Protein AF-0000000065938551 (afdb_homodimer)

Structure (mmCIF, N/CA/C/O backbone):
data_AF-0000000065938551-model_v1
#
loop_
_entity.id
_entity.type
_entity.pdbx_description
1 polymer 'Histidine biosynthesis bifunctional protein HisIE'
#
loop_
_atom_site.group_PDB
_atom_site.id
_atom_site.type_symbol
_atom_site.label_atom_id
_atom_site.label_alt_id
_atom_site.label_comp_id
_atom_site.label_asym_id
_atom_site.label_entity_id
_atom_site.label_seq_id
_atom_site.pdbx_PDB_ins_code
_atom_site.Cartn_x
_atom_site.Cartn_y
_atom_site.Cartn_z
_atom_site.occupancy
_atom_site.B_iso_or_equiv
_atom_site.auth_seq_id
_atom_site.auth_comp_id
_atom_site.auth_asym_id
_atom_site.auth_atom_id
_atom_site.pdbx_PDB_model_num
ATOM 1 N N . MET A 1 1 ? 7.031 -1.868 21.453 1 58.34 1 MET A N 1
ATOM 2 C CA . MET A 1 1 ? 6.355 -0.581 21.328 1 58.34 1 MET A CA 1
ATOM 3 C C . MET A 1 1 ? 7.262 0.562 21.766 1 58.34 1 MET A C 1
ATOM 5 O O . MET A 1 1 ? 8.047 0.411 22.703 1 58.34 1 MET A O 1
ATOM 9 N N . GLN A 1 2 ? 7.289 1.495 20.844 1 69.88 2 GLN A N 1
ATOM 10 C CA . GLN A 1 2 ? 8.195 2.592 21.156 1 69.88 2 GLN A CA 1
ATOM 11 C C . GLN A 1 2 ? 7.812 3.256 22.484 1 69.88 2 GLN A C 1
ATOM 13 O O . GLN A 1 2 ? 6.629 3.336 22.828 1 69.88 2 GLN A O 1
ATOM 18 N N . ASN A 1 3 ? 8.719 3.551 23.281 1 86.38 3 ASN A N 1
ATOM 19 C CA . ASN A 1 3 ? 8.555 4.238 24.562 1 86.38 3 ASN A CA 1
ATOM 20 C C . ASN A 1 3 ? 8.109 5.688 24.359 1 86.38 3 ASN A C 1
ATOM 22 O O . ASN A 1 3 ? 8.734 6.434 23.594 1 86.38 3 ASN A O 1
ATOM 26 N N . PHE A 1 4 ? 6.98 6.016 25.078 1 90.06 4 PHE A N 1
ATOM 27 C CA . PHE A 1 4 ? 6.391 7.344 24.953 1 90.06 4 PHE A CA 1
ATOM 28 C C . PHE A 1 4 ? 7.418 8.43 25.25 1 90.06 4 PHE A C 1
ATOM 30 O O . PHE A 1 4 ? 7.574 9.375 24.469 1 90.06 4 PHE A O 1
ATOM 37 N N . LYS A 1 5 ? 8.07 8.305 26.359 1 91.56 5 LYS A N 1
ATOM 38 C CA . LYS A 1 5 ? 9.008 9.336 26.781 1 91.56 5 LYS A CA 1
ATOM 39 C C . LYS A 1 5 ? 10.07 9.594 25.719 1 91.56 5 LYS A C 1
ATOM 41 O O . LYS A 1 5 ? 10.336 10.742 25.359 1 91.56 5 LYS A O 1
ATOM 46 N N . GLU A 1 6 ? 10.633 8.578 25.203 1 92.69 6 GLU A N 1
ATOM 47 C CA . GLU A 1 6 ? 11.672 8.688 24.188 1 92.69 6 GLU A CA 1
ATOM 48 C C . GLU A 1 6 ? 11.133 9.312 22.906 1 92.69 6 GLU A C 1
ATOM 50 O O . GLU A 1 6 ? 11.758 10.195 22.312 1 92.69 6 GLU A O 1
ATOM 55 N N . LEU A 1 7 ? 9.969 8.875 22.531 1 94.88 7 LEU A N 1
ATOM 56 C CA . LEU A 1 7 ? 9.344 9.383 21.312 1 94.88 7 LEU A CA 1
ATOM 57 C C . LEU A 1 7 ? 8.969 10.852 21.469 1 94.88 7 LEU A C 1
ATOM 59 O O . LEU A 1 7 ? 9.242 11.664 20.578 1 94.88 7 LEU A O 1
ATOM 63 N N . ASN A 1 8 ? 8.383 11.172 22.547 1 95.06 8 ASN A N 1
ATOM 64 C CA . ASN A 1 8 ? 7.91 12.531 22.828 1 95.06 8 ASN A CA 1
ATOM 65 C C . ASN A 1 8 ? 9.055 13.539 22.797 1 95.06 8 ASN A C 1
ATOM 67 O O . ASN A 1 8 ? 8.883 14.68 22.375 1 95.06 8 ASN A O 1
ATOM 71 N N . GLU A 1 9 ? 10.211 13.109 23.25 1 95.25 9 GLU A N 1
ATOM 72 C CA . GLU A 1 9 ? 11.383 13.977 23.297 1 95.25 9 GLU A CA 1
ATOM 73 C C . GLU A 1 9 ? 11.938 14.234 21.906 1 95.25 9 GLU A C 1
ATOM 75 O O . GLU A 1 9 ? 12.578 15.258 21.672 1 95.25 9 GLU A O 1
ATOM 80 N N . LYS A 1 10 ? 11.688 13.328 21.031 1 96.19 10 LYS A N 1
ATOM 81 C CA . LYS A 1 10 ? 12.234 13.43 19.672 1 96.19 10 LYS A CA 1
ATOM 82 C C . LYS A 1 10 ? 11.352 14.32 18.797 1 96.19 10 LYS A C 1
ATOM 84 O O . LYS A 1 10 ? 11.836 14.93 17.844 1 96.19 10 LYS A O 1
ATOM 89 N N . ILE A 1 11 ? 10.078 14.414 19.141 1 97.38 11 ILE A N 1
ATOM 90 C CA . ILE A 1 11 ? 9.117 15.133 18.312 1 97.38 11 ILE A CA 1
ATOM 91 C C . ILE A 1 11 ? 9.43 16.625 18.344 1 97.38 11 ILE A C 1
ATOM 93 O O . ILE A 1 11 ? 9.695 17.203 19.391 1 97.38 11 ILE A O 1
ATOM 97 N N . ALA A 1 12 ? 9.484 17.266 17.188 1 96.25 12 ALA A N 1
ATOM 98 C CA . ALA A 1 12 ? 9.664 18.719 17.078 1 96.25 12 ALA A CA 1
ATOM 99 C C . ALA A 1 12 ? 8.367 19.453 17.359 1 96.25 12 ALA A C 1
ATOM 101 O O . ALA A 1 12 ? 7.816 20.125 16.484 1 96.25 12 ALA A O 1
ATOM 102 N N . TRP A 1 13 ? 7.93 19.469 18.594 1 96.56 13 TRP A N 1
ATOM 103 C CA . TRP A 1 13 ? 6.633 20 19 1 96.56 13 TRP A CA 1
ATOM 104 C C . TRP A 1 13 ? 6.492 21.469 18.609 1 96.56 13 TRP A C 1
ATOM 106 O O . TRP A 1 13 ? 5.426 21.891 18.156 1 96.56 13 TRP A O 1
ATOM 116 N N . GLN A 1 14 ? 7.574 22.234 18.766 1 94.12 14 GLN A N 1
ATOM 117 C CA . GLN A 1 14 ? 7.52 23.656 18.453 1 94.12 14 GLN A CA 1
ATOM 118 C C . GLN A 1 14 ? 7.262 23.891 16.969 1 94.12 14 GLN A C 1
ATOM 120 O O . GLN A 1 14 ? 6.477 24.766 16.594 1 94.12 14 GLN A O 1
ATOM 125 N N . LYS A 1 15 ? 7.895 23 16.172 1 92.31 15 LYS A N 1
ATOM 126 C CA . LYS A 1 15 ? 7.781 23.125 14.719 1 92.31 15 LYS A CA 1
ATOM 127 C C . LYS A 1 15 ? 6.344 22.906 14.258 1 92.31 15 LYS A C 1
ATOM 129 O O . LYS A 1 15 ? 5.922 23.453 13.234 1 92.31 15 LYS A O 1
ATOM 134 N N . VAL A 1 16 ? 5.562 22.172 15.016 1 93.56 16 VAL A N 1
ATOM 135 C CA . VAL A 1 16 ? 4.219 21.812 14.578 1 93.56 16 VAL A CA 1
ATOM 136 C C . VAL A 1 16 ? 3.186 22.484 15.477 1 93.56 16 VAL A C 1
ATOM 138 O O . VAL A 1 16 ? 2.045 22.031 15.57 1 93.56 16 VAL A O 1
ATOM 141 N N . ASP A 1 17 ? 3.576 23.469 16.234 1 92.94 17 ASP A N 1
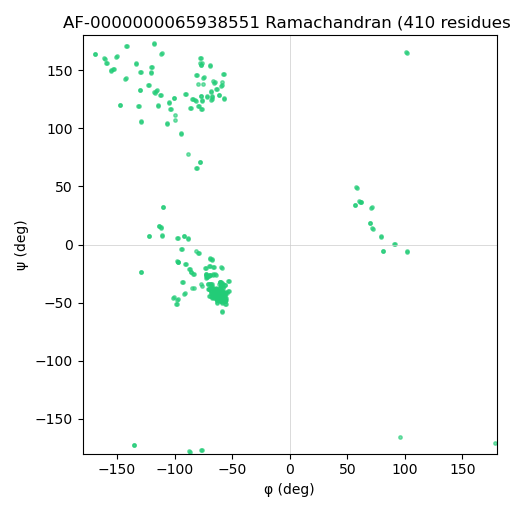ATOM 142 C CA . ASP A 1 17 ? 2.703 24.234 17.109 1 92.94 17 ASP A CA 1
ATOM 143 C C . ASP A 1 17 ? 1.979 23.328 18.109 1 92.94 17 ASP A C 1
ATOM 145 O O . ASP A 1 17 ? 0.766 23.453 18.297 1 92.94 17 ASP A O 1
ATOM 149 N N . ASN A 1 18 ? 2.68 22.281 18.531 1 95.75 18 ASN A N 1
ATOM 150 C CA . ASN A 1 18 ? 2.266 21.344 19.562 1 95.75 18 ASN A CA 1
ATOM 151 C C . ASN A 1 18 ? 1.102 20.469 19.109 1 95.75 18 ASN A C 1
ATOM 153 O O . ASN A 1 18 ? 0.341 19.953 19.922 1 95.75 18 ASN A O 1
ATOM 157 N N . LEU A 1 19 ? 0.91 20.406 17.828 1 96.94 19 LEU A N 1
ATOM 158 C CA . LEU A 1 19 ? -0.061 19.5 17.219 1 96.94 19 LEU A CA 1
ATOM 159 C C . LEU A 1 19 ? 0.58 18.688 16.094 1 96.94 19 LEU A C 1
ATOM 161 O O . LEU A 1 19 ? 0.799 19.203 14.992 1 96.94 19 LEU A O 1
ATOM 165 N N . LEU A 1 20 ? 0.812 17.484 16.344 1 98 20 LEU A N 1
ATOM 166 C CA . LEU A 1 20 ? 1.547 16.578 15.461 1 98 20 LEU A CA 1
ATOM 167 C C . LEU A 1 20 ? 0.615 15.945 14.438 1 98 20 LEU A C 1
ATOM 169 O O . LEU A 1 20 ? -0.353 15.273 14.805 1 98 20 LEU A O 1
ATOM 173 N N . PRO A 1 21 ? 0.834 16.203 13.117 1 98.5 21 PRO A N 1
ATOM 174 C CA . PRO A 1 21 ? 0.061 15.438 12.141 1 98.5 21 PRO A CA 1
ATOM 175 C C . PRO A 1 21 ? 0.4 13.953 12.156 1 98.5 21 PRO A C 1
ATOM 177 O O . PRO A 1 21 ? 1.569 13.578 12.297 1 98.5 21 PRO A O 1
ATOM 180 N N . VAL A 1 22 ? -0.595 13.117 12.039 1 98.81 22 VAL A N 1
ATOM 181 C CA . VAL A 1 22 ? -0.437 11.672 12.117 1 98.81 22 VAL A CA 1
ATOM 182 C C . VAL A 1 22 ? -1.152 11.008 10.938 1 98.81 22 VAL A C 1
ATOM 184 O O . VAL A 1 22 ? -2.367 11.156 10.781 1 98.81 22 VAL A O 1
ATOM 187 N N . ILE A 1 23 ? -0.396 10.32 10.148 1 98.88 23 ILE A N 1
ATOM 188 C CA . ILE A 1 23 ? -0.947 9.547 9.039 1 98.88 23 ILE A CA 1
ATOM 189 C C . ILE A 1 23 ? -1.248 8.125 9.508 1 98.88 23 ILE A C 1
ATOM 191 O O . ILE A 1 23 ? -0.396 7.469 10.117 1 98.88 23 ILE A O 1
ATOM 195 N N . ILE A 1 24 ? -2.436 7.664 9.25 1 98.88 24 ILE A N 1
ATOM 196 C CA . ILE A 1 24 ? -2.785 6.281 9.555 1 98.88 24 ILE A CA 1
ATOM 197 C C . ILE A 1 24 ? -2.83 5.465 8.266 1 98.88 24 ILE A C 1
ATOM 199 O O . ILE A 1 24 ? -3.584 5.789 7.348 1 98.88 24 ILE A O 1
ATOM 203 N N . GLN A 1 25 ? -2.07 4.461 8.203 1 98.88 25 GLN A N 1
ATOM 204 C CA . GLN A 1 25 ? -2.055 3.533 7.074 1 98.88 25 GLN A CA 1
ATOM 205 C C . GLN A 1 25 ? -2.326 2.104 7.535 1 98.88 25 GLN A C 1
ATOM 207 O O . GLN A 1 25 ? -1.807 1.668 8.562 1 98.88 25 GLN A O 1
ATOM 212 N N . ASP A 1 26 ? -3.139 1.403 6.805 1 98.81 26 ASP A N 1
ATOM 213 C CA . ASP A 1 26 ? -3.369 -0.014 7.062 1 98.81 26 ASP A CA 1
ATOM 214 C C . ASP A 1 26 ? -2.078 -0.816 6.918 1 98.81 26 ASP A C 1
ATOM 216 O O . ASP A 1 26 ? -1.413 -0.752 5.883 1 98.81 26 ASP A O 1
ATOM 220 N N . ALA A 1 27 ? -1.749 -1.602 7.895 1 98.44 27 ALA A N 1
ATOM 221 C CA . ALA A 1 27 ? -0.472 -2.311 7.938 1 98.44 27 ALA A CA 1
ATOM 222 C C . ALA A 1 27 ? -0.422 -3.416 6.891 1 98.44 27 ALA A C 1
ATOM 224 O O . ALA A 1 27 ? 0.658 -3.795 6.43 1 98.44 27 ALA A O 1
ATOM 225 N N . LYS A 1 28 ? -1.536 -3.902 6.527 1 97.75 28 LYS A N 1
ATOM 226 C CA . LYS A 1 28 ? -1.597 -5.047 5.625 1 97.75 28 LYS A CA 1
ATOM 227 C C . LYS A 1 28 ? -1.854 -4.605 4.188 1 97.75 28 LYS A C 1
ATOM 229 O O . LYS A 1 28 ? -1.046 -4.875 3.297 1 97.75 28 LYS A O 1
ATOM 234 N N . THR A 1 29 ? -2.895 -3.77 3.979 1 97.81 29 THR A N 1
ATOM 235 C CA . THR A 1 29 ? -3.305 -3.406 2.627 1 97.81 29 THR A CA 1
ATOM 236 C C . THR A 1 29 ? -2.514 -2.201 2.127 1 97.81 29 THR A C 1
ATOM 238 O O . THR A 1 29 ? -2.508 -1.907 0.93 1 97.81 29 THR A O 1
ATOM 241 N N . CYS A 1 30 ? -1.971 -1.456 3.09 1 98.31 30 CYS A N 1
ATOM 242 C CA . CYS A 1 30 ? -1.167 -0.267 2.83 1 98.31 30 CYS A CA 1
ATOM 243 C C . CYS A 1 30 ? -2.035 0.881 2.332 1 98.31 30 CYS A C 1
ATOM 245 O O . CYS A 1 30 ? -1.535 1.821 1.713 1 98.31 30 CYS A O 1
ATOM 247 N N . GLU A 1 31 ? -3.318 0.745 2.484 1 98.62 31 GLU A N 1
ATOM 248 C CA . GLU A 1 31 ? -4.23 1.838 2.156 1 98.62 31 GLU A CA 1
ATOM 249 C C . GLU A 1 31 ? -4.133 2.965 3.182 1 98.62 31 GLU A C 1
ATOM 251 O O . GLU A 1 31 ? -4.129 2.713 4.391 1 98.62 31 GLU A O 1
ATOM 256 N N . VAL A 1 32 ? -3.914 4.191 2.719 1 98.88 32 VAL A N 1
ATOM 257 C CA . VAL A 1 32 ? -3.969 5.332 3.627 1 98.88 32 VAL A CA 1
ATOM 258 C C . VAL A 1 32 ? -5.402 5.543 4.109 1 98.88 32 VAL A C 1
ATOM 260 O O . VAL A 1 32 ? -6.316 5.723 3.299 1 98.88 32 VAL A O 1
ATOM 263 N N . LEU A 1 33 ? -5.602 5.574 5.41 1 98.88 33 LEU A N 1
ATOM 264 C CA . LEU A 1 33 ? -6.949 5.543 5.965 1 98.88 33 LEU A CA 1
ATOM 265 C C . LEU A 1 33 ? -7.43 6.949 6.305 1 98.88 33 LEU A C 1
ATOM 267 O O . LEU A 1 33 ? -8.562 7.312 5.992 1 98.88 33 LEU A O 1
ATOM 271 N N . MET A 1 34 ? -6.617 7.773 7 1 98.69 34 MET A N 1
ATOM 272 C CA . MET A 1 34 ? -6.988 9.125 7.414 1 98.69 34 MET A CA 1
ATOM 273 C C . MET A 1 34 ? -5.777 9.883 7.934 1 98.69 34 MET A C 1
ATOM 275 O O . MET A 1 34 ? -4.707 9.305 8.125 1 98.69 34 MET A O 1
ATOM 279 N N . LEU A 1 35 ? -5.902 11.125 8.023 1 98.62 35 LEU A N 1
ATOM 280 C CA . LEU A 1 35 ? -4.973 11.984 8.75 1 98.62 35 LEU A CA 1
ATOM 281 C C . LEU A 1 35 ? -5.656 12.648 9.938 1 98.62 35 LEU A C 1
ATOM 283 O O . LEU A 1 35 ? -6.789 13.117 9.82 1 98.62 35 LEU A O 1
ATOM 287 N N . GLY A 1 36 ? -5.047 12.617 11.055 1 97.81 36 GLY A N 1
ATOM 288 C CA . GLY A 1 36 ? -5.457 13.352 12.242 1 97.81 36 GLY A CA 1
ATOM 289 C C . GLY A 1 36 ? -4.301 14.031 12.953 1 97.81 36 GLY A C 1
ATOM 290 O O . GLY A 1 36 ? -3.189 14.094 12.414 1 97.81 36 GLY A O 1
ATOM 291 N N . PHE A 1 37 ? -4.586 14.578 14.125 1 98 37 PHE A N 1
ATOM 292 C CA . PHE A 1 37 ? -3.572 15.312 14.875 1 98 37 PHE A CA 1
ATOM 293 C C . PHE A 1 37 ? -3.51 14.82 16.312 1 98 37 PHE A C 1
ATOM 295 O O . PHE A 1 37 ? -4.52 14.391 16.875 1 98 37 PHE A O 1
ATOM 302 N N . MET A 1 38 ? -2.348 14.914 16.797 1 98.31 38 MET A N 1
ATOM 303 C CA . MET A 1 38 ? -2.141 14.531 18.203 1 98.31 38 MET A CA 1
ATOM 304 C C . MET A 1 38 ? -1.395 15.617 18.953 1 98.31 38 MET A C 1
ATOM 306 O O . MET A 1 38 ? -0.435 16.203 18.453 1 98.31 38 MET A O 1
ATOM 310 N N . ASN A 1 39 ? -1.892 15.969 20.125 1 97.5 39 ASN A N 1
ATOM 311 C CA . ASN A 1 39 ? -1.03 16.609 21.125 1 97.5 39 ASN A CA 1
ATOM 312 C C . ASN A 1 39 ? -0.305 15.586 21.984 1 97.5 39 ASN A C 1
ATOM 314 O O . ASN A 1 39 ? -0.406 14.383 21.734 1 97.5 39 ASN A O 1
ATOM 318 N N . ASN A 1 40 ? 0.444 16.078 22.906 1 96.5 40 ASN A N 1
ATOM 319 C CA . ASN A 1 40 ? 1.234 15.211 23.75 1 96.5 40 ASN A CA 1
ATOM 320 C C . ASN A 1 40 ? 0.356 14.188 24.469 1 96.5 40 ASN A C 1
ATOM 322 O O . ASN A 1 40 ? 0.693 13 24.531 1 96.5 40 ASN A O 1
ATOM 326 N N . GLU A 1 41 ? -0.738 14.578 24.953 1 97.38 41 GLU A N 1
ATOM 327 C CA . GLU A 1 41 ? -1.636 13.703 25.688 1 97.38 41 GLU A CA 1
ATOM 328 C C . GLU A 1 41 ? -2.23 12.625 24.781 1 97.38 41 GLU A C 1
ATOM 330 O O . GLU A 1 41 ? -2.348 11.469 25.188 1 97.38 41 GLU A O 1
ATOM 335 N N . ALA A 1 42 ? -2.66 13.008 23.594 1 98.19 42 ALA A N 1
ATOM 336 C CA . ALA A 1 42 ? -3.211 12.055 22.641 1 98.19 42 ALA A CA 1
ATOM 337 C C . ALA A 1 42 ? -2.189 10.969 22.281 1 98.19 42 ALA A C 1
ATOM 339 O O . ALA A 1 42 ? -2.531 9.789 22.188 1 98.19 42 ALA A O 1
ATOM 340 N N . LEU A 1 43 ? -0.959 11.391 22.078 1 98.19 43 LEU A N 1
ATOM 341 C CA . LEU A 1 43 ? 0.117 10.445 21.797 1 98.19 43 LEU A CA 1
ATOM 342 C C . LEU A 1 43 ? 0.296 9.461 22.938 1 98.19 43 LEU A C 1
ATOM 344 O O . LEU A 1 43 ? 0.374 8.25 22.719 1 98.19 43 LEU A O 1
ATOM 348 N N . GLU A 1 44 ? 0.329 10 24.109 1 97.62 44 GLU A N 1
ATOM 349 C CA . GLU A 1 44 ? 0.492 9.164 25.297 1 97.62 44 GLU A CA 1
ATOM 350 C C . GLU A 1 44 ? -0.636 8.141 25.406 1 97.62 44 GLU A C 1
ATOM 352 O O . GLU A 1 44 ? -0.384 6.949 25.594 1 97.62 44 GLU A O 1
ATOM 357 N N . LYS A 1 45 ? -1.831 8.562 25.297 1 97.75 45 LYS A N 1
ATOM 358 C CA . LYS A 1 45 ? -2.988 7.68 25.422 1 97.75 45 LYS A CA 1
ATOM 359 C C . LYS A 1 45 ? -2.994 6.625 24.312 1 97.75 45 LYS A C 1
ATOM 361 O O . LYS A 1 45 ? -3.416 5.488 24.531 1 97.75 45 LYS A O 1
ATOM 366 N N . SER A 1 46 ? -2.605 7.035 23.078 1 98.31 46 SER A N 1
ATOM 367 C CA . SER A 1 46 ? -2.518 6.086 21.969 1 98.31 46 SER A CA 1
ATOM 368 C C . SER A 1 46 ? -1.548 4.953 22.297 1 98.31 46 SER A C 1
ATOM 370 O O . SER A 1 46 ? -1.871 3.779 22.109 1 98.31 46 SER A O 1
ATOM 372 N N . LEU A 1 47 ? -0.382 5.324 22.797 1 97.62 47 LEU A N 1
ATOM 373 C CA . LEU A 1 47 ? 0.646 4.332 23.078 1 97.62 47 LEU A CA 1
ATOM 374 C C . LEU A 1 47 ? 0.235 3.451 24.25 1 97.62 47 LEU A C 1
ATOM 376 O O . LEU A 1 47 ? 0.513 2.25 24.266 1 97.62 47 LEU A O 1
ATOM 380 N N . GLU A 1 48 ? -0.466 4.008 25.219 1 96.81 48 GLU A N 1
ATOM 381 C CA . GLU A 1 48 ? -0.916 3.262 26.391 1 96.81 48 GLU A CA 1
ATOM 382 C C . GLU A 1 48 ? -2.002 2.256 26.016 1 96.81 48 GLU A C 1
ATOM 384 O O . GLU A 1 48 ? -1.97 1.107 26.469 1 96.81 48 GLU A O 1
ATOM 389 N N . SER A 1 49 ? -2.941 2.672 25.219 1 97.19 49 SER A N 1
ATOM 390 C CA . SER A 1 49 ? -4.105 1.845 24.906 1 97.19 49 SER A CA 1
ATOM 391 C C . SER A 1 49 ? -3.816 0.897 23.75 1 97.19 49 SER A C 1
ATOM 393 O O . SER A 1 49 ? -4.523 -0.095 23.562 1 97.19 49 SER A O 1
ATOM 395 N N . GLY A 1 50 ? -2.803 1.286 22.906 1 97.81 50 GLY A N 1
ATOM 396 C CA . GLY A 1 50 ? -2.551 0.527 21.688 1 97.81 50 GLY A CA 1
ATOM 397 C C . GLY A 1 50 ? -3.525 0.847 20.562 1 97.81 50 GLY A C 1
ATOM 398 O O . GLY A 1 50 ? -3.572 0.143 19.562 1 97.81 50 GLY A O 1
ATOM 399 N N . LYS A 1 51 ? -4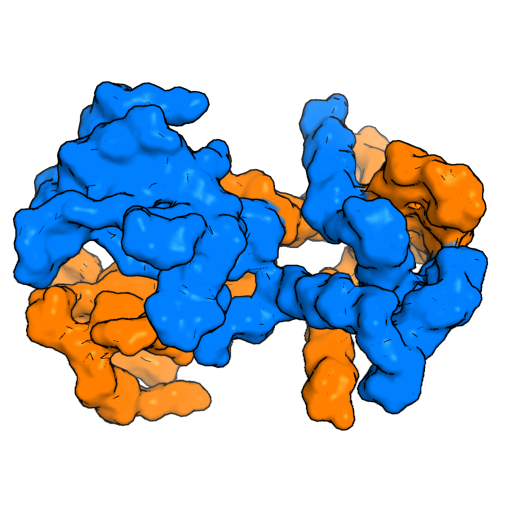.371 1.895 20.844 1 98.5 51 LYS A N 1
ATOM 400 C CA . LYS A 1 51 ? -5.352 2.381 19.875 1 98.5 51 LYS A CA 1
ATOM 401 C C . LYS A 1 51 ? -5.102 3.846 19.531 1 98.5 51 LYS A C 1
ATOM 403 O O . LYS A 1 51 ? -4.551 4.594 20.344 1 98.5 51 LYS A O 1
ATOM 408 N N . VAL A 1 52 ? -5.492 4.242 18.344 1 98.75 52 VAL A N 1
ATOM 409 C CA . VAL A 1 52 ? -5.195 5.598 17.891 1 98.75 52 VAL A CA 1
ATOM 410 C C . VAL A 1 52 ? -6.137 6.586 18.578 1 98.75 52 VAL A C 1
ATOM 412 O O . VAL A 1 52 ? -7.359 6.445 18.5 1 98.75 52 VAL A O 1
ATOM 415 N N . VAL A 1 53 ? -5.582 7.527 19.219 1 98.62 53 VAL A N 1
ATOM 416 C CA . VAL A 1 53 ? -6.289 8.633 19.859 1 98.62 53 VAL A CA 1
ATOM 417 C C . VAL A 1 53 ? -5.859 9.953 19.219 1 98.62 53 VAL A C 1
ATOM 419 O O . VAL A 1 53 ? -4.66 10.219 19.094 1 98.62 53 VAL A O 1
ATOM 422 N N . PHE A 1 54 ? -6.797 10.758 18.859 1 98.38 54 PHE A N 1
ATOM 423 C CA . PHE A 1 54 ? -6.504 12.047 18.219 1 98.38 54 PHE A CA 1
ATOM 424 C C . PHE A 1 54 ? -6.883 13.195 19.141 1 98.38 54 PHE A C 1
ATOM 426 O O . PHE A 1 54 ? -7.543 12.992 20.172 1 98.38 54 PHE A O 1
ATOM 433 N N . PHE A 1 55 ? -6.383 14.336 18.828 1 97.75 55 PHE A N 1
ATOM 434 C CA . PHE A 1 55 ? -6.879 15.602 19.359 1 97.75 55 PHE A CA 1
ATOM 435 C C . PHE A 1 55 ? -7.723 16.328 18.328 1 97.75 55 PHE A C 1
ATOM 437 O O . PHE A 1 55 ? -7.242 16.641 17.234 1 97.75 55 PHE A O 1
ATOM 444 N N . SER A 1 56 ? -8.992 16.5 18.672 1 93.19 56 SER A N 1
ATOM 445 C CA . SER A 1 56 ? -9.875 17.266 17.781 1 93.19 56 SER A CA 1
ATOM 446 C C . SER A 1 56 ? -9.609 18.766 17.922 1 93.19 56 SER A C 1
ATOM 448 O O . SER A 1 56 ? -9.859 19.359 18.984 1 93.19 56 SER A O 1
ATOM 450 N N . ARG A 1 57 ? -9.188 19.266 16.844 1 87.44 57 ARG A N 1
ATOM 451 C CA . ARG A 1 57 ? -8.883 20.688 16.875 1 87.44 57 ARG A CA 1
ATOM 452 C C . ARG A 1 57 ? -10.156 21.531 17.031 1 87.44 57 ARG A C 1
ATOM 454 O O . ARG A 1 57 ? -10.156 22.531 17.75 1 87.44 57 ARG A O 1
ATOM 461 N N . THR A 1 58 ? -11.25 21.172 16.359 1 85.06 58 THR A N 1
ATOM 462 C CA . THR A 1 58 ? -12.516 21.891 16.391 1 85.06 58 THR A CA 1
ATOM 463 C C . THR A 1 58 ? -13.188 21.734 17.75 1 85.06 58 THR A C 1
ATOM 465 O O . THR A 1 58 ? -13.664 22.719 18.328 1 85.06 58 THR A O 1
ATOM 468 N N . LYS A 1 59 ? -13.117 20.578 18.359 1 90.31 59 LYS A N 1
ATOM 469 C CA . LYS A 1 59 ? -13.797 20.297 19.625 1 90.31 59 LYS A CA 1
ATOM 470 C C . LYS A 1 59 ? -12.844 20.469 20.812 1 90.31 59 LYS A C 1
ATOM 472 O O . LYS A 1 59 ? -13.281 20.453 21.969 1 90.31 59 LYS A O 1
ATOM 477 N N . GLN A 1 60 ? -11.586 20.531 20.531 1 92.38 60 GLN A N 1
ATOM 478 C CA . GLN A 1 60 ? -10.562 20.75 21.547 1 92.38 60 GLN A CA 1
ATOM 479 C C . GLN A 1 60 ? -10.602 19.672 22.625 1 92.38 60 GLN A C 1
ATOM 481 O O . GLN A 1 60 ? -10.648 19.984 23.812 1 92.38 60 GLN A O 1
ATOM 486 N N . ARG A 1 61 ? -10.641 18.484 22.172 1 95.31 61 ARG A N 1
ATOM 487 C CA . ARG A 1 61 ? -10.656 17.344 23.078 1 95.31 61 ARG A CA 1
ATOM 488 C C . ARG A 1 61 ? -9.992 16.125 22.453 1 95.31 61 ARG A C 1
ATOM 490 O O . ARG A 1 61 ? -9.891 16.031 21.219 1 95.31 61 ARG A O 1
ATOM 497 N N . LEU A 1 62 ? -9.641 15.203 23.344 1 96.69 62 LEU A N 1
ATOM 498 C CA . LEU A 1 62 ? -9.148 13.898 22.906 1 96.69 62 LEU A CA 1
ATOM 499 C C . LEU A 1 62 ? -10.289 13.023 22.406 1 96.69 62 LEU A C 1
ATOM 501 O O . LEU A 1 62 ? -11.398 13.07 22.938 1 96.69 62 LEU A O 1
ATOM 505 N N . TRP A 1 63 ? -10.008 12.305 21.453 1 95.06 63 TRP A N 1
ATOM 506 C CA . TRP A 1 63 ? -11.008 11.383 20.922 1 95.06 63 TRP A CA 1
ATOM 507 C C . TRP A 1 63 ? -10.336 10.117 20.375 1 95.06 63 TRP A C 1
ATOM 509 O O . TRP A 1 63 ? -9.477 10.195 19.5 1 95.06 63 TRP A O 1
ATOM 519 N N . MET A 1 64 ? -10.703 9.016 20.953 1 96.44 64 MET A N 1
ATOM 520 C CA . MET A 1 64 ? -10.242 7.727 20.453 1 96.44 64 MET A CA 1
ATOM 521 C C . MET A 1 64 ? -11.039 7.297 19.219 1 96.44 64 MET A C 1
ATOM 523 O O . MET A 1 64 ? -12.258 7.145 19.297 1 96.44 64 MET A O 1
ATOM 527 N N . LYS A 1 65 ? -10.375 7.117 18.062 1 95.81 65 LYS A N 1
ATOM 528 C CA . LYS A 1 65 ? -11.062 6.672 16.859 1 95.81 65 LYS A CA 1
ATOM 529 C C . LYS A 1 65 ? -11.766 5.34 17.094 1 95.81 65 LYS A C 1
ATOM 531 O O . LYS A 1 65 ? -11.148 4.371 17.531 1 95.81 65 LYS A O 1
ATOM 536 N N . GLY A 1 66 ? -13.102 5.332 16.781 1 95.44 66 GLY A N 1
ATOM 537 C CA . GLY A 1 66 ? -13.883 4.113 16.938 1 95.44 66 GLY A CA 1
ATOM 538 C C . GLY A 1 66 ? -14.523 3.977 18.297 1 95.44 66 GLY A C 1
ATOM 539 O O . GLY A 1 66 ? -15.219 2.998 18.562 1 95.44 66 GLY A O 1
ATOM 540 N N . GLU A 1 67 ? -14.344 4.949 19.219 1 94.88 67 GLU A N 1
ATOM 541 C CA . GLU A 1 67 ? -14.875 4.832 20.562 1 94.88 67 GLU A CA 1
ATOM 542 C C . GLU A 1 67 ? -16.391 4.703 20.562 1 94.88 67 GLU A C 1
ATOM 544 O O . GLU A 1 67 ? -16.969 4.016 21.406 1 94.88 67 GLU A O 1
ATOM 549 N N . GLU A 1 68 ? -17.016 5.328 19.609 1 93.12 68 GLU A N 1
ATOM 550 C CA . GLU A 1 68 ? -18.469 5.242 19.5 1 93.12 68 GLU A CA 1
ATOM 551 C C . GLU A 1 68 ? -18.891 4.09 18.594 1 93.12 68 GLU A C 1
ATOM 553 O O . GLU A 1 68 ? -19.766 3.299 18.938 1 93.12 68 GLU A O 1
ATOM 558 N N . SER A 1 69 ? -18.25 3.891 17.5 1 94 69 SER A N 1
ATOM 559 C CA . SER A 1 69 ? -18.656 2.957 16.453 1 94 69 SER A CA 1
ATOM 560 C C . SER A 1 69 ? -18.062 1.573 16.688 1 94 69 SER A C 1
ATOM 562 O O . SER A 1 69 ? -18.516 0.591 16.094 1 94 69 SER A O 1
ATOM 564 N N . GLY A 1 70 ? -17 1.441 17.562 1 96.5 70 GLY A N 1
ATOM 565 C CA . GLY A 1 70 ? -16.266 0.193 17.688 1 96.5 70 GLY A CA 1
ATOM 566 C C . GLY A 1 70 ? -15.219 -0.002 16.594 1 96.5 70 GLY A C 1
ATOM 567 O O . GLY A 1 70 ? -14.453 -0.967 16.641 1 96.5 70 GLY A O 1
ATOM 568 N N . ASN A 1 71 ? -15.148 0.886 15.586 1 97.56 71 ASN A N 1
ATOM 569 C CA . ASN A 1 71 ? -14.195 0.798 14.484 1 97.56 71 ASN A CA 1
ATOM 570 C C . ASN A 1 71 ? -12.828 1.349 14.891 1 97.56 71 ASN A C 1
ATOM 572 O O . ASN A 1 71 ? -12.344 2.312 14.297 1 97.56 71 ASN A O 1
ATOM 576 N N . PHE A 1 72 ? -12.195 0.681 15.812 1 98.56 72 PHE A N 1
ATOM 577 C CA . PHE A 1 72 ? -10.914 1.099 16.359 1 98.56 72 PHE A CA 1
ATOM 578 C C . PHE A 1 72 ? -9.805 0.951 15.328 1 98.56 72 PHE A C 1
ATOM 580 O O . PHE A 1 72 ? -9.945 0.197 14.367 1 98.56 72 PHE A O 1
ATOM 587 N N . LEU A 1 73 ? -8.797 1.72 15.477 1 98.75 73 LEU A N 1
ATOM 588 C CA . LEU A 1 73 ? -7.527 1.555 14.781 1 98.75 73 LEU A CA 1
ATOM 589 C C . LEU A 1 73 ? -6.453 1.031 15.727 1 98.75 73 LEU A C 1
ATOM 591 O O . LEU A 1 73 ? -5.91 1.787 16.531 1 98.75 73 LEU A O 1
ATOM 595 N N . ASN A 1 74 ? -6.121 -0.233 15.617 1 98.75 74 ASN A N 1
ATOM 596 C CA . ASN A 1 74 ? -5.133 -0.864 16.484 1 98.75 74 ASN A CA 1
ATOM 597 C C . ASN A 1 74 ? -3.713 -0.642 15.961 1 98.75 74 ASN A C 1
ATOM 599 O O . ASN A 1 74 ? -3.395 -1.019 14.836 1 98.75 74 ASN A O 1
ATOM 603 N N . ILE A 1 75 ? -2.889 -0.108 16.812 1 98.5 75 ILE A N 1
ATOM 604 C CA . ILE A 1 75 ? -1.54 0.268 16.406 1 98.5 75 ILE A CA 1
ATOM 605 C C . ILE A 1 75 ? -0.664 -0.979 16.312 1 98.5 75 ILE A C 1
ATOM 607 O O . ILE A 1 75 ? -0.604 -1.776 17.25 1 98.5 75 ILE A O 1
ATOM 611 N N . ILE A 1 76 ? -0.034 -1.108 15.172 1 98 76 ILE A N 1
ATOM 612 C CA . ILE A 1 76 ? 0.917 -2.193 14.945 1 98 76 ILE A CA 1
ATOM 613 C C . ILE A 1 76 ? 2.344 -1.668 15.094 1 98 76 ILE A C 1
ATOM 615 O O . ILE A 1 76 ? 3.186 -2.311 15.727 1 98 76 ILE A O 1
ATOM 619 N N . ASP A 1 77 ? 2.607 -0.539 14.5 1 97.31 77 ASP A N 1
ATOM 620 C CA . ASP A 1 77 ? 3.912 0.115 14.508 1 97.31 77 ASP A CA 1
ATOM 621 C C . ASP A 1 77 ? 3.785 1.603 14.188 1 97.31 77 ASP A C 1
ATOM 623 O O . ASP A 1 77 ? 2.762 2.043 13.664 1 97.31 77 ASP A O 1
ATOM 627 N N . LEU A 1 78 ? 4.746 2.393 14.609 1 98 78 LEU A N 1
ATOM 628 C CA . LEU A 1 78 ? 4.715 3.82 14.312 1 98 78 LEU A CA 1
ATOM 629 C C . LEU A 1 78 ? 6.125 4.406 14.297 1 98 78 LEU A C 1
ATOM 631 O O . LEU A 1 78 ? 7.031 3.871 14.938 1 98 78 LEU A O 1
ATOM 635 N N . SER A 1 79 ? 6.336 5.453 13.516 1 97.44 79 SER A N 1
ATOM 636 C CA . SER A 1 79 ? 7.621 6.141 13.453 1 97.44 79 SER A CA 1
ATOM 637 C C . SER A 1 79 ? 7.457 7.586 13 1 97.44 79 SER A C 1
ATOM 639 O O . SER A 1 79 ? 6.562 7.895 12.211 1 97.44 79 SER A O 1
ATOM 641 N N . LEU A 1 80 ? 8.32 8.391 13.469 1 98 80 LEU A N 1
ATOM 642 C CA . LEU A 1 80 ? 8.43 9.766 12.992 1 98 80 LEU A CA 1
ATOM 643 C C . LEU A 1 80 ? 9.125 9.82 11.641 1 98 80 LEU A C 1
ATOM 645 O O . LEU A 1 80 ? 9.852 8.891 11.273 1 98 80 LEU A O 1
ATOM 649 N N . ASP A 1 81 ? 8.852 10.883 10.914 1 98.06 81 ASP A N 1
ATOM 650 C CA . ASP A 1 81 ? 9.586 11.109 9.672 1 98.06 81 ASP A CA 1
ATOM 651 C C . ASP A 1 81 ? 10.992 11.633 9.945 1 98.06 81 ASP A C 1
ATOM 653 O O . ASP A 1 81 ? 11.422 11.695 11.102 1 98.06 81 ASP A O 1
ATOM 657 N N . CYS A 1 82 ? 11.734 11.93 8.938 1 96.88 82 CYS A N 1
ATOM 658 C CA . CYS A 1 82 ? 13.156 12.234 9.023 1 96.88 82 CYS A CA 1
ATOM 659 C C . CYS A 1 82 ? 13.391 13.539 9.773 1 96.88 82 CYS A C 1
ATOM 661 O O . CYS A 1 82 ? 14.461 13.734 10.359 1 96.88 82 CYS A O 1
ATOM 663 N N . ASP A 1 83 ? 12.43 14.477 9.812 1 95.12 83 ASP A N 1
ATOM 664 C CA . ASP A 1 83 ? 12.648 15.734 10.531 1 95.12 83 ASP A CA 1
ATOM 665 C C . ASP A 1 83 ? 11.766 15.82 11.773 1 95.12 83 ASP A C 1
ATOM 667 O O . ASP A 1 83 ? 11.602 16.891 12.344 1 95.12 83 ASP A O 1
ATOM 671 N N . ASN A 1 84 ? 11.07 14.75 12.133 1 97.5 84 ASN A N 1
ATOM 672 C CA . ASN A 1 84 ? 10.414 14.508 13.414 1 97.5 84 ASN A CA 1
ATOM 673 C C . ASN A 1 84 ? 9.188 15.406 13.586 1 97.5 84 ASN A C 1
ATOM 675 O O . ASN A 1 84 ? 8.875 15.828 14.703 1 97.5 84 ASN A O 1
ATOM 679 N N . ASP A 1 85 ? 8.516 15.742 12.531 1 97.56 85 ASP A N 1
ATOM 680 C CA . ASP A 1 85 ? 7.355 16.625 12.688 1 97.56 85 ASP A CA 1
ATOM 681 C C . ASP A 1 85 ? 6.094 15.953 12.141 1 97.56 85 ASP A C 1
ATOM 683 O O . ASP A 1 85 ? 5.066 16.609 11.969 1 97.56 85 ASP A O 1
ATOM 687 N N . THR A 1 86 ? 6.164 14.719 11.773 1 98.44 86 THR A N 1
ATOM 688 C CA . THR A 1 86 ? 5.016 13.922 11.344 1 98.44 86 THR A CA 1
ATOM 689 C C . THR A 1 86 ? 5.152 12.477 11.82 1 98.44 86 THR A C 1
ATOM 691 O O . THR A 1 86 ? 6.262 11.938 11.859 1 98.44 86 THR A O 1
ATOM 694 N N . LEU A 1 87 ? 4.09 11.906 12.188 1 98.69 87 LEU A N 1
ATOM 695 C CA . LEU A 1 87 ? 4.055 10.523 12.648 1 98.69 87 LEU A CA 1
ATOM 696 C C . LEU A 1 87 ? 3.299 9.641 11.656 1 98.69 87 LEU A C 1
ATOM 698 O O . LEU A 1 87 ? 2.215 10.008 11.195 1 98.69 87 LEU A O 1
ATOM 702 N N . LEU A 1 88 ? 3.859 8.539 11.227 1 98.81 88 LEU A N 1
ATOM 703 C CA . LEU A 1 88 ? 3.158 7.48 10.5 1 98.81 88 LEU A CA 1
ATOM 704 C C . LEU A 1 88 ? 2.814 6.32 11.43 1 98.81 88 LEU A C 1
ATOM 706 O O . LEU A 1 88 ? 3.684 5.809 12.141 1 98.81 88 LEU A O 1
ATOM 710 N N . ILE A 1 89 ? 1.608 5.965 11.461 1 98.75 89 ILE A N 1
ATOM 711 C CA . ILE A 1 89 ? 1.158 4.805 12.227 1 98.75 89 ILE A CA 1
ATOM 712 C C . ILE A 1 89 ? 0.64 3.729 11.273 1 98.75 89 ILE A C 1
ATOM 714 O O . ILE A 1 89 ? -0.252 3.984 10.469 1 98.75 89 ILE A O 1
ATOM 718 N N . LEU A 1 90 ? 1.251 2.582 11.32 1 98.69 90 LEU A N 1
ATOM 719 C CA . LEU A 1 90 ? 0.674 1.381 10.727 1 98.69 90 LEU A CA 1
ATOM 720 C C . LEU A 1 90 ? -0.333 0.737 11.672 1 98.69 90 LEU A C 1
ATOM 722 O O . LEU A 1 90 ? -0.003 0.427 12.82 1 98.69 90 LEU A O 1
ATOM 726 N N . ALA A 1 91 ? -1.556 0.551 11.172 1 98.75 91 ALA A N 1
ATOM 727 C CA . ALA A 1 91 ? -2.621 0.086 12.055 1 98.75 91 ALA A CA 1
ATOM 728 C C . ALA A 1 91 ? -3.414 -1.046 11.414 1 98.75 91 ALA A C 1
ATOM 730 O O . ALA A 1 91 ? -3.375 -1.224 10.195 1 98.75 91 ALA A O 1
ATOM 731 N N . ASN A 1 92 ? -4.031 -1.854 12.211 1 98.44 92 ASN A N 1
ATOM 732 C CA . ASN A 1 92 ? -5.086 -2.775 11.797 1 98.44 92 ASN A CA 1
ATOM 733 C C . ASN A 1 92 ? -6.469 -2.223 12.117 1 98.44 92 ASN A C 1
ATOM 735 O O . ASN A 1 92 ? -6.855 -2.15 13.289 1 98.44 92 ASN A O 1
ATOM 739 N N . PRO A 1 93 ? -7.207 -1.893 11.125 1 98.56 93 PRO A N 1
ATOM 740 C CA . PRO A 1 93 ? -8.547 -1.364 11.391 1 98.56 93 PRO A CA 1
ATOM 741 C C . PRO A 1 93 ? -9.562 -2.463 11.695 1 98.56 93 PRO A C 1
ATOM 743 O O . PRO A 1 93 ? -9.523 -3.537 11.094 1 98.56 93 PRO A O 1
ATOM 746 N N . VAL A 1 94 ? -10.516 -2.461 12.648 1 96.81 94 VAL A N 1
ATOM 747 C CA . VAL A 1 94 ? -11.594 -3.393 12.953 1 96.81 94 VAL A CA 1
ATOM 748 C C . VAL A 1 94 ? -12.781 -3.133 12.031 1 96.81 94 VAL A C 1
ATOM 750 O O . VAL A 1 94 ? -13.461 -4.07 11.609 1 96.81 94 VAL A O 1
ATOM 753 N N . GLY A 1 95 ? -12.914 -2.236 11.211 1 95.69 95 GLY A N 1
ATOM 754 C CA . GLY A 1 95 ? -13.992 -1.81 10.328 1 95.69 95 GLY A CA 1
ATOM 755 C C . GLY A 1 95 ? -13.648 -0.569 9.523 1 95.69 95 GLY A C 1
ATOM 756 O O . GLY A 1 95 ? -12.484 -0.162 9.469 1 95.69 95 GLY A O 1
ATOM 757 N N . PRO A 1 96 ? -14.734 -0.108 8.883 1 97 96 PRO A N 1
ATOM 758 C CA . PRO A 1 96 ? -14.484 1.103 8.094 1 97 96 PRO A CA 1
ATOM 759 C C . PRO A 1 96 ? -13.969 2.264 8.945 1 97 96 PRO A C 1
ATOM 761 O O . PRO A 1 96 ? -14.445 2.475 10.062 1 97 96 PRO A O 1
ATOM 764 N N . THR A 1 97 ? -13.047 2.98 8.445 1 97.75 97 THR A N 1
ATOM 765 C CA . THR A 1 97 ? -12.438 4.09 9.172 1 97.75 97 THR A CA 1
ATOM 766 C C . THR A 1 97 ? -13.289 5.352 9.047 1 97.75 97 THR A C 1
ATOM 768 O O . THR A 1 97 ? -13.484 6.078 10.023 1 97.75 97 THR A O 1
ATOM 771 N N . CYS A 1 98 ? -13.844 5.523 7.914 1 97.12 98 CYS A N 1
ATOM 772 C CA . CYS A 1 98 ? -14.602 6.75 7.68 1 97.12 98 CYS A CA 1
ATOM 773 C C . CYS A 1 98 ? -16 6.648 8.266 1 97.12 98 CYS A C 1
ATOM 775 O O . CYS A 1 98 ? -16.641 5.602 8.172 1 97.12 98 CYS A O 1
ATOM 777 N N . HIS A 1 99 ? -16.484 7.688 8.727 1 93.81 99 HIS A N 1
ATOM 778 C CA . HIS A 1 99 ? -17.812 7.738 9.305 1 93.81 99 HIS A CA 1
ATOM 779 C C . HIS A 1 99 ? -18.891 7.484 8.25 1 93.81 99 HIS A C 1
ATOM 781 O O . HIS A 1 99 ? -20.016 7.117 8.586 1 93.81 99 HIS A O 1
ATOM 787 N N . THR A 1 100 ? -18.516 7.668 7 1 95.44 100 THR A N 1
ATOM 788 C CA . THR A 1 100 ? -19.469 7.461 5.906 1 95.44 100 THR A CA 1
ATOM 789 C C . THR A 1 100 ? -19.625 5.973 5.605 1 95.44 100 THR A C 1
ATOM 791 O O . THR A 1 100 ? -20.438 5.59 4.77 1 95.44 100 THR A O 1
ATOM 794 N N . GLY A 1 101 ? -18.812 5.188 6.227 1 96.5 101 GLY A N 1
ATOM 795 C CA . GLY A 1 101 ? -18.875 3.756 5.988 1 96.5 101 GLY A CA 1
ATOM 796 C C . GLY A 1 101 ? -17.781 3.266 5.055 1 96.5 101 GLY A C 1
ATOM 797 O O . GLY A 1 101 ? -17.609 2.059 4.863 1 96.5 101 GLY A O 1
ATOM 798 N N . ASP A 1 102 ? -17.047 4.195 4.531 1 97.44 102 ASP A N 1
ATOM 799 C CA . ASP A 1 102 ? -15.945 3.83 3.639 1 97.44 102 ASP A CA 1
ATOM 800 C C . ASP A 1 102 ? -14.742 3.326 4.43 1 97.44 102 ASP A C 1
ATOM 802 O O . ASP A 1 102 ? -14.57 3.674 5.598 1 97.44 102 ASP A O 1
ATOM 806 N N . ILE A 1 103 ? -13.953 2.514 3.77 1 97.81 103 ILE A N 1
ATOM 807 C CA . ILE A 1 103 ? -12.75 1.997 4.418 1 97.81 103 ILE A CA 1
ATOM 808 C C . ILE A 1 103 ? -11.805 3.148 4.734 1 97.81 103 ILE A C 1
ATOM 810 O O . ILE A 1 103 ? -11.242 3.219 5.832 1 97.81 103 ILE A O 1
ATOM 814 N N . SER A 1 104 ? -11.625 4.047 3.805 1 98.62 104 SER A N 1
ATOM 815 C CA . SER A 1 104 ? -10.688 5.156 3.898 1 98.62 104 SER A CA 1
ATOM 816 C C . SER A 1 104 ? -11.398 6.5 3.777 1 98.62 104 SER A C 1
ATOM 818 O O . SER A 1 104 ? -12.375 6.621 3.043 1 98.62 104 SER A O 1
ATOM 820 N N . CYS A 1 105 ? -10.883 7.531 4.449 1 98.56 105 CYS A N 1
ATOM 821 C CA . CYS A 1 105 ? -11.383 8.891 4.27 1 98.56 105 CYS A CA 1
ATOM 822 C C . CYS A 1 105 ? -11.055 9.414 2.877 1 98.56 105 CYS A C 1
ATOM 824 O O . CYS A 1 105 ? -11.586 10.438 2.449 1 98.56 105 CYS A O 1
ATOM 826 N N . PHE A 1 106 ? -10.148 8.688 2.152 1 98.62 106 PHE A N 1
ATOM 827 C CA . PHE A 1 106 ? -9.734 9.039 0.799 1 98.62 106 PHE A CA 1
ATOM 828 C C . PHE A 1 106 ? -10.273 8.031 -0.209 1 98.62 106 PHE A C 1
ATOM 830 O O . PHE A 1 106 ? -9.641 7.762 -1.229 1 98.62 106 PHE A O 1
ATOM 837 N N . GLU A 1 107 ? -11.375 7.48 0.009 1 98.06 107 GLU A N 1
ATOM 838 C CA . GLU A 1 107 ? -11.93 6.344 -0.716 1 98.06 107 GLU A CA 1
ATOM 839 C C . GLU A 1 107 ? -11.945 6.602 -2.221 1 98.06 107 GLU A C 1
ATOM 841 O O . GLU A 1 107 ? -11.742 5.68 -3.016 1 98.06 107 GLU A O 1
ATOM 846 N N . LYS A 1 108 ? -12.109 7.82 -2.586 1 96.25 108 LYS A N 1
ATOM 847 C CA . LYS A 1 108 ? -12.273 8.188 -3.99 1 96.25 108 LYS A CA 1
ATOM 848 C C . LYS A 1 108 ? -11.07 7.73 -4.816 1 96.25 108 LYS A C 1
ATOM 850 O O . LYS A 1 108 ? -11.227 7.309 -5.961 1 96.25 108 LYS A O 1
ATOM 855 N N . ILE A 1 109 ? -9.828 7.738 -4.219 1 96.69 109 ILE A N 1
ATOM 856 C CA . ILE A 1 109 ? -8.68 7.418 -5.059 1 96.69 109 ILE A CA 1
ATOM 857 C C . ILE A 1 109 ? -7.84 6.336 -4.387 1 96.69 109 ILE A C 1
ATOM 859 O O . ILE A 1 109 ? -7.086 5.625 -5.055 1 96.69 109 ILE A O 1
ATOM 863 N N . SER A 1 110 ? -7.941 6.215 -3.051 1 97.69 110 SER A N 1
ATOM 864 C CA . SER A 1 110 ? -7.062 5.293 -2.34 1 97.69 110 SER A CA 1
ATOM 865 C C . SER A 1 110 ? -7.246 3.861 -2.834 1 97.69 110 SER A C 1
ATOM 867 O O . SER A 1 110 ? -6.277 3.105 -2.941 1 97.69 110 SER A O 1
ATOM 869 N N . LYS A 1 111 ? -8.469 3.512 -3.211 1 96.62 111 LYS A N 1
ATOM 870 C CA . LYS A 1 111 ? -8.812 2.156 -3.631 1 96.62 111 LYS A CA 1
ATOM 871 C C . LYS A 1 111 ? -8.164 1.814 -4.969 1 96.62 111 LYS A C 1
ATOM 873 O O . LYS A 1 111 ? -8.117 0.647 -5.363 1 96.62 111 LYS A O 1
ATOM 878 N N . ASN A 1 112 ? -7.637 2.814 -5.645 1 95.19 112 ASN A N 1
ATOM 879 C CA . ASN A 1 112 ? -7.145 2.613 -7 1 95.19 112 ASN A CA 1
ATOM 880 C C . ASN A 1 112 ? -5.637 2.371 -7.02 1 95.19 112 ASN A C 1
ATOM 882 O O . ASN A 1 112 ? -5.078 1.984 -8.047 1 95.19 112 ASN A O 1
ATOM 886 N N . ALA A 1 113 ? -4.934 2.668 -5.926 1 97.31 113 ALA A N 1
ATOM 887 C CA . ALA A 1 113 ? -3.512 2.334 -5.879 1 97.31 113 ALA A CA 1
ATOM 888 C C . ALA A 1 113 ? -3.293 0.84 -6.102 1 97.31 113 ALA A C 1
ATOM 890 O O . ALA A 1 113 ? -4.125 0.019 -5.703 1 97.31 113 ALA A O 1
ATOM 891 N N . ASP A 1 114 ? -2.227 0.488 -6.719 1 97.88 114 ASP A N 1
ATOM 892 C CA . ASP A 1 114 ? -2.094 -0.837 -7.312 1 97.88 114 ASP A CA 1
ATOM 893 C C . ASP A 1 114 ? -2.258 -1.933 -6.262 1 97.88 114 ASP A C 1
ATOM 895 O O . ASP A 1 114 ? -3.164 -2.762 -6.359 1 97.88 114 ASP A O 1
ATOM 899 N N . PHE A 1 115 ? -1.437 -1.925 -5.223 1 97.88 115 PHE A N 1
ATOM 900 C CA . PHE A 1 115 ? -1.488 -3.012 -4.25 1 97.88 115 PHE A CA 1
ATOM 901 C C . PHE A 1 115 ? -2.746 -2.912 -3.395 1 97.88 115 PHE A C 1
ATOM 903 O O . PHE A 1 115 ? -3.264 -3.928 -2.924 1 97.88 115 PHE A O 1
ATOM 910 N N . VAL A 1 116 ? -3.279 -1.699 -3.189 1 98.19 116 VAL A N 1
ATOM 911 C CA . VAL A 1 116 ? -4.547 -1.549 -2.484 1 98.19 116 VAL A CA 1
ATOM 912 C C . VAL A 1 116 ? -5.664 -2.219 -3.281 1 98.19 116 VAL A C 1
ATOM 914 O O . VAL A 1 116 ? -6.527 -2.887 -2.711 1 98.19 116 VAL A O 1
ATOM 917 N N . PHE A 1 117 ? -5.617 -2.035 -4.578 1 98.12 117 PHE A N 1
ATOM 918 C CA . PHE A 1 117 ? -6.602 -2.695 -5.426 1 98.12 117 PHE A CA 1
ATOM 919 C C . PHE A 1 117 ? -6.566 -4.203 -5.219 1 98.12 117 PHE A C 1
ATOM 921 O O . PHE A 1 117 ? -7.613 -4.848 -5.113 1 98.12 117 PHE A O 1
ATOM 928 N N . LEU A 1 118 ? -5.387 -4.707 -5.203 1 97.62 118 LEU A N 1
ATOM 929 C CA . LEU A 1 118 ? -5.254 -6.145 -5.008 1 97.62 118 LEU A CA 1
ATOM 930 C C . LEU A 1 118 ? -5.879 -6.578 -3.686 1 97.62 118 LEU A C 1
ATOM 932 O O . LEU A 1 118 ? -6.566 -7.598 -3.623 1 97.62 118 LEU A O 1
ATOM 936 N N . ALA A 1 119 ? -5.668 -5.848 -2.641 1 97.5 119 ALA A N 1
ATOM 937 C CA . ALA A 1 119 ? -6.246 -6.141 -1.333 1 97.5 119 ALA A CA 1
ATOM 938 C C . ALA A 1 119 ? -7.77 -6.047 -1.374 1 97.5 119 ALA A C 1
ATOM 940 O O . ALA A 1 119 ? -8.461 -6.859 -0.758 1 97.5 119 ALA A O 1
ATOM 941 N N . ARG A 1 120 ? -8.234 -5.016 -2.104 1 97.38 120 ARG A N 1
ATOM 942 C CA . ARG A 1 120 ? -9.672 -4.848 -2.26 1 97.38 120 ARG A CA 1
ATOM 943 C C . ARG A 1 120 ? -10.281 -6.016 -3.033 1 97.38 120 ARG A C 1
ATOM 945 O O . ARG A 1 120 ? -11.383 -6.469 -2.723 1 97.38 120 ARG A O 1
ATOM 952 N N . LEU A 1 121 ? -9.594 -6.438 -4.031 1 97.19 121 LEU A N 1
ATOM 953 C CA . LEU A 1 121 ? -10.031 -7.602 -4.797 1 97.19 121 LEU A CA 1
ATOM 954 C C . LEU A 1 121 ? -10.117 -8.836 -3.906 1 97.19 121 LEU A C 1
ATOM 956 O O . LEU A 1 121 ? -11.086 -9.594 -3.979 1 97.19 121 LEU A O 1
ATOM 960 N N . GLU A 1 122 ? -9.141 -9.039 -3.074 1 96.88 122 GLU A N 1
ATOM 961 C CA . GLU A 1 122 ? -9.141 -10.156 -2.129 1 96.88 122 GLU A CA 1
ATOM 962 C C . GLU A 1 122 ? -10.359 -10.094 -1.21 1 96.88 122 GLU A C 1
ATOM 964 O O . GLU A 1 122 ? -11 -11.117 -0.947 1 96.88 122 GLU A O 1
ATOM 969 N N . LYS A 1 123 ? -10.633 -8.945 -0.737 1 95.81 123 LYS A N 1
ATOM 970 C CA . LYS A 1 123 ? -11.789 -8.758 0.13 1 95.81 123 LYS A CA 1
ATOM 971 C C . LYS A 1 123 ? -13.086 -9.109 -0.6 1 95.81 123 LYS A C 1
ATOM 973 O O . LYS A 1 123 ? -13.969 -9.75 -0.03 1 95.81 123 LYS A O 1
ATOM 978 N N . LEU A 1 124 ? -13.195 -8.648 -1.818 1 96.06 124 LEU A N 1
ATOM 979 C CA . LEU A 1 124 ? -14.359 -8.953 -2.641 1 96.06 124 LEU A CA 1
ATOM 980 C C . LEU A 1 124 ? -14.508 -10.453 -2.844 1 96.06 124 LEU A C 1
ATOM 982 O O . LEU A 1 124 ? -15.609 -10.992 -2.723 1 96.06 124 LEU A O 1
ATOM 986 N N . ILE A 1 125 ? -13.414 -11.078 -3.168 1 97.12 125 ILE A N 1
ATOM 987 C CA . ILE A 1 125 ? -13.398 -12.523 -3.369 1 97.12 125 ILE A CA 1
ATOM 988 C C . ILE A 1 125 ? -13.883 -13.227 -2.102 1 97.12 125 ILE A C 1
ATOM 990 O O . ILE A 1 125 ? -14.734 -14.117 -2.164 1 97.12 125 ILE A O 1
ATOM 994 N N . ASN A 1 126 ? -13.383 -12.852 -0.955 1 96 126 ASN A N 1
ATOM 995 C CA . ASN A 1 126 ? -13.766 -13.445 0.321 1 96 126 ASN A CA 1
ATOM 996 C C . ASN A 1 126 ? -15.266 -13.281 0.584 1 96 126 ASN A C 1
ATOM 998 O O . ASN A 1 126 ? -15.898 -14.172 1.154 1 96 126 ASN A O 1
ATOM 1002 N N . ALA A 1 127 ? -15.812 -12.203 0.188 1 94.06 127 ALA A N 1
ATOM 1003 C CA . ALA A 1 127 ? -17.234 -11.914 0.411 1 94.06 127 ALA A CA 1
ATOM 1004 C C . ALA A 1 127 ? -18.109 -12.836 -0.43 1 94.06 127 ALA A C 1
ATOM 1006 O O . ALA A 1 127 ? -19.297 -12.992 -0.148 1 94.06 127 ALA A O 1
ATOM 1007 N N . ARG A 1 128 ? -17.562 -13.43 -1.432 1 94.19 128 ARG A N 1
ATOM 1008 C CA . ARG A 1 128 ? -18.328 -14.25 -2.355 1 94.19 128 ARG A CA 1
ATOM 1009 C C . ARG A 1 128 ? -18.297 -15.719 -1.95 1 94.19 128 ARG A C 1
ATOM 1011 O O . ARG A 1 128 ? -18.922 -16.562 -2.588 1 94.19 128 ARG A O 1
ATOM 1018 N N . LYS A 1 129 ? -17.609 -16.047 -1.003 1 93.62 129 LYS A N 1
ATOM 1019 C CA . LYS A 1 129 ? -17.438 -17.438 -0.563 1 93.62 129 LYS A CA 1
ATOM 1020 C C . LYS A 1 129 ? -18.781 -18.125 -0.352 1 93.62 129 LYS A C 1
ATOM 1022 O O . LYS A 1 129 ? -18.938 -19.297 -0.695 1 93.62 129 LYS A O 1
ATOM 1027 N N . ASN A 1 130 ? -19.734 -17.344 0.223 1 90 130 ASN A N 1
ATOM 1028 C CA . ASN A 1 130 ? -21.016 -17.969 0.559 1 90 130 ASN A CA 1
ATOM 1029 C C . ASN A 1 130 ? -22.141 -17.438 -0.324 1 90 130 ASN A C 1
ATOM 1031 O O . ASN A 1 130 ? -23.328 -17.641 -0.027 1 90 130 ASN A O 1
ATOM 1035 N N . ALA A 1 131 ? -21.75 -16.781 -1.377 1 90.44 131 ALA A N 1
ATOM 1036 C CA . ALA A 1 131 ? -22.75 -16.25 -2.299 1 90.44 131 ALA A CA 1
ATOM 1037 C C . ALA A 1 131 ? -23.312 -17.344 -3.191 1 90.44 131 ALA A C 1
ATOM 1039 O O . ALA A 1 131 ? -22.703 -18.422 -3.328 1 90.44 131 ALA A O 1
ATOM 1040 N N . ASP A 1 132 ? -24.469 -17.078 -3.754 1 91.06 132 ASP A N 1
ATOM 1041 C CA . ASP A 1 132 ? -25.078 -18 -4.711 1 91.06 132 ASP A CA 1
ATOM 1042 C C . ASP A 1 132 ? -24.203 -18.141 -5.957 1 91.06 132 ASP A C 1
ATOM 1044 O O . ASP A 1 132 ? -23.672 -17.141 -6.465 1 91.06 132 ASP A O 1
ATOM 1048 N N . GLU A 1 133 ? -24.047 -19.406 -6.332 1 88.62 133 GLU A N 1
ATOM 1049 C CA . GLU A 1 133 ? -23.141 -19.719 -7.438 1 88.62 133 GLU A CA 1
ATOM 1050 C C . GLU A 1 133 ? -23.562 -19 -8.719 1 88.62 133 GLU A C 1
ATOM 1052 O O . GLU A 1 133 ? -22.75 -18.781 -9.617 1 88.62 133 GLU A O 1
ATOM 1057 N N . ASN A 1 134 ? -24.734 -18.594 -8.805 1 90.81 134 ASN A N 1
ATOM 1058 C CA . ASN A 1 134 ? -25.25 -17.969 -10.008 1 90.81 134 ASN A CA 1
ATOM 1059 C C . ASN A 1 134 ? -25.016 -16.453 -10 1 90.81 134 ASN A C 1
ATOM 1061 O O . ASN A 1 134 ? -25.312 -15.773 -10.977 1 90.81 134 ASN A O 1
ATOM 1065 N N . THR A 1 135 ? -24.328 -16.047 -8.984 1 87.69 135 THR A N 1
ATOM 1066 C CA . THR A 1 135 ? -24.188 -14.609 -8.82 1 87.69 135 THR A CA 1
ATOM 1067 C C . THR A 1 135 ? -22.906 -14.117 -9.492 1 87.69 135 THR A C 1
ATOM 1069 O O . THR A 1 135 ? -22.844 -12.961 -9.93 1 87.69 135 THR A O 1
ATOM 1072 N N . SER A 1 136 ? -21.906 -15.055 -9.445 1 90.88 136 SER A N 1
ATOM 1073 C CA . SER A 1 136 ? -20.641 -14.633 -10.008 1 90.88 136 SER A CA 1
ATOM 1074 C C . SER A 1 136 ? -19.75 -15.828 -10.336 1 90.88 136 SER A C 1
ATOM 1076 O O . SER A 1 136 ? -19.984 -16.938 -9.844 1 90.88 136 SER A O 1
ATOM 1078 N N . TYR A 1 137 ? -18.75 -15.586 -11.234 1 93.44 137 TYR A N 1
ATOM 1079 C CA . TYR A 1 137 ? -17.75 -16.609 -11.547 1 93.44 137 TYR A CA 1
ATOM 1080 C C . TYR A 1 137 ? -17.031 -17.078 -10.281 1 93.44 137 TYR A C 1
ATOM 1082 O O . TYR A 1 137 ? -16.797 -18.266 -10.102 1 93.44 137 TYR A O 1
ATOM 1090 N N . THR A 1 138 ? -16.656 -16.141 -9.406 1 95.44 138 THR A N 1
ATOM 1091 C CA . THR A 1 138 ? -15.977 -16.453 -8.148 1 95.44 138 THR A CA 1
ATOM 1092 C C . THR A 1 138 ? -16.844 -17.344 -7.27 1 95.44 138 THR A C 1
ATOM 1094 O O . THR A 1 138 ? -16.359 -18.328 -6.711 1 95.44 138 THR A O 1
ATOM 1097 N N . ALA A 1 139 ? -18.094 -16.953 -7.16 1 95.06 139 ALA A N 1
ATOM 1098 C CA . ALA A 1 139 ? -19.016 -17.781 -6.379 1 95.06 139 ALA A CA 1
ATOM 1099 C C . ALA A 1 139 ? -19.094 -19.203 -6.941 1 95.06 139 ALA A C 1
ATOM 1101 O O . ALA A 1 139 ? -19.109 -20.172 -6.184 1 95.06 139 ALA A O 1
ATOM 1102 N N . LYS A 1 140 ? -19.125 -19.297 -8.242 1 95.81 140 LYS A N 1
ATOM 1103 C CA . LYS A 1 140 ? -19.141 -20.594 -8.898 1 95.81 140 LYS A CA 1
ATOM 1104 C C . LYS A 1 140 ? -17.891 -21.406 -8.586 1 95.81 140 LYS A C 1
ATOM 1106 O O . LYS A 1 140 ? -17.953 -22.625 -8.383 1 95.81 140 LYS A O 1
ATOM 1111 N N . LEU A 1 141 ? -16.75 -20.75 -8.578 1 96.12 141 LEU A N 1
ATOM 1112 C CA . LEU A 1 141 ? -15.492 -21.422 -8.258 1 96.12 141 LEU A CA 1
ATOM 1113 C C . LEU A 1 141 ? -15.523 -22 -6.844 1 96.12 141 LEU A C 1
ATOM 1115 O O . LEU A 1 141 ? -15.141 -23.156 -6.633 1 96.12 141 LEU A O 1
ATOM 1119 N N . PHE A 1 142 ? -15.961 -21.234 -5.93 1 96.56 142 PHE A N 1
ATOM 1120 C CA . PHE A 1 142 ? -16.031 -21.719 -4.555 1 96.56 142 PHE A CA 1
ATOM 1121 C C . PHE A 1 142 ? -16.953 -22.938 -4.453 1 96.56 142 PHE A C 1
ATOM 1123 O O . PHE A 1 142 ? -16.625 -23.891 -3.752 1 96.56 142 PHE A O 1
ATOM 1130 N N . LYS A 1 143 ? -18.047 -22.922 -5.16 1 95.38 143 LYS A N 1
ATOM 1131 C CA . LYS A 1 143 ? -19.016 -24.031 -5.121 1 95.38 143 LYS A CA 1
ATOM 1132 C C . LYS A 1 143 ? -18.438 -25.281 -5.777 1 95.38 143 LYS A C 1
ATOM 1134 O O . LYS A 1 143 ? -18.828 -26.391 -5.426 1 95.38 143 LYS A O 1
ATOM 1139 N N . SER A 1 144 ? -17.547 -25.094 -6.648 1 96.12 144 SER A N 1
ATOM 1140 C CA . SER A 1 144 ? -16.938 -26.219 -7.359 1 96.12 144 SER A CA 1
ATOM 1141 C C . SER A 1 144 ? -15.992 -26.984 -6.453 1 96.12 144 SER A C 1
ATOM 1143 O O . SER A 1 144 ? -15.594 -28.109 -6.781 1 96.12 144 SER A O 1
ATOM 1145 N N . GLY A 1 145 ? -15.508 -26.375 -5.352 1 95.88 145 GLY A N 1
ATOM 1146 C CA . GLY A 1 145 ? -14.727 -27.094 -4.352 1 95.88 145 GLY A CA 1
ATOM 1147 C C . GLY A 1 145 ? -13.234 -26.844 -4.473 1 95.88 145 GLY A C 1
ATOM 1148 O O . GLY A 1 145 ? -12.758 -26.391 -5.52 1 95.88 145 GLY A O 1
ATOM 1149 N N . THR A 1 146 ? -12.539 -27.203 -3.449 1 97.38 146 THR A N 1
ATOM 1150 C CA . THR A 1 146 ? -11.109 -26.922 -3.311 1 97.38 146 THR A CA 1
ATOM 1151 C C . THR A 1 146 ? -10.32 -27.562 -4.453 1 97.38 146 THR A C 1
ATOM 1153 O O . THR A 1 146 ? -9.375 -26.969 -4.969 1 97.38 146 THR A O 1
ATOM 1156 N N . LYS A 1 147 ? -10.672 -28.766 -4.809 1 97.56 147 LYS A N 1
ATOM 1157 C CA . LYS A 1 147 ? -9.953 -29.469 -5.863 1 97.56 147 LYS A CA 1
ATOM 1158 C C . LYS A 1 147 ? -9.945 -28.656 -7.16 1 97.56 147 LYS A C 1
ATOM 1160 O O . LYS A 1 147 ? -8.891 -28.484 -7.773 1 97.56 147 LYS A O 1
ATOM 1165 N N . ARG A 1 148 ? -11.062 -28.188 -7.535 1 97.88 148 ARG A N 1
ATOM 1166 C CA . ARG A 1 148 ? -11.18 -27.422 -8.773 1 97.88 148 ARG A CA 1
ATOM 1167 C C . ARG A 1 148 ? -10.43 -26.094 -8.664 1 97.88 148 ARG A C 1
ATOM 1169 O O . ARG A 1 148 ? -9.75 -25.688 -9.609 1 97.88 148 ARG A O 1
ATOM 1176 N N . ILE A 1 149 ? -10.609 -25.422 -7.562 1 98.38 149 ILE A N 1
ATOM 1177 C CA . ILE A 1 149 ? -9.914 -24.156 -7.324 1 98.38 149 ILE A CA 1
ATOM 1178 C C . ILE A 1 149 ? -8.406 -24.375 -7.434 1 98.38 149 ILE A C 1
ATOM 1180 O O . ILE A 1 149 ? -7.711 -23.625 -8.117 1 98.38 149 ILE A O 1
ATOM 1184 N N . ALA A 1 150 ? -7.922 -25.391 -6.77 1 98.62 150 ALA A N 1
ATOM 1185 C CA . ALA A 1 150 ? -6.5 -25.734 -6.773 1 98.62 150 ALA A CA 1
ATOM 1186 C C . ALA A 1 150 ? -6.02 -26.078 -8.18 1 98.62 150 ALA A C 1
ATOM 1188 O O . ALA A 1 150 ? -4.926 -25.672 -8.586 1 98.62 150 ALA A O 1
ATOM 1189 N N . GLN A 1 151 ? -6.801 -26.828 -8.875 1 98.5 151 GLN A N 1
ATOM 1190 C CA . GLN A 1 151 ? -6.473 -27.188 -10.25 1 98.5 151 GLN A CA 1
ATOM 1191 C C . GLN A 1 151 ? -6.227 -25.953 -11.102 1 98.5 151 GLN A C 1
ATOM 1193 O O . GLN A 1 151 ? -5.309 -25.922 -11.922 1 98.5 151 GLN A O 1
ATOM 1198 N N . LYS A 1 152 ? -7.023 -24.969 -10.898 1 98.62 152 LYS A N 1
ATOM 1199 C CA . LYS A 1 152 ? -6.875 -23.734 -11.672 1 98.62 152 LYS A CA 1
ATOM 1200 C C . LYS A 1 152 ? -5.551 -23.047 -11.359 1 98.62 152 LYS A C 1
ATOM 1202 O O . LYS A 1 152 ? -4.91 -22.484 -12.25 1 98.62 152 LYS A O 1
ATOM 1207 N N . VAL A 1 153 ? -5.137 -23.031 -10.148 1 98.75 153 VAL A N 1
ATOM 1208 C CA . VAL A 1 153 ? -3.863 -22.438 -9.781 1 98.75 153 VAL A CA 1
ATOM 1209 C C . VAL A 1 153 ? -2.721 -23.172 -10.477 1 98.75 153 VAL A C 1
ATOM 1211 O O . VAL A 1 153 ? -1.822 -22.531 -11.039 1 98.75 153 VAL A O 1
ATOM 1214 N N . GLY A 1 154 ? -2.754 -24.469 -10.414 1 98.5 154 GLY A N 1
ATOM 1215 C CA . GLY A 1 154 ? -1.748 -25.25 -11.125 1 98.5 154 GLY A CA 1
ATOM 1216 C C . GLY A 1 154 ? -1.718 -24.969 -12.609 1 98.5 154 GLY A C 1
ATOM 1217 O O . GLY A 1 154 ? -0.646 -24.797 -13.195 1 98.5 154 GLY A O 1
ATOM 1218 N N . GLU A 1 155 ? -2.893 -24.938 -13.219 1 98.69 155 GLU A N 1
ATOM 1219 C CA . GLU A 1 155 ? -3.025 -24.672 -14.648 1 98.69 155 GLU A CA 1
ATOM 1220 C C . GLU A 1 155 ? -2.445 -23.297 -15.008 1 98.69 155 GLU A C 1
ATOM 1222 O O . GLU A 1 155 ? -1.647 -23.188 -15.938 1 98.69 155 GLU A O 1
ATOM 1227 N N . GLU A 1 156 ? -2.844 -22.297 -14.234 1 98.69 156 GLU A N 1
ATOM 1228 C CA . GLU A 1 156 ? -2.379 -20.953 -14.531 1 98.69 156 GLU A CA 1
ATOM 1229 C C . GLU A 1 156 ? -0.877 -20.812 -14.297 1 98.69 156 GLU A C 1
ATOM 1231 O O . GLU A 1 156 ? -0.198 -20.062 -15 1 98.69 156 GLU A O 1
ATOM 1236 N N . GLY A 1 157 ? -0.342 -21.531 -13.219 1 98.62 157 GLY A N 1
ATOM 1237 C CA . GLY A 1 157 ? 1.101 -21.547 -13.039 1 98.62 157 GLY A CA 1
ATOM 1238 C C . GLY A 1 157 ? 1.849 -22.047 -14.258 1 98.62 157 GLY A C 1
ATOM 1239 O O . GLY A 1 157 ? 2.811 -21.406 -14.703 1 98.62 157 GLY A O 1
ATOM 1240 N N . VAL A 1 158 ? 1.345 -23.141 -14.82 1 98.44 158 VAL A N 1
ATOM 1241 C CA . VAL A 1 158 ? 1.966 -23.734 -16 1 98.44 158 VAL A CA 1
ATOM 1242 C C . VAL A 1 158 ? 1.802 -22.812 -17.203 1 98.44 158 VAL A C 1
ATOM 1244 O O . VAL A 1 158 ? 2.744 -22.609 -17.969 1 98.44 158 VAL A O 1
ATOM 1247 N N . GLU A 1 159 ? 0.639 -22.219 -17.359 1 98.62 159 GLU A N 1
ATOM 1248 C CA . GLU A 1 159 ? 0.393 -21.312 -18.484 1 98.62 159 GLU A CA 1
ATOM 1249 C C . GLU A 1 159 ? 1.265 -20.062 -18.391 1 98.62 159 GLU A C 1
ATOM 1251 O O . GLU A 1 159 ? 1.72 -19.547 -19.406 1 98.62 159 GLU A O 1
ATOM 1256 N N . THR A 1 160 ? 1.438 -19.562 -17.188 1 98.75 160 THR A N 1
ATOM 1257 C CA . THR A 1 160 ? 2.344 -18.438 -16.984 1 98.75 160 THR A CA 1
ATOM 1258 C C . THR A 1 160 ? 3.764 -18.797 -17.406 1 98.75 160 THR A C 1
ATOM 1260 O O . THR A 1 160 ? 4.422 -18.031 -18.109 1 98.75 160 THR A O 1
ATOM 1263 N N . ALA A 1 161 ? 4.215 -19.984 -17 1 98.31 161 ALA A N 1
ATOM 1264 C CA . ALA A 1 161 ? 5.543 -20.469 -17.375 1 98.31 161 ALA A CA 1
ATOM 1265 C C . ALA A 1 161 ? 5.695 -20.562 -18.891 1 98.31 161 ALA A C 1
ATOM 1267 O O . ALA A 1 161 ? 6.699 -20.109 -19.438 1 98.31 161 ALA A O 1
ATOM 1268 N N . LEU A 1 162 ? 4.715 -21.094 -19.531 1 98 162 LEU A N 1
ATOM 1269 C CA . LEU A 1 162 ? 4.75 -21.281 -20.984 1 98 162 LEU A CA 1
ATOM 1270 C C . LEU A 1 162 ? 4.809 -19.938 -21.703 1 98 162 LEU A C 1
ATOM 1272 O O . LEU A 1 162 ? 5.598 -19.766 -22.625 1 98 162 LEU A O 1
ATOM 1276 N N . ALA A 1 163 ? 3.977 -18.984 -21.281 1 98 163 ALA A N 1
ATOM 1277 C CA . ALA A 1 163 ? 3.959 -17.656 -21.891 1 98 163 ALA A CA 1
ATOM 1278 C C . ALA A 1 163 ? 5.328 -16.984 -21.797 1 98 163 ALA A C 1
ATOM 1280 O O . ALA A 1 163 ? 5.754 -16.312 -22.734 1 98 163 ALA A O 1
ATOM 1281 N N . ALA A 1 164 ? 6.023 -17.203 -20.688 1 97.62 164 ALA A N 1
ATOM 1282 C CA . ALA A 1 164 ? 7.34 -16.609 -20.484 1 97.62 164 ALA A CA 1
ATOM 1283 C C . ALA A 1 164 ? 8.367 -17.219 -21.438 1 97.62 164 ALA A C 1
ATOM 1285 O O . ALA A 1 164 ? 9.234 -16.5 -21.953 1 97.62 164 ALA A O 1
ATOM 1286 N N . THR A 1 165 ? 8.289 -18.484 -21.719 1 96.44 165 THR A N 1
ATOM 1287 C CA . THR A 1 165 ? 9.281 -19.203 -22.516 1 96.44 165 THR A CA 1
ATOM 1288 C C . THR A 1 165 ? 9.188 -18.797 -23.984 1 96.44 165 THR A C 1
ATOM 1290 O O . THR A 1 165 ? 10.188 -18.812 -24.703 1 96.44 165 THR A O 1
ATOM 1293 N N . VAL A 1 166 ? 8.031 -18.391 -24.406 1 95.56 166 VAL A N 1
ATOM 1294 C CA . VAL A 1 166 ? 7.898 -18.016 -25.812 1 95.56 166 VAL A CA 1
ATOM 1295 C C . VAL A 1 166 ? 8.008 -16.5 -25.953 1 95.56 166 VAL A C 1
ATOM 1297 O O . VAL A 1 166 ? 7.699 -15.945 -27.016 1 95.56 166 VAL A O 1
ATOM 1300 N N . LYS A 1 167 ? 8.297 -15.812 -24.906 1 92.81 167 LYS A N 1
ATOM 1301 C CA . LYS A 1 167 ? 8.602 -14.391 -24.844 1 92.81 167 LYS A CA 1
ATOM 1302 C C . LYS A 1 167 ? 7.41 -13.555 -25.312 1 92.81 167 LYS A C 1
ATOM 1304 O O . LYS A 1 167 ? 7.582 -12.586 -26.047 1 92.81 167 LYS A O 1
ATOM 1309 N N . ASP A 1 168 ? 6.27 -14 -24.984 1 95 168 ASP A N 1
ATOM 1310 C CA . ASP A 1 168 ? 5.043 -13.25 -25.234 1 95 168 ASP A CA 1
ATOM 1311 C C . ASP A 1 168 ? 4.645 -12.43 -24 1 95 168 ASP A C 1
ATOM 1313 O O . ASP A 1 168 ? 3.912 -12.922 -23.141 1 95 168 ASP A O 1
ATOM 1317 N N . LYS A 1 169 ? 5.027 -11.188 -24 1 96.75 169 LYS A N 1
ATOM 1318 C CA . LYS A 1 169 ? 4.848 -10.344 -22.828 1 96.75 169 LYS A CA 1
ATOM 1319 C C . LYS A 1 169 ? 3.367 -10.148 -22.516 1 96.75 169 LYS A C 1
ATOM 1321 O O . LYS A 1 169 ? 2.965 -10.18 -21.344 1 96.75 169 LYS A O 1
ATOM 1326 N N . GLU A 1 170 ? 2.582 -9.906 -23.531 1 97.69 170 GLU A N 1
ATOM 1327 C CA . GLU A 1 170 ? 1.15 -9.695 -23.344 1 97.69 170 GLU A CA 1
ATOM 1328 C C . GLU A 1 170 ? 0.482 -10.93 -22.75 1 97.69 170 GLU A C 1
ATOM 1330 O O . GLU A 1 170 ? -0.303 -10.828 -21.812 1 97.69 170 GLU A O 1
ATOM 1335 N N . GLU A 1 171 ? 0.806 -12.008 -23.344 1 98.31 171 GLU A N 1
ATOM 1336 C CA . GLU A 1 171 ? 0.253 -13.258 -22.812 1 98.31 171 GLU A CA 1
ATOM 1337 C C . GLU A 1 171 ? 0.758 -13.539 -21.406 1 98.31 171 GLU A C 1
ATOM 1339 O O . GLU A 1 171 ? 0.02 -14.062 -20.562 1 98.31 171 GLU A O 1
ATOM 1344 N N . LEU A 1 172 ? 2.047 -13.234 -21.156 1 98.69 172 LEU A N 1
ATOM 1345 C CA . LEU A 1 172 ? 2.609 -13.43 -19.812 1 98.69 172 LEU A CA 1
ATOM 1346 C C . LEU A 1 172 ? 1.832 -12.633 -18.781 1 98.69 172 LEU A C 1
ATOM 1348 O O . LEU A 1 172 ? 1.471 -13.164 -17.719 1 98.69 172 LEU A O 1
ATOM 1352 N N . ILE A 1 173 ? 1.509 -11.406 -19.047 1 98.75 173 ILE A N 1
ATOM 1353 C CA . ILE A 1 173 ? 0.745 -10.555 -18.141 1 98.75 173 ILE A CA 1
ATOM 1354 C C . ILE A 1 173 ? -0.639 -11.156 -17.906 1 98.75 173 ILE A C 1
ATOM 1356 O O . ILE A 1 173 ? -1.114 -11.219 -16.781 1 98.75 173 ILE A O 1
ATOM 1360 N N . CYS A 1 174 ? -1.256 -11.656 -18.938 1 98.62 174 CYS A N 1
ATOM 1361 C CA . CYS A 1 174 ? -2.594 -12.234 -18.859 1 98.62 174 CYS A CA 1
ATOM 1362 C C . CYS A 1 174 ? -2.604 -13.469 -17.953 1 98.62 174 CYS A C 1
ATOM 1364 O O . CYS A 1 174 ? -3.436 -13.578 -17.062 1 98.62 174 CYS A O 1
ATOM 1366 N N . GLU A 1 175 ? -1.629 -14.344 -18.188 1 98.75 175 GLU A N 1
ATOM 1367 C CA . GLU A 1 175 ? -1.579 -15.578 -17.422 1 98.75 175 GLU A CA 1
ATOM 1368 C C . GLU A 1 175 ? -1.185 -15.312 -15.969 1 98.75 175 GLU A C 1
ATOM 1370 O O . GLU A 1 175 ? -1.671 -15.984 -15.055 1 98.75 175 GLU A O 1
ATOM 1375 N N . ALA A 1 176 ? -0.271 -14.391 -15.82 1 98.81 176 ALA A N 1
ATOM 1376 C CA . ALA A 1 176 ? 0.126 -14.023 -14.461 1 98.81 176 ALA A CA 1
ATOM 1377 C C . ALA A 1 176 ? -1.044 -13.414 -13.695 1 98.81 176 ALA A C 1
ATOM 1379 O O . ALA A 1 176 ? -1.2 -13.656 -12.492 1 98.81 176 ALA A O 1
ATOM 1380 N N . ALA A 1 177 ? -1.854 -12.602 -14.367 1 98.75 177 ALA A N 1
ATOM 1381 C CA . ALA A 1 177 ? -3.055 -12.039 -13.75 1 98.75 177 ALA A CA 1
ATOM 1382 C C . ALA A 1 177 ? -4.023 -13.148 -13.336 1 98.75 177 ALA A C 1
ATOM 1384 O O . ALA A 1 177 ? -4.578 -13.117 -12.234 1 98.75 177 ALA A O 1
ATOM 1385 N N . ASP A 1 178 ? -4.203 -14.133 -14.227 1 98.75 178 ASP A N 1
ATOM 1386 C CA . ASP A 1 178 ? -5.047 -15.273 -13.898 1 98.75 178 ASP A CA 1
ATOM 1387 C C . ASP A 1 178 ? -4.488 -16.031 -12.695 1 98.75 178 ASP A C 1
ATOM 1389 O O . ASP A 1 178 ? -5.242 -16.438 -11.805 1 98.75 178 ASP A O 1
ATOM 1393 N N . LEU A 1 179 ? -3.207 -16.234 -12.734 1 98.81 179 LEU A N 1
ATOM 1394 C CA . LEU A 1 179 ? -2.557 -16.938 -11.633 1 98.81 179 LEU A CA 1
ATOM 1395 C C . LEU A 1 179 ? -2.799 -16.219 -10.312 1 98.81 179 LEU A C 1
ATOM 1397 O O . LEU A 1 179 ? -3.178 -16.844 -9.32 1 98.81 179 LEU A O 1
ATOM 1401 N N . MET A 1 180 ? -2.627 -14.938 -10.273 1 98.56 180 MET A N 1
ATOM 1402 C CA . MET A 1 180 ? -2.809 -14.148 -9.062 1 98.56 180 MET A CA 1
ATOM 1403 C C . MET A 1 180 ? -4.262 -14.195 -8.594 1 98.56 180 MET A C 1
ATOM 1405 O O . MET A 1 180 ? -4.531 -14.305 -7.398 1 98.56 180 MET A O 1
ATOM 1409 N N . TYR A 1 181 ? -5.191 -14.133 -9.547 1 98.69 181 TYR A N 1
ATOM 1410 C CA . TYR A 1 181 ? -6.613 -14.195 -9.219 1 98.69 181 TYR A CA 1
ATOM 1411 C C . TYR A 1 181 ? -6.969 -15.531 -8.586 1 98.69 181 TYR A C 1
ATOM 1413 O O . TYR A 1 181 ? -7.578 -15.578 -7.516 1 98.69 181 TYR A O 1
ATOM 1421 N N . HIS A 1 182 ? -6.555 -16.562 -9.219 1 98.81 182 HIS A N 1
ATOM 1422 C CA . HIS A 1 182 ? -6.926 -17.891 -8.727 1 98.81 182 HIS A CA 1
ATOM 1423 C C . HIS A 1 182 ? -6.191 -18.219 -7.434 1 98.81 182 HIS A C 1
ATOM 1425 O O . HIS A 1 182 ? -6.734 -18.922 -6.57 1 98.81 182 HIS A O 1
ATOM 1431 N N . LEU A 1 183 ? -4.969 -17.734 -7.328 1 98.75 183 LEU A N 1
ATOM 1432 C CA . LEU A 1 183 ? -4.273 -17.891 -6.055 1 98.75 183 LEU A CA 1
ATOM 1433 C C . LEU A 1 183 ? -5.055 -17.203 -4.93 1 98.75 183 LEU A C 1
ATOM 1435 O O . LEU A 1 183 ? -5.18 -17.766 -3.836 1 98.75 183 LEU A O 1
ATOM 1439 N N . SER A 1 184 ? -5.594 -16 -5.18 1 98.56 184 SER A N 1
ATOM 1440 C CA . SER A 1 184 ? -6.398 -15.297 -4.188 1 98.56 184 SER A CA 1
ATOM 1441 C C . SER A 1 184 ? -7.625 -16.109 -3.785 1 98.56 184 SER A C 1
ATOM 1443 O O . SER A 1 184 ? -7.973 -16.172 -2.605 1 98.56 184 SER A O 1
ATOM 1445 N N . VAL A 1 185 ? -8.281 -16.719 -4.762 1 98.5 185 VAL A N 1
ATOM 1446 C CA . VAL A 1 185 ? -9.461 -17.531 -4.496 1 98.5 185 VAL A CA 1
ATOM 1447 C C . VAL A 1 185 ? -9.07 -18.734 -3.641 1 98.5 185 VAL A C 1
ATOM 1449 O O . VAL A 1 185 ? -9.758 -19.078 -2.676 1 98.5 185 VAL A O 1
ATOM 1452 N N . LEU A 1 186 ? -7.973 -19.344 -4.012 1 98.69 186 LEU A N 1
ATOM 1453 C CA . LEU A 1 186 ? -7.512 -20.516 -3.285 1 98.69 186 LEU A CA 1
ATOM 1454 C C . LEU A 1 186 ? -7.184 -20.172 -1.837 1 98.69 186 LEU A C 1
ATOM 1456 O O . LEU A 1 186 ? -7.551 -20.906 -0.919 1 98.69 186 LEU A O 1
ATOM 1460 N N . LEU A 1 187 ? -6.445 -19.094 -1.599 1 98.44 187 LEU A N 1
ATOM 1461 C CA . LEU A 1 187 ? -6.121 -18.641 -0.25 1 98.44 187 LEU A CA 1
ATOM 1462 C C . LEU A 1 187 ? -7.391 -18.359 0.55 1 98.44 187 LEU A C 1
ATOM 1464 O O . LEU A 1 187 ? -7.504 -18.781 1.707 1 98.44 187 LEU A O 1
ATOM 1468 N N . ALA A 1 188 ? -8.336 -17.672 -0.082 1 98 188 ALA A N 1
ATOM 1469 C CA . ALA A 1 188 ? -9.609 -17.391 0.577 1 98 188 ALA A CA 1
ATOM 1470 C C . ALA A 1 188 ? -10.305 -18.688 0.976 1 98 188 ALA A C 1
ATOM 1472 O O . ALA A 1 188 ? -10.828 -18.812 2.088 1 98 188 ALA A O 1
ATOM 1473 N N . ASP A 1 189 ? -10.305 -19.594 0.042 1 97.62 189 ASP A N 1
ATOM 1474 C CA . ASP A 1 189 ? -10.922 -20.891 0.285 1 97.62 189 ASP A CA 1
ATOM 1475 C C . ASP A 1 189 ? -10.32 -21.578 1.511 1 97.62 189 ASP A C 1
ATOM 1477 O O . ASP A 1 189 ? -11.016 -22.266 2.252 1 97.62 189 ASP A O 1
ATOM 1481 N N . ALA A 1 190 ? -9.07 -21.406 1.759 1 97.56 190 ALA A N 1
ATOM 1482 C CA . ALA A 1 190 ? -8.344 -22 2.875 1 97.56 190 ALA A CA 1
ATOM 1483 C C . ALA A 1 190 ? -8.352 -21.078 4.09 1 97.56 190 ALA A C 1
ATOM 1485 O O . ALA A 1 190 ? -7.641 -21.328 5.066 1 97.56 190 ALA A O 1
ATOM 1486 N N . ASN A 1 191 ? -9.117 -19.953 4.062 1 96.94 191 ASN A N 1
ATOM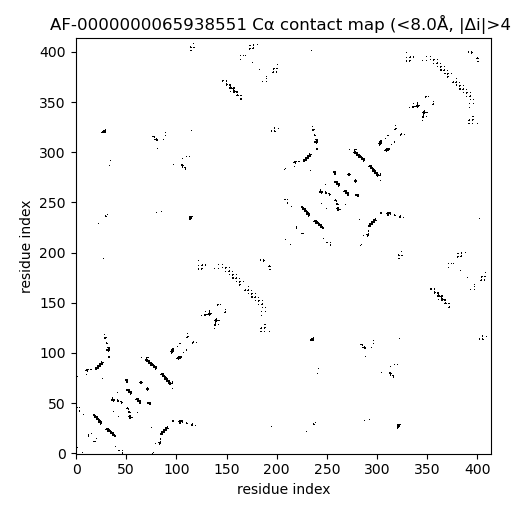 1487 C CA . ASN A 1 191 ? -9.172 -18.953 5.125 1 96.94 191 ASN A CA 1
ATOM 1488 C C . ASN A 1 191 ? -7.805 -18.312 5.371 1 96.94 191 ASN A C 1
ATOM 1490 O O . ASN A 1 191 ? -7.398 -18.141 6.523 1 96.94 191 ASN A O 1
ATOM 1494 N N . LEU A 1 192 ? -7.07 -18.109 4.312 1 97.88 192 LEU A N 1
ATOM 1495 C CA . LEU A 1 192 ? -5.785 -17.422 4.293 1 97.88 192 LEU A CA 1
ATOM 1496 C C . LEU A 1 192 ? -5.855 -16.172 3.428 1 97.88 192 LEU A C 1
ATOM 1498 O O . LEU A 1 192 ? -6.891 -15.883 2.818 1 97.88 192 LEU A O 1
ATOM 1502 N N . SER A 1 193 ? -4.809 -15.375 3.445 1 97.56 193 SER A N 1
ATOM 1503 C CA . SER A 1 193 ? -4.719 -14.141 2.676 1 97.56 193 SER A CA 1
ATOM 1504 C C . SER A 1 193 ? -3.312 -13.938 2.119 1 97.56 193 SER A C 1
ATOM 1506 O O . SER A 1 193 ? -2.393 -14.68 2.455 1 97.56 193 SER A O 1
ATOM 1508 N N . PHE A 1 194 ? -3.162 -12.969 1.256 1 97.69 194 PHE A N 1
ATOM 1509 C CA . PHE A 1 194 ? -1.844 -12.594 0.757 1 97.69 194 PHE A CA 1
ATOM 1510 C C . PHE A 1 194 ? -0.935 -12.164 1.901 1 97.69 194 PHE A C 1
ATOM 1512 O O . PHE A 1 194 ? 0.275 -12.391 1.86 1 97.69 194 PHE A O 1
ATOM 1519 N N . SER A 1 195 ? -1.51 -11.57 2.912 1 97.62 195 SER A N 1
ATOM 1520 C CA . SER A 1 195 ? -0.719 -11.141 4.062 1 97.62 195 SER A CA 1
ATOM 1521 C C . SER A 1 195 ? -0.037 -12.32 4.738 1 97.62 195 SER A C 1
ATOM 1523 O O . SER A 1 195 ? 1.085 -12.203 5.234 1 97.62 195 SER A O 1
ATOM 1525 N N . ASP A 1 196 ? -0.704 -13.453 4.809 1 98.12 196 ASP A N 1
ATOM 1526 C CA . ASP A 1 196 ? -0.087 -14.656 5.348 1 98.12 196 ASP A CA 1
ATOM 1527 C C . ASP A 1 196 ? 1.119 -15.078 4.512 1 98.12 196 ASP A C 1
ATOM 1529 O O . ASP A 1 196 ? 2.156 -15.469 5.059 1 98.12 196 ASP A O 1
ATOM 1533 N N . VAL A 1 197 ? 0.947 -15.016 3.246 1 98.56 197 VAL A N 1
ATOM 1534 C CA . VAL A 1 197 ? 2 -15.391 2.309 1 98.56 197 VAL A CA 1
ATOM 1535 C C . VAL A 1 197 ? 3.176 -14.43 2.432 1 98.56 197 VAL A C 1
ATOM 1537 O O . VAL A 1 197 ? 4.332 -14.852 2.5 1 98.56 197 VAL A O 1
ATOM 1540 N N . ILE A 1 198 ? 2.881 -13.156 2.516 1 98.38 198 ILE A N 1
ATOM 1541 C CA . ILE A 1 198 ? 3.906 -12.125 2.609 1 98.38 198 ILE A CA 1
ATOM 1542 C C . ILE A 1 198 ? 4.652 -12.258 3.934 1 98.38 198 ILE A C 1
ATOM 1544 O O . ILE A 1 198 ? 5.871 -12.062 3.99 1 98.38 198 ILE A O 1
ATOM 1548 N N . SER A 1 199 ? 3.916 -12.57 4.965 1 97.69 199 SER A N 1
ATOM 1549 C CA . SER A 1 199 ? 4.555 -12.812 6.254 1 97.69 199 SER A CA 1
ATOM 1550 C C . SER A 1 199 ? 5.605 -13.906 6.156 1 97.69 199 SER A C 1
ATOM 1552 O O . SER A 1 199 ? 6.672 -13.812 6.773 1 97.69 199 SER A O 1
ATOM 1554 N N . LYS A 1 200 ? 5.316 -14.938 5.449 1 98.25 200 LYS A N 1
ATOM 1555 C CA . LYS A 1 200 ? 6.277 -16.016 5.234 1 98.25 200 LYS A CA 1
ATOM 1556 C C . LYS A 1 200 ? 7.492 -15.523 4.457 1 98.25 200 LYS A C 1
ATOM 1558 O O . LYS A 1 200 ? 8.625 -15.891 4.766 1 98.25 200 LYS A O 1
ATOM 1563 N N . LEU A 1 201 ? 7.242 -14.711 3.467 1 98.12 201 LEU A N 1
ATOM 1564 C CA . LEU A 1 201 ? 8.336 -14.125 2.705 1 98.12 201 LEU A CA 1
ATOM 1565 C C . LEU A 1 201 ? 9.219 -13.25 3.598 1 98.12 201 LEU A C 1
ATOM 1567 O O . LEU A 1 201 ? 10.445 -13.273 3.479 1 98.12 201 LEU A O 1
ATOM 1571 N N . LYS A 1 202 ? 8.586 -12.453 4.488 1 97.38 202 LYS A N 1
ATOM 1572 C CA . LYS A 1 202 ? 9.32 -11.633 5.449 1 97.38 202 LYS A CA 1
ATOM 1573 C C . LYS A 1 202 ? 10.227 -12.492 6.328 1 97.38 202 LYS A C 1
ATOM 1575 O O . LYS A 1 202 ? 11.383 -12.141 6.559 1 97.38 202 LYS A O 1
ATOM 1580 N N . GLU A 1 203 ? 9.672 -13.586 6.766 1 96.88 203 GLU A N 1
ATOM 1581 C CA . GLU A 1 203 ? 10.414 -14.508 7.617 1 96.88 203 GLU A CA 1
ATOM 1582 C C . GLU A 1 203 ? 11.664 -15.031 6.906 1 96.88 203 GLU A C 1
ATOM 1584 O O . GLU A 1 203 ? 12.742 -15.086 7.5 1 96.88 203 GLU A O 1
ATOM 1589 N N . ARG A 1 204 ? 11.609 -15.297 5.684 1 94.62 204 ARG A N 1
ATOM 1590 C CA . ARG A 1 204 ? 12.695 -15.859 4.898 1 94.62 204 ARG A CA 1
ATOM 1591 C C . ARG A 1 204 ? 13.742 -14.805 4.57 1 94.62 204 ARG A C 1
ATOM 1593 O O . ARG A 1 204 ? 14.922 -15.117 4.391 1 94.62 204 ARG A O 1
ATOM 1600 N N . HIS A 1 205 ? 13.266 -13.672 4.367 1 90.5 205 HIS A N 1
ATOM 1601 C CA . HIS A 1 205 ? 14.164 -12.57 4.043 1 90.5 205 HIS A CA 1
ATOM 1602 C C . HIS A 1 205 ? 15.047 -12.219 5.234 1 90.5 205 HIS A C 1
ATOM 1604 O O . HIS A 1 205 ? 16.188 -11.781 5.059 1 90.5 205 HIS A O 1
ATOM 1610 N N . LYS A 1 206 ? 14.586 -12.328 6.406 1 82.25 206 LYS A N 1
ATOM 1611 C CA . LYS A 1 206 ? 15.344 -12.055 7.621 1 82.25 206 LYS A CA 1
ATOM 1612 C C . LYS A 1 206 ? 16.375 -13.148 7.887 1 82.25 206 LYS A C 1
ATOM 1614 O O . LYS A 1 206 ? 17.406 -12.898 8.508 1 82.25 206 LYS A O 1
ATOM 1619 N N . ALA A 1 207 ? 16.109 -14.328 7.41 1 71.06 207 ALA A N 1
ATOM 1620 C CA . ALA A 1 207 ? 17.016 -15.453 7.625 1 71.06 207 ALA A CA 1
ATOM 1621 C C . ALA A 1 207 ? 18.219 -15.375 6.688 1 71.06 207 ALA A C 1
ATOM 1623 O O . ALA A 1 207 ? 19.328 -15.758 7.055 1 71.06 207 ALA A O 1
ATOM 1624 N N . MET B 1 1 ? -7.406 15.172 -14.945 1 58.34 1 MET B N 1
ATOM 1625 C CA . MET B 1 1 ? -6.844 15.898 -13.812 1 58.34 1 MET B CA 1
ATOM 1626 C C . MET B 1 1 ? -7.871 16.844 -13.211 1 58.34 1 MET B C 1
ATOM 1628 O O . MET B 1 1 ? -8.68 17.438 -13.938 1 58.34 1 MET B O 1
ATOM 1632 N N . GLN B 1 2 ? -7.934 16.688 -11.914 1 70 2 GLN B N 1
ATOM 1633 C CA . GLN B 1 2 ? -8.953 17.516 -11.281 1 70 2 GLN B CA 1
ATOM 1634 C C . GLN B 1 2 ? -8.703 19 -11.539 1 70 2 GLN B C 1
ATOM 1636 O O . GLN B 1 2 ? -7.551 19.438 -11.633 1 70 2 GLN B O 1
ATOM 1641 N N . ASN B 1 3 ? -9.672 19.719 -11.836 1 86.38 3 ASN B N 1
ATOM 1642 C CA . ASN B 1 3 ? -9.641 21.172 -12.07 1 86.38 3 ASN B CA 1
ATOM 1643 C C . ASN B 1 3 ? -9.328 21.922 -10.789 1 86.38 3 ASN B C 1
ATOM 1645 O O . ASN B 1 3 ? -9.977 21.719 -9.758 1 86.38 3 ASN B O 1
ATOM 1649 N N . PHE B 1 4 ? -8.266 22.812 -10.922 1 89.94 4 PHE B N 1
ATOM 1650 C CA . PHE B 1 4 ? -7.793 23.562 -9.766 1 89.94 4 PHE B CA 1
ATOM 1651 C C . PHE B 1 4 ? -8.93 24.359 -9.141 1 89.94 4 PHE B C 1
ATOM 1653 O O . PHE B 1 4 ? -9.133 24.312 -7.922 1 89.94 4 PHE B O 1
ATOM 1660 N N . LYS B 1 5 ? -9.625 25.109 -9.93 1 91.62 5 LYS B N 1
ATOM 1661 C CA . LYS B 1 5 ? -10.68 25.984 -9.422 1 91.62 5 LYS B CA 1
ATOM 1662 C C . LYS B 1 5 ? -11.711 25.188 -8.617 1 91.62 5 LYS B C 1
ATOM 1664 O O . LYS B 1 5 ? -12.062 25.578 -7.504 1 91.62 5 LYS B O 1
ATOM 1669 N N . GLU B 1 6 ? -12.148 24.125 -9.125 1 92.75 6 GLU B N 1
ATOM 1670 C CA . GLU B 1 6 ? -13.148 23.281 -8.469 1 92.75 6 GLU B CA 1
ATOM 1671 C C . GLU B 1 6 ? -12.602 22.703 -7.168 1 92.75 6 GLU B C 1
ATOM 1673 O O . GLU B 1 6 ? -13.289 22.719 -6.141 1 92.75 6 GLU B O 1
ATOM 1678 N N . LEU B 1 7 ? -11.398 22.234 -7.234 1 94.88 7 LEU B N 1
ATOM 1679 C CA . LEU B 1 7 ? -10.766 21.641 -6.062 1 94.88 7 LEU B CA 1
ATOM 1680 C C . LEU B 1 7 ? -10.539 22.688 -4.977 1 94.88 7 LEU B C 1
ATOM 1682 O O . LEU B 1 7 ? -10.852 22.453 -3.807 1 94.88 7 LEU B O 1
ATOM 1686 N N . ASN B 1 8 ? -10.031 23.812 -5.355 1 95.06 8 ASN B N 1
ATOM 1687 C CA . ASN B 1 8 ? -9.695 24.875 -4.426 1 95.06 8 ASN B CA 1
ATOM 1688 C C . ASN B 1 8 ? -10.93 25.375 -3.672 1 95.06 8 ASN B C 1
ATOM 1690 O O . ASN B 1 8 ? -10.844 25.75 -2.502 1 95.06 8 ASN B O 1
ATOM 1694 N N . GLU B 1 9 ? -12.062 25.359 -4.348 1 95.19 9 GLU B N 1
ATOM 1695 C CA . GLU B 1 9 ? -13.312 25.812 -3.748 1 95.19 9 GLU B CA 1
ATOM 1696 C C . GLU B 1 9 ? -13.828 24.812 -2.715 1 95.19 9 GLU B C 1
ATOM 1698 O O . GLU B 1 9 ? -14.555 25.188 -1.793 1 95.19 9 GLU B O 1
ATOM 1703 N N . LYS B 1 10 ? -13.453 23.594 -2.881 1 96.12 10 LYS B N 1
ATOM 1704 C CA . LYS B 1 10 ? -13.938 22.547 -1.995 1 96.12 10 LYS B CA 1
ATOM 1705 C C . LYS B 1 10 ? -13.109 22.469 -0.716 1 96.12 10 LYS B C 1
ATOM 1707 O O . LYS B 1 10 ? -13.609 22.047 0.329 1 96.12 10 LYS B O 1
ATOM 1712 N N . ILE B 1 11 ? -11.867 22.922 -0.795 1 97.38 11 ILE B N 1
ATOM 1713 C CA . ILE B 1 11 ? -10.938 22.781 0.322 1 97.38 11 ILE B CA 1
ATOM 1714 C C . ILE B 1 11 ? -11.391 23.672 1.478 1 97.38 11 ILE B C 1
ATOM 1716 O O . ILE B 1 11 ? -11.758 24.828 1.271 1 97.38 11 ILE B O 1
ATOM 1720 N N . ALA B 1 12 ? -11.445 23.156 2.693 1 96.19 12 ALA B N 1
ATOM 1721 C CA . ALA B 1 12 ? -11.758 23.922 3.895 1 96.19 12 ALA B CA 1
ATOM 1722 C C . ALA B 1 12 ? -10.539 24.734 4.359 1 96.19 12 ALA B C 1
ATOM 1724 O O . ALA B 1 12 ? -10.023 24.5 5.453 1 96.19 12 ALA B O 1
ATOM 1725 N N . TRP B 1 13 ? -10.172 25.75 3.641 1 96.5 13 TRP B N 1
ATOM 1726 C CA . TRP B 1 13 ? -8.953 26.516 3.865 1 96.5 13 TRP B CA 1
ATOM 1727 C C . TRP B 1 13 ? -8.938 27.109 5.27 1 96.5 13 TRP B C 1
ATOM 1729 O O . TRP B 1 13 ? -7.898 27.109 5.938 1 96.5 13 TRP B O 1
ATOM 1739 N N . GLN B 1 14 ? -10.094 27.594 5.727 1 94.06 14 GLN B N 1
ATOM 1740 C CA . GLN B 1 14 ? -10.156 28.219 7.047 1 94.06 14 GLN B CA 1
ATOM 1741 C C . GLN B 1 14 ? -9.852 27.203 8.148 1 94.06 14 GLN B C 1
ATOM 1743 O O . GLN B 1 14 ? -9.141 27.516 9.109 1 94.06 14 GLN B O 1
ATOM 1748 N N . LYS B 1 15 ? -10.359 25.984 7.914 1 92.19 15 LYS B N 1
ATOM 1749 C CA . LYS B 1 15 ? -10.195 24.922 8.898 1 92.19 15 LYS B CA 1
ATOM 1750 C C . LYS B 1 15 ? -8.719 24.562 9.078 1 92.19 15 LYS B C 1
ATOM 1752 O O . LYS B 1 15 ? -8.305 24.125 10.156 1 92.19 15 LYS B O 1
ATOM 1757 N N . VAL B 1 16 ? -7.914 24.781 8.078 1 93.5 16 VAL B N 1
ATOM 1758 C CA . VAL B 1 16 ? -6.52 24.359 8.125 1 93.5 16 VAL B CA 1
ATOM 1759 C C . VAL B 1 16 ? -5.598 25.578 8.148 1 93.5 16 VAL B C 1
ATOM 1761 O O . VAL B 1 16 ? -4.422 25.469 7.793 1 93.5 16 VAL B O 1
ATOM 1764 N N . ASP B 1 17 ? -6.113 26.734 8.445 1 92.81 17 ASP B N 1
ATOM 1765 C CA . ASP B 1 17 ? -5.359 27.969 8.555 1 92.81 17 ASP B CA 1
ATOM 1766 C C . ASP B 1 17 ? -4.602 28.266 7.262 1 92.81 17 ASP B C 1
ATOM 1768 O O . ASP B 1 17 ? -3.416 28.609 7.297 1 92.81 17 ASP B O 1
ATOM 1772 N N . ASN B 1 18 ? -5.211 27.891 6.129 1 95.69 18 ASN B N 1
ATOM 1773 C CA . ASN B 1 18 ? -4.762 28.172 4.77 1 95.69 18 ASN B CA 1
ATOM 1774 C C . ASN B 1 18 ? -3.498 27.391 4.422 1 95.69 18 ASN B C 1
ATOM 1776 O O . ASN B 1 18 ? -2.734 27.812 3.545 1 95.69 18 ASN B O 1
ATOM 1780 N N . LEU B 1 19 ? -3.242 26.375 5.164 1 96.94 19 LEU B N 1
ATOM 1781 C CA . LEU B 1 19 ? -2.16 25.438 4.875 1 96.94 19 LEU B CA 1
ATOM 1782 C C . LEU B 1 19 ? -2.664 24 4.895 1 96.94 19 LEU B C 1
ATOM 1784 O O . LEU B 1 19 ? -2.871 23.422 5.965 1 96.94 19 LEU B O 1
ATOM 1788 N N . LEU B 1 20 ? -2.799 23.453 3.775 1 98 20 LEU B N 1
ATOM 1789 C CA . LEU B 1 20 ? -3.404 22.141 3.574 1 98 20 LEU B CA 1
ATOM 1790 C C . LEU B 1 20 ? -2.369 21.031 3.738 1 98 20 LEU B C 1
ATOM 1792 O O . LEU B 1 20 ? -1.36 21 3.031 1 98 20 LEU B O 1
ATOM 1796 N N . PRO B 1 21 ? -2.553 20.125 4.746 1 98.44 21 PRO B N 1
ATOM 1797 C CA . PRO B 1 21 ? -1.667 18.953 4.77 1 98.44 21 PRO B CA 1
ATOM 1798 C C . PRO B 1 21 ? -1.863 18.047 3.566 1 98.44 21 PRO B C 1
ATOM 1800 O O . PRO B 1 21 ? -2.998 17.812 3.135 1 98.44 21 PRO B O 1
ATOM 1803 N N . VAL B 1 22 ? -0.787 17.531 3.025 1 98.81 22 VAL B N 1
ATOM 1804 C CA . VAL B 1 22 ? -0.812 16.703 1.829 1 98.81 22 VAL B CA 1
ATOM 1805 C C . VAL B 1 22 ? 0.017 15.438 2.061 1 98.81 22 VAL B C 1
ATOM 1807 O O . VAL B 1 22 ? 1.218 15.516 2.33 1 98.81 22 VAL B O 1
ATOM 1810 N N . ILE B 1 23 ? -0.638 14.32 1.974 1 98.88 23 ILE B N 1
ATOM 1811 C CA . ILE B 1 23 ? 0.034 13.031 2.062 1 98.88 23 ILE B CA 1
ATOM 1812 C C . ILE B 1 23 ? 0.447 12.57 0.667 1 98.88 23 ILE B C 1
ATOM 1814 O O . ILE B 1 23 ? -0.365 12.57 -0.261 1 98.88 23 ILE B O 1
ATOM 1818 N N . ILE B 1 24 ? 1.688 12.195 0.52 1 98.88 24 ILE B N 1
ATOM 1819 C CA . ILE B 1 24 ? 2.154 11.633 -0.743 1 98.88 24 ILE B CA 1
ATOM 1820 C C . ILE B 1 24 ? 2.334 10.125 -0.599 1 98.88 24 ILE B C 1
ATOM 1822 O O . ILE B 1 24 ? 3.096 9.664 0.254 1 98.88 24 ILE B O 1
ATOM 1826 N N . GLN B 1 25 ? 1.67 9.383 -1.379 1 98.88 25 GLN B N 1
ATOM 1827 C CA . GLN B 1 25 ? 1.795 7.93 -1.424 1 98.88 25 GLN B CA 1
ATOM 1828 C C . GLN B 1 25 ? 2.182 7.457 -2.822 1 98.88 25 GLN B C 1
ATOM 1830 O O . GLN B 1 25 ? 1.661 7.957 -3.82 1 98.88 25 GLN B O 1
ATOM 1835 N N . ASP B 1 26 ? 3.09 6.531 -2.889 1 98.81 26 ASP B N 1
ATOM 1836 C CA . ASP B 1 26 ? 3.445 5.898 -4.156 1 98.81 26 ASP B CA 1
ATOM 1837 C C . ASP B 1 26 ? 2.246 5.172 -4.762 1 98.81 26 ASP B C 1
ATOM 1839 O O . ASP B 1 26 ? 1.628 4.332 -4.109 1 98.81 26 ASP B O 1
ATOM 1843 N N . ALA B 1 27 ? 1.95 5.434 -5.992 1 98.44 27 ALA B N 1
ATOM 1844 C CA . ALA B 1 27 ? 0.748 4.918 -6.641 1 98.44 27 ALA B CA 1
ATOM 1845 C C . ALA B 1 27 ? 0.852 3.412 -6.867 1 98.44 27 ALA B C 1
ATOM 1847 O O . ALA B 1 27 ? -0.164 2.717 -6.934 1 98.44 27 ALA B O 1
ATOM 1848 N N . LYS B 1 28 ? 2.023 2.939 -6.984 1 97.69 28 LYS B N 1
ATOM 1849 C CA . LYS B 1 28 ? 2.234 1.536 -7.328 1 97.69 28 LYS B CA 1
ATOM 1850 C C . LYS B 1 28 ? 2.512 0.699 -6.082 1 97.69 28 LYS B C 1
ATOM 1852 O O . LYS B 1 28 ? 1.772 -0.243 -5.785 1 97.69 28 LYS B O 1
ATOM 1857 N N . THR B 1 29 ? 3.477 1.14 -5.242 1 97.81 29 THR B N 1
ATOM 1858 C CA . THR B 1 29 ? 3.912 0.334 -4.109 1 97.81 29 THR B CA 1
ATOM 1859 C C . THR B 1 29 ? 3.033 0.598 -2.889 1 97.81 29 THR B C 1
ATOM 1861 O O . THR B 1 29 ? 3.057 -0.169 -1.924 1 97.81 29 THR B O 1
ATOM 1864 N N . CYS B 1 30 ? 2.379 1.758 -2.918 1 98.31 30 CYS B N 1
ATOM 1865 C CA . CYS B 1 30 ? 1.48 2.199 -1.856 1 98.31 30 CYS B CA 1
ATOM 1866 C C . CYS B 1 30 ? 2.262 2.592 -0.608 1 98.31 30 CYS B C 1
ATOM 1868 O O . CYS B 1 30 ? 1.704 2.635 0.49 1 98.31 30 CYS B O 1
ATOM 1870 N N . GLU B 1 31 ? 3.541 2.746 -0.751 1 98.62 31 GLU B N 1
ATOM 1871 C CA . GLU B 1 31 ? 4.359 3.238 0.353 1 98.62 31 GLU B CA 1
ATOM 1872 C C . GLU B 1 31 ? 4.105 4.723 0.608 1 98.62 31 GLU B C 1
ATOM 1874 O O . GLU B 1 31 ? 4.07 5.523 -0.329 1 98.62 31 GLU B O 1
ATOM 1879 N N . VAL B 1 32 ? 3.799 5.082 1.851 1 98.88 32 VAL B N 1
ATOM 1880 C CA . VAL B 1 32 ? 3.701 6.496 2.199 1 98.88 32 VAL B CA 1
ATOM 1881 C C . VAL B 1 32 ? 5.082 7.141 2.137 1 98.88 32 VAL B C 1
ATOM 1883 O O . VAL B 1 32 ? 6.012 6.703 2.822 1 98.88 32 VAL B O 1
ATOM 1886 N N . LEU B 1 33 ? 5.219 8.195 1.36 1 98.88 33 LEU B N 1
ATOM 1887 C CA . LEU B 1 33 ? 6.535 8.742 1.058 1 98.88 33 LEU B CA 1
ATOM 1888 C C . LEU B 1 33 ? 6.863 9.914 1.979 1 98.88 33 LEU B C 1
ATOM 1890 O O . LEU B 1 33 ? 7.977 10 2.512 1 98.88 33 LEU B O 1
ATOM 1894 N N . MET B 1 34 ? 5.949 10.875 2.174 1 98.69 34 MET B N 1
ATOM 1895 C CA . MET B 1 34 ? 6.172 12.062 3.002 1 98.69 34 MET B CA 1
ATOM 1896 C C . MET B 1 34 ? 4.867 12.812 3.234 1 98.69 34 MET B C 1
ATOM 1898 O O . MET B 1 34 ? 3.852 12.516 2.609 1 98.69 34 MET B O 1
ATOM 1902 N N . LEU B 1 35 ? 4.871 13.656 4.16 1 98.62 35 LEU B N 1
ATOM 1903 C CA . LEU B 1 35 ? 3.828 14.664 4.352 1 98.62 35 LEU B CA 1
ATOM 1904 C C . LEU B 1 35 ? 4.391 16.062 4.18 1 98.62 35 LEU B C 1
ATOM 1906 O O . LEU B 1 35 ? 5.477 16.375 4.676 1 98.62 35 LEU B O 1
ATOM 1910 N N . GLY B 1 36 ? 3.74 16.875 3.436 1 97.81 36 GLY B N 1
ATOM 1911 C CA . GLY B 1 36 ? 4.023 18.297 3.309 1 97.81 36 GLY B CA 1
ATOM 1912 C C . GLY B 1 36 ? 2.775 19.156 3.359 1 97.81 36 GLY B C 1
ATOM 1913 O O . GLY B 1 36 ? 1.69 18.672 3.686 1 97.81 36 GLY B O 1
ATOM 1914 N N . PHE B 1 37 ? 2.949 20.438 3.088 1 98 37 PHE B N 1
ATOM 1915 C CA . PHE B 1 37 ? 1.836 21.391 3.158 1 98 37 PHE B CA 1
ATOM 1916 C C . PHE B 1 37 ? 1.751 22.219 1.887 1 98 37 PHE B C 1
ATOM 1918 O O . PHE B 1 37 ? 2.771 22.5 1.251 1 98 37 PHE B O 1
ATOM 1925 N N . MET B 1 38 ? 0.562 22.547 1.617 1 98.31 38 MET B N 1
ATOM 1926 C CA . MET B 1 38 ? 0.328 23.391 0.448 1 98.31 38 MET B CA 1
ATOM 1927 C C . MET B 1 38 ? -0.552 24.578 0.806 1 98.31 38 MET B C 1
ATOM 1929 O O . MET B 1 38 ? -1.532 24.438 1.539 1 98.31 38 MET B O 1
ATOM 1933 N N . ASN B 1 39 ? -0.148 25.766 0.385 1 97.44 39 ASN B N 1
ATOM 1934 C CA . ASN B 1 39 ? -1.113 26.844 0.248 1 97.44 39 ASN B CA 1
ATOM 1935 C C . ASN B 1 39 ? -1.777 26.828 -1.126 1 97.44 39 ASN B C 1
ATOM 1937 O O . ASN B 1 39 ? -1.551 25.922 -1.923 1 97.44 39 ASN B O 1
ATOM 1941 N N . ASN B 1 40 ? -2.621 27.797 -1.337 1 96.5 40 ASN B N 1
ATOM 1942 C CA . ASN B 1 40 ? -3.363 27.859 -2.592 1 96.5 40 ASN B CA 1
ATOM 1943 C C . ASN B 1 40 ? -2.426 27.891 -3.795 1 96.5 40 ASN B C 1
ATOM 1945 O O . ASN B 1 40 ? -2.648 27.188 -4.781 1 96.5 40 ASN B O 1
ATOM 1949 N N . GLU B 1 41 ? -1.399 28.609 -3.721 1 97.44 41 GLU B N 1
ATOM 1950 C CA . GLU B 1 41 ? -0.457 28.75 -4.828 1 97.44 41 GLU B CA 1
ATOM 1951 C C . GLU B 1 41 ? 0.279 27.438 -5.09 1 97.44 41 GLU B C 1
ATOM 1953 O O . GLU B 1 41 ? 0.487 27.062 -6.246 1 97.44 41 GLU B O 1
ATOM 1958 N N . ALA B 1 42 ? 0.732 26.781 -4.039 1 98.19 42 ALA B N 1
ATOM 1959 C CA . ALA B 1 42 ? 1.413 25.484 -4.18 1 98.19 42 ALA B CA 1
ATOM 1960 C C . ALA B 1 42 ? 0.515 24.469 -4.867 1 98.19 42 ALA B C 1
ATOM 1962 O O . ALA B 1 42 ? 0.972 23.703 -5.727 1 98.19 42 ALA B O 1
ATOM 1963 N N . LEU B 1 43 ? -0.732 24.438 -4.469 1 98.19 43 LEU B N 1
ATOM 1964 C CA . LEU B 1 43 ? -1.7 23.547 -5.09 1 98.19 43 LEU B CA 1
ATOM 1965 C C . LEU B 1 43 ? -1.837 23.828 -6.578 1 98.19 43 LEU B C 1
ATOM 1967 O O . LEU B 1 43 ? -1.787 22.922 -7.406 1 98.19 43 LEU B O 1
ATOM 1971 N N . GLU B 1 44 ? -1.984 25.078 -6.871 1 97.62 44 GLU B N 1
ATOM 1972 C CA . GLU B 1 44 ? -2.121 25.484 -8.266 1 97.62 44 GLU B CA 1
ATOM 1973 C C . GLU B 1 44 ? -0.908 25.062 -9.086 1 97.62 44 GLU B C 1
ATOM 1975 O O . GLU B 1 44 ? -1.054 24.469 -10.156 1 97.62 44 GLU B O 1
ATOM 1980 N N . LYS B 1 45 ? 0.249 25.344 -8.633 1 97.75 45 LYS B N 1
ATOM 1981 C CA . LYS B 1 45 ? 1.479 25.016 -9.352 1 97.75 45 LYS B CA 1
ATOM 1982 C C . LYS B 1 45 ? 1.636 23.5 -9.508 1 97.75 45 LYS B C 1
ATOM 1984 O O . LYS B 1 45 ? 2.152 23.031 -10.516 1 97.75 45 LYS B O 1
ATOM 1989 N N . SER B 1 46 ? 1.268 22.75 -8.445 1 98.31 46 SER B N 1
ATOM 1990 C CA . SER B 1 46 ? 1.319 21.281 -8.523 1 98.31 46 SER B CA 1
ATOM 1991 C C . SER B 1 46 ? 0.448 20.766 -9.656 1 98.31 46 SER B C 1
ATOM 1993 O O . SER B 1 46 ? 0.888 19.922 -10.453 1 98.31 46 SER B O 1
ATOM 1995 N N . LEU B 1 47 ? -0.765 21.266 -9.727 1 97.69 47 LEU B N 1
ATOM 1996 C CA . LEU B 1 47 ? -1.707 20.797 -10.734 1 97.69 47 LEU B CA 1
ATOM 1997 C C . LEU B 1 47 ? -1.268 21.234 -12.133 1 97.69 47 LEU B C 1
ATOM 1999 O O . LEU B 1 47 ? -1.432 20.484 -13.094 1 97.69 47 LEU B O 1
ATOM 2003 N N . GLU B 1 48 ? -0.674 22.375 -12.242 1 96.81 48 GLU B N 1
ATOM 2004 C CA . GLU B 1 48 ? -0.209 22.891 -13.523 1 96.81 48 GLU B CA 1
ATOM 2005 C C . GLU B 1 48 ? 0.984 22.094 -14.039 1 96.81 48 GLU B C 1
ATOM 2007 O O . GLU B 1 48 ? 1.041 21.75 -15.219 1 96.81 48 GLU B O 1
ATOM 2012 N N . SER B 1 49 ? 1.929 21.797 -13.18 1 97.19 49 SER B N 1
ATOM 2013 C CA . SER B 1 49 ? 3.178 21.172 -13.586 1 97.19 49 SER B CA 1
ATOM 2014 C C . SER B 1 49 ? 3.033 19.656 -13.641 1 97.19 49 SER B C 1
ATOM 2016 O O . SER B 1 49 ? 3.842 18.969 -14.273 1 97.19 49 SER B O 1
ATOM 2018 N N . GLY B 1 50 ? 2.021 19.125 -12.859 1 97.88 50 GLY B N 1
ATOM 2019 C CA . GLY B 1 50 ? 1.897 17.688 -12.727 1 97.88 50 GLY B CA 1
ATOM 2020 C C . GLY B 1 50 ? 2.887 17.094 -11.742 1 97.88 50 GLY B C 1
ATOM 2021 O O . GLY B 1 50 ? 3.049 15.867 -11.672 1 97.88 50 GLY B O 1
ATOM 2022 N N . LYS B 1 51 ? 3.611 18.016 -11.039 1 98.5 51 LYS B N 1
ATOM 2023 C CA . LYS B 1 51 ? 4.582 17.641 -10.016 1 98.5 51 LYS B CA 1
ATOM 2024 C C . LYS B 1 51 ? 4.211 18.234 -8.664 1 98.5 51 LYS B C 1
ATOM 2026 O O . LYS B 1 51 ? 3.555 19.281 -8.594 1 98.5 51 LYS B O 1
ATOM 2031 N N . VAL B 1 52 ? 4.625 17.578 -7.605 1 98.75 52 VAL B N 1
ATOM 2032 C CA . VAL B 1 52 ? 4.223 18.016 -6.277 1 98.75 52 VAL B CA 1
ATOM 2033 C C . VAL B 1 52 ? 5.035 19.25 -5.871 1 98.75 52 VAL B C 1
ATOM 2035 O O . VAL B 1 52 ? 6.27 19.203 -5.875 1 98.75 52 VAL B O 1
ATOM 2038 N N . VAL B 1 53 ? 4.359 20.281 -5.559 1 98.62 53 VAL B N 1
ATOM 2039 C CA . VAL B 1 53 ? 4.93 21.516 -5.039 1 98.62 53 VAL B CA 1
ATOM 2040 C C . VAL B 1 53 ? 4.406 21.781 -3.631 1 98.62 53 VAL B C 1
ATOM 2042 O O . VAL B 1 53 ? 3.199 21.719 -3.389 1 98.62 53 VAL B O 1
ATOM 2045 N N . PHE B 1 54 ? 5.285 22.062 -2.725 1 98.38 54 PHE B N 1
ATOM 2046 C CA . PHE B 1 54 ? 4.898 22.328 -1.343 1 98.38 54 PHE B CA 1
ATOM 2047 C C . PHE B 1 54 ? 5.125 23.781 -0.979 1 98.38 54 PHE B C 1
ATOM 2049 O O . PHE B 1 54 ? 5.746 24.531 -1.737 1 98.38 54 PHE B O 1
ATOM 2056 N N . PHE B 1 55 ? 4.539 24.172 0.105 1 97.75 55 PHE B N 1
ATOM 2057 C CA . PHE B 1 55 ? 4.887 25.406 0.795 1 97.75 55 PHE B CA 1
ATOM 2058 C C . PHE B 1 55 ? 5.703 25.125 2.047 1 97.75 55 PHE B C 1
ATOM 2060 O O . PHE B 1 55 ? 5.25 24.406 2.941 1 97.75 55 PHE B O 1
ATOM 2067 N N . SER B 1 56 ? 6.93 25.609 2.027 1 93.19 56 SER B N 1
ATOM 2068 C CA . SER B 1 56 ? 7.773 25.469 3.211 1 93.19 56 SER B CA 1
ATOM 2069 C C . SER B 1 56 ? 7.371 26.453 4.301 1 93.19 56 SER B C 1
ATOM 2071 O O . SER B 1 56 ? 7.504 27.672 4.125 1 93.19 56 SER B O 1
ATOM 2073 N N . ARG B 1 57 ? 6.965 25.875 5.336 1 87.38 57 ARG B N 1
ATOM 2074 C CA . ARG B 1 57 ? 6.523 26.734 6.438 1 87.38 57 ARG B CA 1
ATOM 2075 C C . ARG B 1 57 ? 7.699 27.484 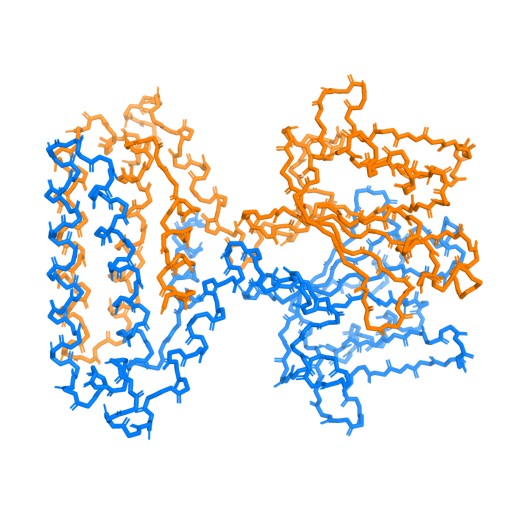7.051 1 87.38 57 ARG B C 1
ATOM 2077 O O . ARG B 1 57 ? 7.574 28.656 7.402 1 87.38 57 ARG B O 1
ATOM 2084 N N . THR B 1 58 ? 8.852 26.844 7.238 1 85.12 58 THR B N 1
ATOM 2085 C CA . THR B 1 58 ? 10.039 27.438 7.844 1 85.12 58 THR B CA 1
ATOM 2086 C C . THR B 1 58 ? 10.656 28.484 6.914 1 85.12 58 THR B C 1
ATOM 2088 O O . THR B 1 58 ? 11.008 29.578 7.352 1 85.12 58 THR B O 1
ATOM 2091 N N . LYS B 1 59 ? 10.664 28.25 5.613 1 90.31 59 LYS B N 1
ATOM 2092 C CA . LYS B 1 59 ? 11.305 29.141 4.648 1 90.31 59 LYS B CA 1
ATOM 2093 C C . LYS B 1 59 ? 10.281 30.078 4.012 1 90.31 59 LYS B C 1
ATOM 2095 O O . LYS B 1 59 ? 10.656 31.031 3.309 1 90.31 59 LYS B O 1
ATOM 2100 N N . GLN B 1 60 ? 9.047 29.781 4.18 1 92.44 60 GLN B N 1
ATOM 2101 C CA . GLN B 1 60 ? 7.953 30.609 3.689 1 92.44 60 GLN B CA 1
ATOM 2102 C C . GLN B 1 60 ? 8.047 30.812 2.18 1 92.44 60 GLN B C 1
ATOM 2104 O O . GLN B 1 60 ? 8 31.953 1.696 1 92.44 60 GLN B O 1
ATOM 2109 N N . ARG B 1 61 ? 8.219 29.734 1.518 1 95.25 61 ARG B N 1
ATOM 2110 C CA . ARG B 1 61 ? 8.289 29.766 0.06 1 95.25 61 ARG B CA 1
ATOM 2111 C C . ARG B 1 61 ? 7.785 28.453 -0.544 1 95.25 61 ARG B C 1
ATOM 2113 O O . ARG B 1 61 ? 7.75 27.422 0.132 1 95.25 61 ARG B O 1
ATOM 2120 N N . LEU B 1 62 ? 7.465 28.578 -1.838 1 96.75 62 LEU B N 1
ATOM 2121 C CA . LEU B 1 62 ? 7.121 27.391 -2.617 1 96.75 62 LEU B CA 1
ATOM 2122 C C . LEU B 1 62 ? 8.367 26.562 -2.941 1 96.75 62 LEU B C 1
ATOM 2124 O O . LEU B 1 62 ? 9.438 27.125 -3.184 1 96.75 62 LEU B O 1
ATOM 2128 N N . TRP B 1 63 ? 8.211 25.359 -2.938 1 95.06 63 TR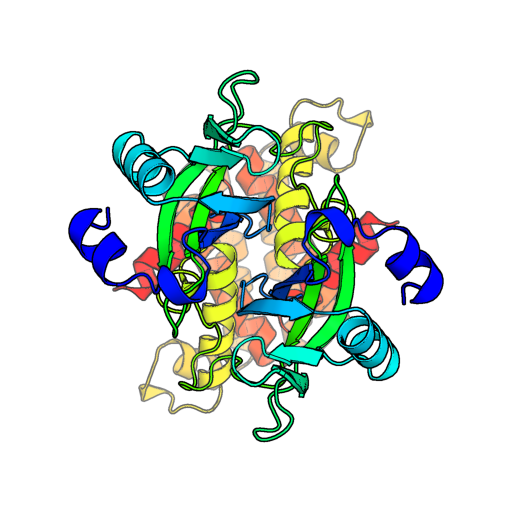P B N 1
ATOM 2129 C CA . TRP B 1 63 ? 9.312 24.469 -3.295 1 95.06 63 TRP B CA 1
ATOM 2130 C C . TRP B 1 63 ? 8.797 23.219 -3.99 1 95.06 63 TRP B C 1
ATOM 2132 O O . TRP B 1 63 ? 7.973 22.484 -3.434 1 95.06 63 TRP B O 1
ATOM 2142 N N . MET B 1 64 ? 9.242 23.031 -5.191 1 96.38 64 MET B N 1
ATOM 2143 C CA . MET B 1 64 ? 8.922 21.797 -5.926 1 96.38 64 MET B CA 1
ATOM 2144 C C . MET B 1 64 ? 9.82 20.656 -5.48 1 96.38 64 MET B C 1
ATOM 2146 O O . MET B 1 64 ? 11.047 20.734 -5.582 1 96.38 64 MET B O 1
ATOM 2150 N N . LYS B 1 65 ? 9.227 19.578 -4.949 1 95.88 65 LYS B N 1
ATOM 2151 C CA . LYS B 1 65 ? 10.008 18.406 -4.535 1 95.88 65 LYS B CA 1
ATOM 2152 C C . LYS B 1 65 ? 10.82 17.859 -5.695 1 95.88 65 LYS B C 1
ATOM 2154 O O . LYS B 1 65 ? 10.273 17.562 -6.762 1 95.88 65 LYS B O 1
ATOM 2159 N N . GLY B 1 66 ? 12.164 17.734 -5.461 1 95.38 66 GLY B N 1
ATOM 2160 C CA . GLY B 1 66 ? 13.039 17.188 -6.484 1 95.38 66 GLY B CA 1
ATOM 2161 C C . GLY B 1 66 ? 13.633 18.25 -7.395 1 95.38 66 GLY B C 1
ATOM 2162 O O . GLY B 1 66 ? 14.406 17.938 -8.305 1 95.38 66 GLY B O 1
ATOM 2163 N N . GLU B 1 67 ? 13.32 19.547 -7.184 1 94.88 67 GLU B N 1
ATOM 2164 C CA . GLU B 1 67 ? 13.797 20.594 -8.078 1 94.88 67 GLU B CA 1
ATOM 2165 C C . GLU B 1 67 ? 15.32 20.656 -8.109 1 94.88 67 GLU B C 1
ATOM 2167 O O . GLU B 1 67 ? 15.914 20.953 -9.141 1 94.88 67 GLU B O 1
ATOM 2172 N N . GLU B 1 68 ? 15.93 20.344 -7.004 1 93.25 68 GLU B N 1
ATOM 2173 C CA . GLU B 1 68 ? 17.391 20.328 -6.938 1 93.25 68 GLU B CA 1
ATOM 2174 C C . GLU B 1 68 ? 17.953 18.953 -7.273 1 93.25 68 GLU B C 1
ATOM 2176 O O . GLU B 1 68 ? 18.891 18.844 -8.07 1 93.25 68 GLU B O 1
ATOM 2181 N N . SER B 1 69 ? 17.375 17.922 -6.797 1 93.94 69 SER B N 1
ATOM 2182 C CA . SER B 1 69 ? 17.922 16.562 -6.871 1 93.94 69 SER B CA 1
ATOM 2183 C C . SER B 1 69 ? 17.438 15.852 -8.133 1 93.94 69 SER B C 1
ATOM 2185 O O . SER B 1 69 ? 18.016 14.836 -8.523 1 93.94 69 SER B O 1
ATOM 2187 N N . GLY B 1 70 ? 16.359 16.359 -8.812 1 96.5 70 GLY B N 1
ATOM 2188 C CA . GLY B 1 70 ? 15.734 15.633 -9.906 1 96.5 70 GLY B CA 1
ATOM 2189 C C . GLY B 1 70 ? 14.766 14.562 -9.445 1 96.5 70 GLY B C 1
ATOM 2190 O O . GLY B 1 70 ? 14.094 13.93 -10.266 1 96.5 70 GLY B O 1
ATOM 2191 N N . ASN B 1 71 ? 14.664 14.297 -8.133 1 97.56 71 ASN B N 1
ATOM 2192 C CA . ASN B 1 71 ? 13.773 13.289 -7.574 1 97.56 71 ASN B CA 1
ATOM 2193 C C . ASN B 1 71 ? 12.344 13.805 -7.449 1 97.56 71 ASN B C 1
ATOM 2195 O O . ASN B 1 71 ? 11.797 13.883 -6.344 1 97.56 71 ASN B O 1
ATOM 2199 N N . PHE B 1 72 ? 11.742 14.062 -8.578 1 98.56 72 PHE B N 1
ATOM 2200 C CA . PHE B 1 72 ? 10.398 14.625 -8.641 1 98.56 72 PHE B CA 1
ATOM 2201 C C . PHE B 1 72 ? 9.359 13.609 -8.172 1 98.56 72 PHE B C 1
ATOM 2203 O O . PHE B 1 72 ? 9.617 12.406 -8.164 1 98.56 72 PHE B O 1
ATOM 2210 N N . LEU B 1 73 ? 8.273 14.109 -7.695 1 98.75 73 LEU B N 1
ATOM 2211 C CA . LEU B 1 73 ? 7.062 13.336 -7.457 1 98.75 73 LEU B CA 1
ATOM 2212 C C . LEU B 1 73 ? 5.996 13.656 -8.5 1 98.75 73 LEU B C 1
ATOM 2214 O O . LEU B 1 73 ? 5.344 14.703 -8.422 1 98.75 73 LEU B O 1
ATOM 2218 N N . ASN B 1 74 ? 5.801 12.773 -9.453 1 98.75 74 ASN B N 1
ATOM 2219 C CA . ASN B 1 74 ? 4.832 12.977 -10.523 1 98.75 74 ASN B CA 1
ATOM 2220 C C . ASN B 1 74 ? 3.426 12.562 -10.094 1 98.75 74 ASN B C 1
ATOM 2222 O O . ASN B 1 74 ? 3.199 11.414 -9.711 1 98.75 74 ASN B O 1
ATOM 2226 N N . ILE B 1 75 ? 2.514 13.492 -10.234 1 98.5 75 ILE B N 1
ATOM 2227 C CA . ILE B 1 75 ? 1.159 13.266 -9.742 1 98.5 75 ILE B CA 1
ATOM 2228 C C . ILE B 1 75 ? 0.407 12.352 -10.711 1 98.5 75 ILE B C 1
ATOM 2230 O O . ILE B 1 75 ? 0.375 12.602 -11.914 1 98.5 75 ILE B O 1
ATOM 2234 N N . ILE B 1 76 ? -0.153 11.305 -10.141 1 98 76 ILE B N 1
ATOM 2235 C CA . ILE B 1 76 ? -0.986 10.383 -10.906 1 98 76 ILE B CA 1
ATOM 2236 C C . ILE B 1 76 ? -2.461 10.68 -10.648 1 98 76 ILE B C 1
ATOM 2238 O O . ILE B 1 76 ? -3.271 10.695 -11.57 1 98 76 ILE B O 1
ATOM 2242 N N . ASP B 1 77 ? -2.789 10.867 -9.398 1 97.38 77 ASP B N 1
ATOM 2243 C CA . ASP B 1 77 ? -4.148 11.148 -8.945 1 97.38 77 ASP B CA 1
ATOM 2244 C C . ASP B 1 77 ? -4.145 11.812 -7.57 1 97.38 77 ASP B C 1
ATOM 2246 O O . ASP B 1 77 ? -3.141 11.766 -6.855 1 97.38 77 ASP B O 1
ATOM 2250 N N . LEU B 1 78 ? -5.203 12.547 -7.254 1 98 78 LEU B N 1
ATOM 2251 C CA . LEU B 1 78 ? -5.293 13.188 -5.945 1 98 78 LEU B CA 1
ATOM 2252 C C . LEU B 1 78 ? -6.746 13.391 -5.535 1 98 78 LEU B C 1
ATOM 2254 O O . LEU B 1 78 ? -7.629 13.492 -6.395 1 98 78 LEU B O 1
ATOM 2258 N N . SER B 1 79 ? -7.012 13.398 -4.246 1 97.5 79 SER B N 1
ATOM 2259 C CA . SER B 1 79 ? -8.352 13.641 -3.725 1 97.5 79 SER B CA 1
ATOM 2260 C C . SER B 1 79 ? -8.305 14.18 -2.301 1 97.5 79 SER B C 1
ATOM 2262 O O . SER B 1 79 ? -7.406 13.828 -1.53 1 97.5 79 SER B O 1
ATOM 2264 N N . LEU B 1 80 ? -9.281 14.945 -2.006 1 98 80 LEU B N 1
ATOM 2265 C CA . LEU B 1 80 ? -9.492 15.398 -0.635 1 98 80 LEU B CA 1
ATOM 2266 C C . LEU B 1 80 ? -10.133 14.297 0.203 1 98 80 LEU B C 1
ATOM 2268 O O . LEU B 1 80 ? -10.75 13.375 -0.339 1 98 80 LEU B O 1
ATOM 2272 N N . ASP B 1 81 ? -9.93 14.398 1.501 1 98.06 81 ASP B N 1
ATOM 2273 C CA . ASP B 1 81 ? -10.625 13.477 2.402 1 98.06 81 ASP B CA 1
ATOM 2274 C C . ASP B 1 81 ? -12.086 13.883 2.582 1 98.06 81 ASP B C 1
ATOM 2276 O O . ASP B 1 81 ? -12.57 14.789 1.902 1 98.06 81 ASP B O 1
ATOM 2280 N N . CYS B 1 82 ? -12.797 13.195 3.406 1 96.81 82 CYS B N 1
ATOM 2281 C CA . CYS B 1 82 ? -14.25 13.312 3.527 1 96.81 82 CYS B CA 1
ATOM 2282 C C . CYS B 1 82 ? -14.641 14.68 4.078 1 96.81 82 CYS B C 1
ATOM 2284 O O . CYS B 1 82 ? -15.75 15.164 3.824 1 96.81 82 CYS B O 1
ATOM 2286 N N . ASP B 1 83 ? -13.773 15.367 4.848 1 95.12 83 ASP B N 1
ATOM 2287 C CA . ASP B 1 83 ? -14.141 16.672 5.391 1 95.12 83 ASP B CA 1
ATOM 2288 C C . ASP B 1 83 ? -13.328 17.781 4.738 1 95.12 83 ASP B C 1
ATOM 2290 O O . ASP B 1 83 ? -13.289 18.906 5.238 1 95.12 83 ASP B O 1
ATOM 2294 N N . ASN B 1 84 ? -12.547 17.5 3.715 1 97.5 84 ASN B N 1
ATOM 2295 C CA . ASN B 1 84 ? -11.93 18.422 2.773 1 97.5 84 ASN B CA 1
ATOM 2296 C C . ASN B 1 84 ? -10.805 19.219 3.432 1 97.5 84 ASN B C 1
ATOM 2298 O O . ASN B 1 84 ? -10.586 20.391 3.094 1 97.5 84 ASN B O 1
ATOM 2302 N N . ASP B 1 85 ? -10.117 18.656 4.375 1 97.5 85 ASP B N 1
ATOM 2303 C CA . ASP B 1 85 ? -9.055 19.422 5.027 1 97.5 85 ASP B CA 1
ATOM 2304 C C . ASP B 1 85 ? -7.711 18.703 4.895 1 97.5 85 ASP B C 1
ATOM 2306 O O . ASP B 1 85 ? -6.742 19.062 5.562 1 97.5 85 ASP B O 1
ATOM 2310 N N . THR B 1 86 ? -7.656 17.656 4.152 1 98.44 86 THR B N 1
ATOM 2311 C CA . THR B 1 86 ? -6.418 16.938 3.84 1 98.44 86 THR B CA 1
ATOM 2312 C C . THR B 1 86 ? -6.441 16.438 2.402 1 98.44 86 THR B C 1
ATOM 2314 O O . THR B 1 86 ? -7.492 16.031 1.896 1 98.44 86 THR B O 1
ATOM 2317 N N . LEU B 1 87 ? -5.336 16.469 1.769 1 98.75 87 LEU B N 1
ATOM 2318 C CA . LEU B 1 87 ? -5.191 16 0.397 1 98.75 87 LEU B CA 1
ATOM 2319 C C . LEU B 1 87 ? -4.312 14.758 0.344 1 98.75 87 LEU B C 1
ATOM 2321 O O . LEU B 1 87 ? -3.248 14.711 0.97 1 98.75 87 LEU B O 1
ATOM 2325 N N . LEU B 1 88 ? -4.75 13.688 -0.293 1 98.81 88 LEU B N 1
ATOM 2326 C CA . LEU B 1 88 ? -3.918 12.547 -0.652 1 98.81 88 LEU B CA 1
ATOM 2327 C C . LEU B 1 88 ? -3.508 12.609 -2.119 1 98.81 88 LEU B C 1
ATOM 2329 O O . LEU B 1 88 ? -4.355 12.781 -2.998 1 98.81 88 LEU B O 1
ATOM 2333 N N . ILE B 1 89 ? -2.268 12.531 -2.367 1 98.75 89 ILE B N 1
ATOM 2334 C CA . ILE B 1 89 ? -1.749 12.477 -3.73 1 98.75 89 ILE B CA 1
ATOM 2335 C C . ILE B 1 89 ? -1.09 11.117 -3.975 1 98.75 89 ILE B C 1
ATOM 2337 O O . ILE B 1 89 ? -0.189 10.719 -3.234 1 98.75 89 ILE B O 1
ATOM 2341 N N . LEU B 1 90 ? -1.6 10.391 -4.926 1 98.69 90 LEU B N 1
ATOM 2342 C CA . LEU B 1 90 ? -0.886 9.25 -5.484 1 98.69 90 LEU B CA 1
ATOM 2343 C C . LEU B 1 90 ? 0.131 9.703 -6.527 1 98.69 90 LEU B C 1
ATOM 2345 O O . LEU B 1 90 ? -0.224 10.383 -7.492 1 98.69 90 LEU B O 1
ATOM 2349 N N . ALA B 1 91 ? 1.398 9.32 -6.305 1 98.75 91 ALA B N 1
ATOM 2350 C CA . ALA B 1 91 ? 2.457 9.836 -7.168 1 98.75 91 ALA B CA 1
ATOM 2351 C C . ALA B 1 91 ? 3.385 8.711 -7.629 1 98.75 91 ALA B C 1
ATOM 2353 O O . ALA B 1 91 ? 3.418 7.637 -7.023 1 98.75 91 ALA B O 1
ATOM 2354 N N . ASN B 1 92 ? 4.023 8.922 -8.719 1 98.44 92 ASN B N 1
ATOM 2355 C CA . ASN B 1 92 ? 5.18 8.141 -9.148 1 98.44 92 ASN B CA 1
ATOM 2356 C C . ASN B 1 92 ? 6.488 8.859 -8.844 1 98.44 92 ASN B C 1
ATOM 2358 O O . ASN B 1 92 ? 6.812 9.859 -9.492 1 98.44 92 ASN B O 1
ATOM 2362 N N . PRO B 1 93 ? 7.227 8.438 -7.891 1 98.56 93 PRO B N 1
ATOM 2363 C CA . PRO B 1 93 ? 8.484 9.109 -7.559 1 98.56 93 PRO B CA 1
ATOM 2364 C C . PRO B 1 93 ? 9.594 8.805 -8.562 1 98.56 93 PRO B C 1
ATOM 2366 O O . PRO B 1 93 ? 9.695 7.68 -9.055 1 98.56 93 PRO B O 1
ATOM 2369 N N . VAL B 1 94 ? 10.359 9.898 -8.906 1 96.81 94 VAL B N 1
ATOM 2370 C CA . VAL B 1 94 ? 11.594 9.742 -9.664 1 96.81 94 VAL B CA 1
ATOM 2371 C C . VAL B 1 94 ? 12.766 9.516 -8.711 1 96.81 94 VAL B C 1
ATOM 2373 O O . VAL B 1 94 ? 13.172 10.43 -7.988 1 96.81 94 VAL B O 1
ATOM 2376 N N . GLY B 1 95 ? 13.039 8.453 -8.133 1 95.81 95 GLY B N 1
ATOM 2377 C CA . GLY B 1 95 ? 14.109 8.164 -7.199 1 95.81 95 GLY B CA 1
ATOM 2378 C C . GLY B 1 95 ? 13.68 8.281 -5.746 1 95.81 95 GLY B C 1
ATOM 2379 O O . GLY B 1 95 ? 12.484 8.352 -5.453 1 95.81 95 GLY B O 1
ATOM 2380 N N . PRO B 1 96 ? 14.68 8.328 -4.863 1 97 96 PRO B N 1
ATOM 2381 C CA . PRO B 1 96 ? 14.352 8.422 -3.438 1 97 96 PRO B CA 1
ATOM 2382 C C . PRO B 1 96 ? 13.688 9.742 -3.064 1 97 96 PRO B C 1
ATOM 2384 O O . PRO B 1 96 ? 14.086 10.797 -3.568 1 97 96 PRO B O 1
ATOM 2387 N N . THR B 1 97 ? 12.734 9.727 -2.205 1 97.75 97 THR B N 1
ATOM 2388 C CA . THR B 1 97 ? 11.992 10.914 -1.804 1 97.75 97 THR B CA 1
ATOM 2389 C C . THR B 1 97 ? 12.719 11.664 -0.694 1 97.75 97 THR B C 1
ATOM 2391 O O . THR B 1 97 ? 12.805 12.891 -0.715 1 97.75 97 THR B O 1
ATOM 2394 N N . CYS B 1 98 ? 13.305 10.93 0.164 1 97.19 98 CYS B N 1
ATOM 2395 C CA . CYS B 1 98 ? 13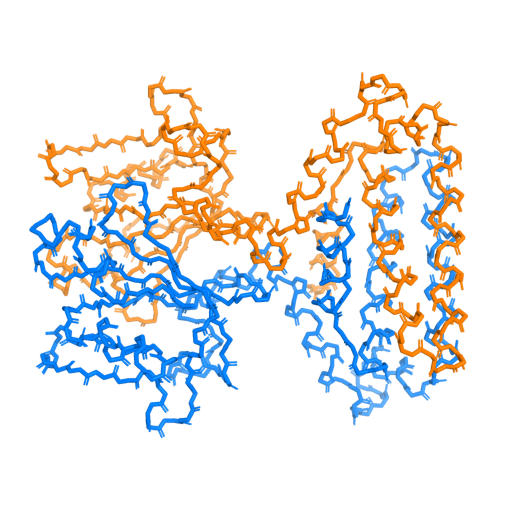.953 11.562 1.31 1 97.19 98 CYS B CA 1
ATOM 2396 C C . CYS B 1 98 ? 15.328 12.102 0.932 1 97.19 98 CYS B C 1
ATOM 2398 O O . CYS B 1 98 ? 16.062 11.461 0.191 1 97.19 98 CYS B O 1
ATOM 2400 N N . HIS B 1 99 ? 15.688 13.133 1.493 1 93.75 99 HIS B N 1
ATOM 2401 C CA . HIS B 1 99 ? 16.984 13.758 1.237 1 93.75 99 HIS B CA 1
ATOM 2402 C C . HIS B 1 99 ? 18.125 12.875 1.732 1 93.75 99 HIS B C 1
ATOM 2404 O O . HIS B 1 99 ? 19.266 13.023 1.288 1 93.75 99 HIS B O 1
ATOM 2410 N N . THR B 1 100 ? 17.797 11.961 2.621 1 95.44 100 THR B N 1
ATOM 2411 C CA . THR B 1 100 ? 18.812 11.07 3.17 1 95.44 100 THR B CA 1
ATOM 2412 C C . THR B 1 100 ? 19.125 9.938 2.191 1 95.44 100 THR B C 1
ATOM 2414 O O . THR B 1 100 ? 20.016 9.125 2.438 1 95.44 100 THR B O 1
ATOM 2417 N N . GLY B 1 101 ? 18.359 9.875 1.156 1 96.5 101 GLY B N 1
ATOM 2418 C CA . GLY B 1 101 ? 18.562 8.812 0.177 1 96.5 101 GLY B CA 1
ATOM 2419 C C . GLY B 1 101 ? 17.562 7.68 0.314 1 96.5 101 GLY B C 1
ATOM 2420 O O . GLY B 1 101 ? 17.531 6.781 -0.528 1 96.5 101 GLY B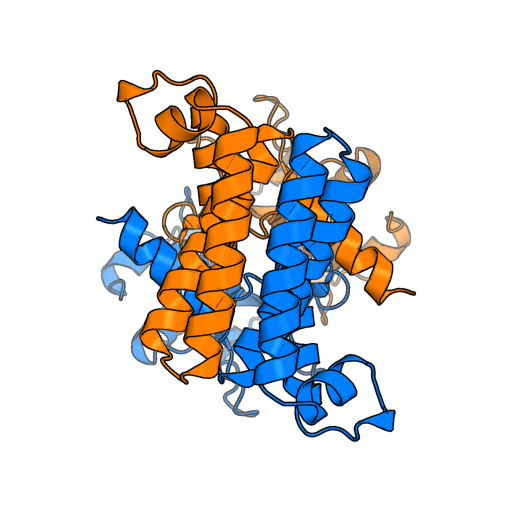 O 1
ATOM 2421 N N . ASP B 1 102 ? 16.781 7.762 1.341 1 97.44 102 ASP B N 1
ATOM 2422 C CA . ASP B 1 102 ? 15.766 6.73 1.549 1 97.44 102 ASP B CA 1
ATOM 2423 C C . ASP B 1 102 ? 14.578 6.93 0.614 1 97.44 102 ASP B C 1
ATOM 2425 O O . ASP B 1 102 ? 14.312 8.047 0.167 1 97.44 102 ASP B O 1
ATOM 2429 N N . ILE B 1 103 ? 13.898 5.844 0.341 1 97.81 103 ILE B N 1
ATOM 2430 C CA . ILE B 1 103 ? 12.719 5.922 -0.517 1 97.81 103 ILE B CA 1
ATOM 2431 C C . ILE B 1 103 ? 11.648 6.781 0.154 1 97.81 103 ILE B C 1
ATOM 2433 O O . ILE B 1 103 ? 11.031 7.633 -0.49 1 97.81 103 ILE B O 1
ATOM 2437 N N . SER B 1 104 ? 11.43 6.578 1.419 1 98.62 104 SER B N 1
ATOM 2438 C CA . SER B 1 104 ? 10.383 7.234 2.195 1 98.62 104 SER B CA 1
ATOM 2439 C C . SER B 1 104 ? 10.977 8.023 3.359 1 98.62 104 SER B C 1
ATOM 2441 O O . SER B 1 104 ? 11.977 7.617 3.949 1 98.62 104 SER B O 1
ATOM 2443 N N . CYS B 1 105 ? 10.336 9.133 3.727 1 98.56 105 CYS B N 1
ATOM 2444 C CA . CYS B 1 105 ? 10.711 9.867 4.93 1 98.56 105 CYS B CA 1
ATOM 2445 C C . CYS B 1 105 ? 10.398 9.055 6.18 1 98.56 105 CYS B C 1
ATOM 2447 O O . CYS B 1 105 ? 10.852 9.391 7.277 1 98.56 105 CYS B O 1
ATOM 2449 N N . PHE B 1 106 ? 9.609 7.953 6.02 1 98.62 106 PHE B N 1
ATOM 2450 C CA . PHE B 1 106 ? 9.227 7.059 7.109 1 98.62 106 PHE B CA 1
ATOM 2451 C C . PHE B 1 106 ? 9.914 5.707 6.961 1 98.62 106 PHE B C 1
ATOM 2453 O O . PHE B 1 106 ? 9.352 4.676 7.344 1 98.62 106 PHE B O 1
ATOM 2460 N N . GLU B 1 107 ? 11.047 5.652 6.453 1 98.06 107 GLU B N 1
ATOM 2461 C CA . GLU B 1 107 ? 11.742 4.441 6.023 1 98.06 107 GLU B CA 1
ATOM 2462 C C . GLU B 1 107 ? 11.805 3.412 7.148 1 98.06 107 GLU B C 1
ATOM 2464 O O . GLU B 1 107 ? 11.727 2.207 6.902 1 98.06 107 GLU B O 1
ATOM 2469 N N . LYS B 1 108 ? 11.859 3.877 8.344 1 96.19 108 LYS B N 1
ATOM 2470 C CA . LYS B 1 108 ? 12.047 3.002 9.5 1 96.19 108 LYS B CA 1
ATOM 2471 C C . LYS B 1 108 ? 10.93 1.966 9.586 1 96.19 108 LYS B C 1
ATOM 2473 O O . LYS B 1 108 ? 11.164 0.817 9.961 1 96.19 108 LYS B O 1
ATOM 2478 N N . ILE B 1 109 ? 9.68 2.32 9.164 1 96.62 109 ILE B N 1
ATOM 2479 C CA . ILE B 1 109 ? 8.602 1.358 9.375 1 96.62 109 ILE B CA 1
ATOM 2480 C C . ILE B 1 109 ? 7.836 1.148 8.078 1 96.62 109 ILE B C 1
ATOM 2482 O O . ILE B 1 109 ? 7.184 0.118 7.891 1 96.62 109 ILE B O 1
ATOM 2486 N N . SER B 1 110 ? 7.883 2.137 7.164 1 97.62 110 SER B N 1
ATOM 2487 C CA . SER B 1 110 ? 7.059 2.055 5.961 1 97.62 110 SER B CA 1
ATOM 2488 C C . SER B 1 110 ? 7.395 0.81 5.145 1 97.62 110 SER B C 1
ATOM 2490 O O . SER B 1 110 ? 6.504 0.176 4.574 1 97.62 110 SER B O 1
ATOM 2492 N N . LYS B 1 111 ? 8.664 0.414 5.152 1 96.62 111 LYS B N 1
ATOM 2493 C CA . LYS B 1 111 ? 9.148 -0.708 4.355 1 96.62 111 LYS B CA 1
ATOM 2494 C C . LYS B 1 111 ? 8.602 -2.033 4.879 1 96.62 111 LYS B C 1
ATOM 2496 O O . LYS B 1 111 ? 8.68 -3.055 4.191 1 96.62 111 LYS B O 1
ATOM 2501 N N . ASN B 1 112 ? 8.016 -2.006 6.051 1 95.31 112 ASN B N 1
ATOM 2502 C CA . ASN B 1 112 ? 7.605 -3.248 6.699 1 95.31 112 ASN B CA 1
ATOM 2503 C C . ASN B 1 112 ? 6.129 -3.545 6.461 1 95.31 112 ASN B C 1
ATOM 2505 O O . ASN B 1 112 ? 5.656 -4.641 6.762 1 95.31 112 ASN B O 1
ATOM 2509 N N . ALA B 1 113 ? 5.352 -2.57 5.996 1 97.38 113 ALA B N 1
ATOM 2510 C CA . ALA B 1 113 ? 3.965 -2.873 5.641 1 97.38 113 ALA B CA 1
ATOM 2511 C C . ALA B 1 113 ? 3.896 -3.973 4.586 1 97.38 113 ALA B C 1
ATOM 2513 O O . ALA B 1 113 ? 4.777 -4.074 3.729 1 97.38 113 ALA B O 1
ATOM 2514 N N . ASP B 1 114 ? 2.902 -4.77 4.641 1 97.94 114 ASP B N 1
ATOM 2515 C CA . ASP B 1 114 ? 2.926 -6.059 3.955 1 97.94 114 ASP B CA 1
ATOM 2516 C C . ASP B 1 114 ? 3.143 -5.879 2.455 1 97.94 114 ASP B C 1
ATOM 2518 O O . ASP B 1 114 ? 4.125 -6.375 1.9 1 97.94 114 ASP B O 1
ATOM 2522 N N . PHE B 1 115 ? 2.279 -5.125 1.785 1 97.88 115 PHE B N 1
ATOM 2523 C CA . PHE B 1 115 ? 2.389 -5.012 0.336 1 97.88 115 PHE B CA 1
ATOM 2524 C C . PHE B 1 115 ? 3.59 -4.16 -0.052 1 97.88 115 PHE B C 1
ATOM 2526 O O . PHE B 1 115 ? 4.184 -4.355 -1.114 1 97.88 115 PHE B O 1
ATOM 2533 N N . VAL B 1 116 ? 3.996 -3.209 0.798 1 98.19 116 VAL B N 1
ATOM 2534 C CA . VAL B 1 116 ? 5.211 -2.441 0.547 1 98.19 116 VAL B CA 1
ATOM 2535 C C . VAL B 1 116 ? 6.422 -3.371 0.563 1 98.19 116 VAL B C 1
ATOM 2537 O O . VAL B 1 116 ? 7.32 -3.246 -0.275 1 98.19 116 VAL B O 1
ATOM 2540 N N . PHE B 1 117 ? 6.418 -4.293 1.503 1 98.19 117 PHE B N 1
ATOM 2541 C CA . PHE B 1 117 ? 7.5 -5.266 1.552 1 98.19 117 PHE B CA 1
ATOM 2542 C C . PHE B 1 117 ? 7.602 -6.027 0.235 1 98.19 117 PHE B C 1
ATOM 2544 O O . PHE B 1 117 ? 8.703 -6.23 -0.286 1 98.19 117 PHE B O 1
ATOM 2551 N N . LEU B 1 118 ? 6.477 -6.434 -0.224 1 97.69 118 LEU B N 1
ATOM 2552 C CA . LEU B 1 118 ? 6.477 -7.172 -1.48 1 97.69 118 LEU B CA 1
ATOM 2553 C C . LEU B 1 118 ? 7.074 -6.336 -2.605 1 97.69 118 LEU B C 1
ATOM 2555 O O . LEU B 1 118 ? 7.852 -6.84 -3.416 1 97.69 118 LEU B O 1
ATOM 2559 N N . ALA B 1 119 ? 6.734 -5.086 -2.686 1 97.5 119 ALA B N 1
ATOM 2560 C CA . ALA B 1 119 ? 7.273 -4.18 -3.693 1 97.5 119 ALA B CA 1
ATOM 2561 C C . ALA B 1 119 ? 8.781 -4.004 -3.525 1 97.5 119 ALA B C 1
ATOM 2563 O O . ALA B 1 119 ? 9.523 -3.945 -4.512 1 97.5 119 ALA B O 1
ATOM 2564 N N . ARG B 1 120 ? 9.18 -3.906 -2.244 1 97.44 120 ARG B N 1
ATOM 2565 C CA . ARG B 1 120 ? 10.609 -3.785 -1.95 1 97.44 120 ARG B CA 1
ATOM 2566 C C . ARG B 1 120 ? 11.359 -5.047 -2.359 1 97.44 120 ARG B C 1
ATOM 2568 O O . ARG B 1 120 ? 12.484 -4.969 -2.855 1 97.44 120 ARG B O 1
ATOM 2575 N N . LEU B 1 121 ? 10.766 -6.152 -2.113 1 97.19 121 LEU B N 1
ATOM 2576 C CA . LEU B 1 121 ? 11.352 -7.418 -2.539 1 97.19 121 LEU B CA 1
ATOM 2577 C C . LEU B 1 121 ? 11.516 -7.461 -4.055 1 97.19 121 LEU B C 1
ATOM 2579 O O . LEU B 1 121 ? 12.562 -7.879 -4.559 1 97.19 121 LEU B O 1
ATOM 2583 N N . GLU B 1 122 ? 10.523 -7.031 -4.766 1 96.88 122 GLU B N 1
ATOM 2584 C CA . GLU B 1 122 ? 10.578 -6.965 -6.223 1 96.88 122 GLU B CA 1
ATOM 2585 C C . GLU B 1 122 ? 11.734 -6.086 -6.688 1 96.88 122 GLU B C 1
ATOM 2587 O O . GLU B 1 122 ? 12.453 -6.441 -7.629 1 96.88 122 GLU B O 1
ATOM 2592 N N . LYS B 1 123 ? 11.867 -4.988 -6.062 1 95.81 123 LYS B N 1
ATOM 2593 C CA . LYS B 1 123 ? 12.961 -4.078 -6.395 1 95.81 123 LYS B CA 1
ATOM 2594 C C . LYS B 1 123 ? 14.32 -4.738 -6.168 1 95.81 123 LYS B C 1
ATOM 2596 O O . LYS B 1 123 ? 15.234 -4.59 -6.98 1 95.81 123 LYS B O 1
ATOM 2601 N N . LEU B 1 124 ? 14.445 -5.41 -5.047 1 96.06 124 LEU B N 1
ATOM 2602 C CA . LEU B 1 124 ? 15.68 -6.121 -4.723 1 96.06 124 LEU B CA 1
ATOM 2603 C C . LEU B 1 124 ? 15.984 -7.184 -5.773 1 96.06 124 LEU B C 1
ATOM 2605 O O . LEU B 1 124 ? 17.125 -7.305 -6.227 1 96.06 124 LEU B O 1
ATOM 2609 N N . ILE B 1 125 ? 14.969 -7.93 -6.113 1 97.06 125 ILE B N 1
ATOM 2610 C CA . ILE B 1 125 ? 15.102 -8.969 -7.129 1 97.06 125 ILE B CA 1
ATOM 2611 C C . ILE B 1 125 ? 15.586 -8.352 -8.438 1 97.06 125 ILE B C 1
ATOM 2613 O O . ILE B 1 125 ? 16.516 -8.859 -9.062 1 97.06 125 ILE B O 1
ATOM 2617 N N . ASN B 1 126 ? 15 -7.266 -8.875 1 96 126 ASN B N 1
ATOM 2618 C CA . ASN B 1 126 ? 15.375 -6.586 -10.109 1 96 126 ASN B CA 1
ATOM 2619 C C . ASN B 1 126 ? 16.828 -6.133 -10.078 1 96 126 ASN B C 1
ATOM 2621 O O . ASN B 1 126 ? 17.516 -6.164 -11.102 1 96 126 ASN B O 1
ATOM 2625 N N . ALA B 1 127 ? 17.297 -5.738 -8.961 1 94.06 127 ALA B N 1
ATOM 2626 C CA . ALA B 1 127 ? 18.672 -5.25 -8.812 1 94.06 127 ALA B CA 1
ATOM 2627 C C . ALA B 1 127 ? 19.672 -6.383 -8.969 1 94.06 127 ALA B C 1
ATOM 2629 O O . ALA B 1 127 ? 20.859 -6.141 -9.211 1 94.06 127 ALA B O 1
ATOM 2630 N N . ARG B 1 128 ? 19.234 -7.586 -8.844 1 94.12 128 ARG B N 1
ATOM 2631 C CA . ARG B 1 128 ? 20.125 -8.742 -8.883 1 94.12 128 ARG B CA 1
ATOM 2632 C C . ARG B 1 128 ? 20.203 -9.32 -10.297 1 94.12 128 ARG B C 1
ATOM 2634 O O . ARG B 1 128 ? 20.953 -10.273 -10.539 1 94.12 128 ARG B O 1
ATOM 2641 N N . LYS B 1 129 ? 19.516 -8.844 -11.172 1 93.5 129 LYS B N 1
ATOM 2642 C CA . LYS B 1 129 ? 19.453 -9.359 -12.539 1 93.5 129 LYS B CA 1
ATOM 2643 C C . LYS B 1 129 ? 20.859 -9.469 -13.141 1 93.5 129 LYS B C 1
ATOM 2645 O O . LYS B 1 129 ? 21.156 -10.438 -13.844 1 93.5 129 LYS B O 1
ATOM 2650 N N . ASN B 1 130 ? 21.703 -8.461 -12.844 1 89.81 130 ASN B N 1
ATOM 2651 C CA . ASN B 1 130 ? 23.016 -8.445 -13.477 1 89.81 130 ASN B CA 1
ATOM 2652 C C . ASN B 1 130 ? 24.125 -8.703 -12.461 1 89.81 130 ASN B C 1
ATOM 2654 O O . ASN B 1 130 ? 25.297 -8.477 -12.75 1 89.81 130 ASN B O 1
ATOM 2658 N N . ALA B 1 131 ? 23.719 -9.188 -11.328 1 90.06 131 ALA B N 1
ATOM 2659 C CA . ALA B 1 131 ? 24.703 -9.492 -10.289 1 90.06 131 ALA B CA 1
ATOM 2660 C C . ALA B 1 131 ? 25.422 -10.805 -10.578 1 90.06 131 ALA B C 1
ATOM 2662 O O . ALA B 1 131 ? 24.938 -11.625 -11.367 1 90.06 131 ALA B O 1
ATOM 2663 N N . ASP B 1 132 ? 26.578 -10.969 -9.953 1 90.62 132 ASP B N 1
ATOM 2664 C CA . ASP B 1 132 ? 27.312 -12.219 -10.062 1 90.62 132 ASP B CA 1
ATOM 2665 C C . ASP B 1 132 ? 26.516 -13.375 -9.445 1 90.62 132 ASP B C 1
ATOM 2667 O O . ASP B 1 132 ? 25.922 -13.219 -8.375 1 90.62 132 ASP B O 1
ATOM 2671 N N . GLU B 1 133 ? 26.5 -14.469 -10.219 1 88.44 133 GLU B N 1
ATOM 2672 C CA . GLU B 1 133 ? 25.688 -15.609 -9.812 1 88.44 133 GLU B CA 1
ATOM 2673 C C . GLU B 1 133 ? 26.109 -16.141 -8.453 1 88.44 133 GLU B C 1
ATOM 2675 O O . GLU B 1 133 ? 25.328 -16.797 -7.766 1 88.44 133 GLU B O 1
ATOM 2680 N N . ASN B 1 134 ? 27.219 -15.844 -8.039 1 90.5 134 ASN B N 1
ATOM 2681 C CA . ASN B 1 134 ? 27.734 -16.359 -6.773 1 90.5 134 ASN B CA 1
ATOM 2682 C C . ASN B 1 134 ? 27.359 -15.461 -5.602 1 90.5 134 ASN B C 1
ATOM 2684 O O . ASN B 1 134 ? 27.641 -15.781 -4.449 1 90.5 134 ASN B O 1
ATOM 2688 N N . THR B 1 135 ? 26.578 -14.492 -5.934 1 87.06 135 THR B N 1
ATOM 2689 C CA . THR B 1 135 ? 26.297 -13.5 -4.906 1 87.06 135 THR B CA 1
ATOM 2690 C C . THR B 1 135 ? 25.016 -13.844 -4.164 1 87.06 135 THR B C 1
ATOM 2692 O O . THR B 1 135 ? 24.859 -13.5 -2.99 1 87.06 135 THR B O 1
ATOM 2695 N N . SER B 1 136 ? 24.109 -14.469 -4.988 1 90.62 136 SER B N 1
ATOM 2696 C CA . SER B 1 136 ? 22.828 -14.781 -4.367 1 90.62 136 SER B CA 1
ATOM 2697 C C . SER B 1 136 ? 22.078 -15.852 -5.145 1 90.62 136 SER B C 1
ATOM 2699 O O . SER B 1 136 ? 22.391 -16.109 -6.309 1 90.62 136 SER B O 1
ATOM 2701 N N . TYR B 1 137 ? 21.094 -16.516 -4.438 1 93.31 137 TYR B N 1
ATOM 2702 C CA . TYR B 1 137 ? 20.219 -17.469 -5.094 1 93.31 137 TYR B CA 1
ATOM 2703 C C . TYR B 1 137 ? 19.484 -16.828 -6.27 1 93.31 137 TYR B C 1
ATOM 2705 O O . TYR B 1 137 ? 19.359 -17.438 -7.336 1 93.31 137 TYR B O 1
ATOM 2713 N N . THR B 1 138 ? 19 -15.609 -6.105 1 95.38 138 THR B N 1
ATOM 2714 C CA . THR B 1 138 ? 18.281 -14.883 -7.148 1 95.38 138 THR B CA 1
ATOM 2715 C C . THR B 1 138 ? 19.188 -14.648 -8.352 1 95.38 138 THR B C 1
ATOM 2717 O O . THR B 1 138 ? 18.781 -14.859 -9.5 1 95.38 138 THR B O 1
ATOM 2720 N N . ALA B 1 139 ? 20.391 -14.211 -8.055 1 94.94 139 ALA B N 1
ATOM 2721 C CA . ALA B 1 139 ? 21.344 -14.008 -9.148 1 94.94 139 ALA B CA 1
ATOM 2722 C C . ALA B 1 139 ? 21.594 -15.305 -9.914 1 94.94 139 ALA B C 1
ATOM 2724 O O . ALA B 1 139 ? 21.656 -15.305 -11.141 1 94.94 139 ALA B O 1
ATOM 2725 N N . LYS B 1 140 ? 21.688 -16.375 -9.195 1 95.69 140 LYS B N 1
ATOM 2726 C CA . LYS B 1 140 ? 21.875 -17.688 -9.812 1 95.69 140 LYS B CA 1
ATOM 2727 C C . LYS B 1 140 ? 20.688 -18.062 -10.695 1 95.69 140 LYS B C 1
ATOM 2729 O O . LYS B 1 140 ? 20.859 -18.625 -11.773 1 95.69 140 LYS B O 1
ATOM 2734 N N . LEU B 1 141 ? 19.484 -17.75 -10.242 1 96.06 141 LEU B N 1
ATOM 2735 C CA . LEU B 1 141 ? 18.281 -18.031 -11.016 1 96.06 141 LEU B CA 1
ATOM 2736 C C . LEU B 1 141 ? 18.297 -17.266 -12.336 1 96.06 141 LEU B C 1
ATOM 2738 O O . LEU B 1 141 ? 18.016 -17.828 -13.391 1 96.06 141 LEU B O 1
ATOM 2742 N N . PHE B 1 142 ? 18.625 -16.031 -12.273 1 96.44 142 PHE B N 1
ATOM 2743 C CA . PHE B 1 142 ? 18.672 -15.242 -13.492 1 96.44 142 PHE B CA 1
ATOM 2744 C C . PHE B 1 142 ? 19.688 -15.812 -14.477 1 96.44 142 PHE B C 1
ATOM 2746 O O . PHE B 1 142 ? 19.438 -15.875 -15.68 1 96.44 142 PHE B O 1
ATOM 2753 N N . LYS B 1 143 ? 20.828 -16.266 -13.984 1 95.25 143 LYS B N 1
ATOM 2754 C CA . LYS B 1 143 ? 21.891 -16.812 -14.828 1 95.25 143 LYS B CA 1
ATOM 2755 C C . LYS B 1 143 ? 21.469 -18.141 -15.445 1 95.25 143 LYS B C 1
ATOM 2757 O O . LYS B 1 143 ? 21.938 -18.516 -16.516 1 95.25 143 LYS B O 1
ATOM 2762 N N . SER B 1 144 ? 20.609 -18.797 -14.797 1 96.06 144 SER B N 1
ATOM 2763 C CA . SER B 1 144 ? 20.141 -20.109 -15.273 1 96.06 144 SER B CA 1
ATOM 2764 C C . SER B 1 144 ? 19.234 -19.953 -16.484 1 96.06 144 SER B C 1
ATOM 2766 O O . SER B 1 144 ? 18.953 -20.938 -17.188 1 96.06 144 SER B O 1
ATOM 2768 N N . GLY B 1 145 ? 18.641 -18.766 -16.719 1 95.81 145 GLY B N 1
ATOM 2769 C CA . GLY B 1 145 ? 17.891 -18.484 -17.922 1 95.81 145 GLY B CA 1
ATOM 2770 C C . GLY B 1 145 ? 16.391 -18.578 -17.719 1 95.81 145 GLY B C 1
ATOM 2771 O O . GLY B 1 145 ? 15.914 -19.172 -16.75 1 95.81 145 GLY B O 1
ATOM 2772 N N . THR B 1 146 ? 15.672 -18.047 -18.672 1 97.31 146 THR B N 1
ATOM 2773 C CA . THR B 1 146 ? 14.227 -17.906 -18.609 1 97.31 146 THR B CA 1
ATOM 2774 C C . THR B 1 146 ? 13.555 -19.266 -18.438 1 97.31 146 THR B C 1
ATOM 2776 O O . THR B 1 146 ? 12.578 -19.406 -17.703 1 97.31 146 THR B O 1
ATOM 2779 N N . LYS B 1 147 ? 14.039 -20.25 -19.156 1 97.62 147 LYS B N 1
ATOM 2780 C CA . LYS B 1 147 ? 13.438 -21.578 -19.094 1 97.62 147 LYS B CA 1
ATOM 2781 C C . LYS B 1 147 ? 13.414 -22.109 -17.672 1 97.62 147 LYS B C 1
ATOM 2783 O O . LYS B 1 147 ? 12.383 -22.578 -17.203 1 97.62 147 LYS B O 1
ATOM 2788 N N . ARG B 1 148 ? 14.492 -22.016 -17.016 1 97.88 148 ARG B N 1
ATOM 2789 C CA . ARG B 1 148 ? 14.594 -22.516 -15.648 1 97.88 148 ARG B CA 1
ATOM 2790 C C . ARG B 1 148 ? 13.727 -21.688 -14.703 1 97.88 148 ARG B C 1
ATOM 2792 O O . ARG B 1 148 ? 13.055 -22.25 -13.828 1 97.88 148 ARG B O 1
ATOM 2799 N N . ILE B 1 149 ? 13.789 -20.391 -14.836 1 98.38 149 ILE B N 1
ATOM 2800 C CA . ILE B 1 149 ? 12.961 -19.516 -14.023 1 98.38 149 ILE B CA 1
ATOM 2801 C C . ILE B 1 149 ? 11.492 -19.875 -14.195 1 98.38 149 ILE B C 1
ATOM 2803 O O . ILE B 1 149 ? 10.758 -20.016 -13.211 1 98.38 149 ILE B O 1
ATOM 2807 N N . ALA B 1 150 ? 11.07 -20.016 -15.43 1 98.62 150 ALA B N 1
ATOM 2808 C CA . ALA B 1 150 ? 9.688 -20.359 -15.758 1 98.62 150 ALA B CA 1
ATOM 2809 C C . ALA B 1 150 ? 9.312 -21.719 -15.18 1 98.62 150 ALA B C 1
ATOM 2811 O O . ALA B 1 150 ? 8.211 -21.891 -14.656 1 98.62 150 ALA B O 1
ATOM 2812 N N . GLN B 1 151 ? 10.195 -22.641 -15.312 1 98.5 151 GLN B N 1
ATOM 2813 C CA . GLN B 1 151 ? 9.977 -23.984 -14.766 1 98.5 151 GLN B CA 1
ATOM 2814 C C . GLN B 1 151 ? 9.648 -23.906 -13.273 1 98.5 151 GLN B C 1
ATOM 2816 O O . GLN B 1 151 ? 8.773 -24.641 -12.797 1 98.5 151 GLN B O 1
ATOM 2821 N N . LYS B 1 152 ? 10.336 -23.078 -12.594 1 98.62 152 LYS B N 1
ATOM 2822 C CA . LYS B 1 152 ? 10.109 -22.969 -11.156 1 98.62 152 LYS B CA 1
ATOM 2823 C C . LYS B 1 152 ? 8.711 -22.422 -10.867 1 98.62 152 LYS B C 1
ATOM 2825 O O . LYS B 1 152 ? 8.062 -22.844 -9.898 1 98.62 152 LYS B O 1
ATOM 2830 N N . VAL B 1 153 ? 8.242 -21.5 -11.609 1 98.75 153 VAL B N 1
ATOM 2831 C CA . VAL B 1 153 ? 6.895 -20.969 -11.43 1 98.75 153 VAL B CA 1
ATOM 2832 C C . VAL B 1 153 ? 5.867 -22.078 -11.625 1 98.75 153 VAL B C 1
ATOM 2834 O O . VAL B 1 153 ? 4.938 -22.219 -10.828 1 98.75 153 VAL B O 1
ATOM 2837 N N . GLY B 1 154 ? 6.031 -22.812 -12.703 1 98.5 154 GLY B N 1
ATOM 2838 C CA . GLY B 1 154 ? 5.141 -23.938 -12.93 1 98.5 154 GLY B CA 1
ATOM 2839 C C . GLY B 1 154 ? 5.152 -24.953 -11.797 1 98.5 154 GLY B C 1
ATOM 2840 O O . GLY B 1 154 ? 4.098 -25.406 -11.352 1 98.5 154 GLY B O 1
ATOM 2841 N N . GLU B 1 155 ? 6.34 -25.297 -11.336 1 98.69 155 GLU B N 1
ATOM 2842 C CA . GLU B 1 155 ? 6.512 -26.25 -10.242 1 98.69 155 GLU B CA 1
ATOM 2843 C C . GLU B 1 155 ? 5.824 -25.766 -8.969 1 98.69 155 GLU B C 1
ATOM 2845 O O . GLU B 1 155 ? 5.062 -26.5 -8.352 1 98.69 155 GLU B O 1
ATOM 2850 N N . GLU B 1 156 ? 6.09 -24.516 -8.633 1 98.69 156 GLU B N 1
ATOM 2851 C CA . GLU B 1 156 ? 5.508 -23.969 -7.41 1 98.69 156 GLU B CA 1
ATOM 2852 C C . GLU B 1 156 ? 3.992 -23.859 -7.52 1 98.69 156 GLU B C 1
ATOM 2854 O O . GLU B 1 156 ? 3.277 -24.016 -6.531 1 98.69 156 GLU B O 1
ATOM 2859 N N . GLY B 1 157 ? 3.471 -23.484 -8.766 1 98.62 157 GLY B N 1
ATOM 2860 C CA . GLY B 1 157 ? 2.031 -23.484 -8.969 1 98.62 157 GLY B CA 1
ATOM 2861 C C . GLY B 1 157 ? 1.393 -24.828 -8.641 1 98.62 157 GLY B C 1
ATOM 2862 O O . GLY B 1 157 ? 0.397 -24.891 -7.918 1 98.62 157 GLY B O 1
ATOM 2863 N N . VAL B 1 158 ? 2.029 -25.875 -9.133 1 98.44 158 VAL B N 1
ATOM 2864 C CA . VAL B 1 158 ? 1.524 -27.234 -8.922 1 98.44 158 VAL B CA 1
ATOM 2865 C C . VAL B 1 158 ? 1.651 -27.609 -7.449 1 98.44 158 VAL B C 1
ATOM 2867 O O . VAL B 1 158 ? 0.731 -28.188 -6.867 1 98.44 158 VAL B O 1
ATOM 2870 N N . GLU B 1 159 ? 2.75 -27.25 -6.82 1 98.62 159 GLU B N 1
ATOM 2871 C CA . GLU B 1 159 ? 2.961 -27.562 -5.41 1 98.62 159 GLU B CA 1
ATOM 2872 C C . GLU B 1 159 ? 1.971 -26.828 -4.523 1 98.62 159 GLU B C 1
ATOM 2874 O O . GLU B 1 159 ? 1.517 -27.344 -3.506 1 98.62 159 GLU B O 1
ATOM 2879 N N . THR B 1 160 ? 1.699 -25.594 -4.863 1 98.75 160 THR B N 1
ATOM 2880 C CA . THR B 1 160 ? 0.68 -24.828 -4.152 1 98.75 160 THR B CA 1
ATOM 2881 C C . THR B 1 160 ? -0.677 -25.516 -4.246 1 98.75 160 THR B C 1
ATOM 2883 O O . THR B 1 160 ? -1.371 -25.672 -3.238 1 98.75 160 THR B O 1
ATOM 2886 N N . ALA B 1 161 ? -1.033 -25.953 -5.441 1 98.31 161 ALA B N 1
ATOM 2887 C CA . ALA B 1 161 ? -2.289 -26.672 -5.664 1 98.31 161 ALA B CA 1
ATOM 2888 C C . ALA B 1 161 ? -2.359 -27.938 -4.816 1 98.31 161 ALA B C 1
ATOM 2890 O O . ALA B 1 161 ? -3.375 -28.188 -4.168 1 98.31 161 ALA B O 1
ATOM 2891 N N . LEU B 1 162 ? -1.305 -28.672 -4.805 1 98 162 LEU B N 1
ATOM 2892 C CA . LEU B 1 162 ? -1.254 -29.938 -4.062 1 98 162 LEU B CA 1
ATOM 2893 C C . LEU B 1 162 ? -1.407 -29.688 -2.566 1 98 162 LEU B C 1
ATOM 2895 O O . LEU B 1 162 ? -2.164 -30.391 -1.892 1 98 162 LEU B O 1
ATOM 2899 N N . ALA B 1 163 ? -0.686 -28.703 -2.027 1 98.06 163 ALA B N 1
ATOM 2900 C CA . ALA B 1 163 ? -0.765 -28.375 -0.605 1 98.06 163 ALA B CA 1
ATOM 2901 C C . ALA B 1 163 ? -2.195 -28.031 -0.2 1 98.06 163 ALA B C 1
ATOM 2903 O O . ALA B 1 163 ? -2.643 -28.391 0.891 1 98.06 163 ALA B O 1
ATOM 2904 N N . ALA B 1 164 ? -2.92 -27.344 -1.078 1 97.62 164 ALA B N 1
ATOM 2905 C CA . ALA B 1 164 ? -4.297 -26.953 -0.793 1 97.62 164 ALA B CA 1
ATOM 2906 C C . ALA B 1 164 ? -5.215 -28.172 -0.737 1 97.62 164 ALA B C 1
ATOM 2908 O O . ALA B 1 164 ? -6.117 -28.234 0.102 1 97.62 164 ALA B O 1
ATOM 2909 N N . THR B 1 165 ? -5.004 -29.156 -1.572 1 96.5 165 THR B N 1
ATOM 2910 C CA . THR B 1 165 ? -5.891 -30.297 -1.688 1 96.5 165 THR B CA 1
ATOM 2911 C C . THR B 1 165 ? -5.766 -31.203 -0.465 1 96.5 165 THR B C 1
ATOM 2913 O O . THR B 1 165 ? -6.723 -31.891 -0.087 1 96.5 165 THR B O 1
ATOM 2916 N N . VAL B 1 166 ? -4.629 -31.203 0.163 1 95.62 166 VAL B N 1
ATOM 2917 C CA . VAL B 1 166 ? -4.465 -32.062 1.33 1 95.62 166 VAL B CA 1
ATOM 2918 C C . VAL B 1 166 ? -4.711 -31.25 2.604 1 95.62 166 VAL B C 1
ATOM 2920 O O . VAL B 1 166 ? -4.41 -31.719 3.707 1 95.62 166 VAL B O 1
ATOM 2923 N N . LYS B 1 167 ? -5.113 -30.047 2.48 1 92.88 167 LYS B N 1
ATOM 2924 C CA . LYS B 1 167 ? -5.555 -29.156 3.553 1 92.88 167 LYS B CA 1
ATOM 2925 C C . LYS B 1 167 ? -4.434 -28.906 4.555 1 92.88 167 LYS B C 1
ATOM 2927 O O . LYS B 1 167 ? -4.66 -28.922 5.766 1 92.88 167 LYS B O 1
ATOM 2932 N N . ASP B 1 168 ? -3.262 -28.812 4.059 1 95.06 168 ASP B N 1
ATOM 2933 C CA . ASP B 1 168 ? -2.104 -28.438 4.859 1 95.06 168 ASP B CA 1
ATOM 2934 C C . ASP B 1 168 ? -1.844 -26.922 4.773 1 95.06 168 ASP B C 1
ATOM 2936 O O . ASP B 1 168 ? -1.108 -26.469 3.895 1 95.06 168 ASP B O 1
ATOM 2940 N N . LYS B 1 169 ? -2.354 -26.203 5.727 1 96.69 169 LYS B N 1
ATOM 2941 C CA . LYS B 1 169 ? -2.314 -24.75 5.68 1 96.69 169 LYS B CA 1
ATOM 2942 C C . LYS B 1 169 ? -0.877 -24.234 5.719 1 96.69 169 LYS B C 1
ATOM 2944 O O . LYS B 1 169 ? -0.529 -23.297 4.996 1 96.69 169 LYS B O 1
ATOM 2949 N N . GLU B 1 170 ? -0.069 -24.828 6.566 1 97.69 170 GLU B N 1
ATOM 2950 C CA . GLU B 1 170 ? 1.323 -24.406 6.688 1 97.69 170 GLU B CA 1
ATOM 2951 C C . GLU B 1 170 ? 2.08 -24.625 5.379 1 97.69 170 GLU B C 1
ATOM 2953 O O . GLU B 1 170 ? 2.805 -23.734 4.922 1 97.69 170 GLU B O 1
ATOM 2958 N N . GLU B 1 171 ? 1.898 -25.781 4.875 1 98.31 171 GLU B N 1
ATOM 2959 C CA . GLU B 1 171 ? 2.543 -26.062 3.6 1 98.31 171 GLU B CA 1
ATOM 2960 C C . GLU B 1 171 ? 1.999 -25.172 2.488 1 98.31 171 GLU B C 1
ATOM 2962 O O . GLU B 1 171 ? 2.742 -24.766 1.597 1 98.31 171 GLU B O 1
ATOM 2967 N N . LEU B 1 172 ? 0.675 -24.922 2.514 1 98.69 172 LEU B N 1
ATOM 2968 C CA . LEU B 1 172 ? 0.07 -24.047 1.515 1 98.69 172 LEU B CA 1
ATOM 2969 C C . LEU B 1 172 ? 0.713 -22.656 1.54 1 98.69 172 LEU B C 1
ATOM 2971 O O . LEU B 1 172 ? 1.071 -22.109 0.493 1 98.69 172 LEU B O 1
ATOM 2975 N N . ILE B 1 173 ? 0.927 -22.094 2.693 1 98.75 173 ILE B N 1
ATOM 2976 C CA . ILE B 1 173 ? 1.559 -20.797 2.846 1 98.75 173 ILE B CA 1
ATOM 2977 C C . ILE B 1 173 ? 2.982 -20.844 2.293 1 98.75 173 ILE B C 1
ATOM 2979 O O . ILE B 1 173 ? 3.404 -19.938 1.57 1 98.75 173 ILE B O 1
ATOM 2983 N N . CYS B 1 174 ? 3.699 -21.891 2.547 1 98.62 174 CYS B N 1
ATOM 2984 C CA . CYS B 1 174 ? 5.082 -22.047 2.107 1 98.62 174 CYS B CA 1
ATOM 2985 C C . CYS B 1 174 ? 5.168 -22.094 0.587 1 98.62 174 CYS B C 1
ATOM 2987 O O . CYS B 1 174 ? 5.961 -21.359 -0.017 1 98.62 174 CYS B O 1
ATOM 2989 N N . GLU B 1 175 ? 4.297 -22.891 -0.001 1 98.75 175 GLU B N 1
ATOM 2990 C CA . GLU B 1 175 ? 4.332 -23.047 -1.452 1 98.75 175 GLU B CA 1
ATOM 2991 C C . GLU B 1 175 ? 3.842 -21.781 -2.15 1 98.75 175 GLU B C 1
ATOM 2993 O O . GLU B 1 175 ? 4.348 -21.422 -3.215 1 98.75 175 GLU B O 1
ATOM 2998 N N . ALA B 1 176 ? 2.834 -21.188 -1.559 1 98.81 176 ALA B N 1
ATOM 2999 C CA . ALA B 1 176 ? 2.34 -19.938 -2.125 1 98.81 176 ALA B CA 1
ATOM 3000 C C . ALA B 1 176 ? 3.404 -18.844 -2.061 1 98.81 176 ALA B C 1
ATOM 3002 O O . ALA B 1 176 ? 3.523 -18.031 -2.979 1 98.81 176 ALA B O 1
ATOM 3003 N N . ALA B 1 177 ? 4.164 -18.797 -0.97 1 98.75 177 ALA B N 1
ATOM 3004 C CA . ALA B 1 177 ? 5.273 -17.859 -0.852 1 98.75 177 ALA B CA 1
ATOM 3005 C C . ALA B 1 177 ? 6.324 -18.109 -1.929 1 98.75 177 ALA B C 1
ATOM 3007 O O . ALA B 1 177 ? 6.82 -17.172 -2.555 1 98.75 177 ALA B O 1
ATOM 3008 N N . ASP B 1 178 ? 6.641 -19.391 -2.148 1 98.75 178 ASP B N 1
ATOM 3009 C CA . ASP B 1 178 ? 7.57 -19.75 -3.217 1 98.75 178 ASP B CA 1
ATOM 3010 C C . ASP B 1 178 ? 7.035 -19.312 -4.578 1 98.75 178 ASP B C 1
ATOM 3012 O O . ASP B 1 178 ? 7.777 -18.781 -5.406 1 98.75 178 ASP B O 1
ATOM 3016 N N . LEU B 1 179 ? 5.777 -19.594 -4.77 1 98.81 179 LEU B N 1
ATOM 3017 C CA . LEU B 1 179 ? 5.145 -19.219 -6.031 1 98.81 179 LEU B CA 1
ATOM 3018 C C . LEU B 1 179 ? 5.254 -17.719 -6.27 1 98.81 179 LEU B C 1
ATOM 3020 O O . LEU B 1 179 ? 5.641 -17.281 -7.355 1 98.81 179 LEU B O 1
ATOM 3024 N N . MET B 1 180 ? 4.961 -16.922 -5.277 1 98.56 180 MET B N 1
ATOM 3025 C CA . MET B 1 180 ? 5.008 -15.477 -5.398 1 98.56 180 MET B CA 1
ATOM 3026 C C . MET B 1 180 ? 6.434 -14.992 -5.648 1 98.56 180 MET B C 1
ATOM 3028 O O . MET B 1 180 ? 6.66 -14.094 -6.461 1 98.56 180 MET B O 1
ATOM 3032 N N . TYR B 1 181 ? 7.402 -15.609 -4.984 1 98.69 181 TYR B N 1
ATOM 3033 C CA . TYR B 1 181 ? 8.805 -15.258 -5.168 1 98.69 181 TYR B CA 1
ATOM 3034 C C . TYR B 1 181 ? 9.258 -15.539 -6.594 1 98.69 181 TYR B C 1
ATOM 3036 O O . TYR B 1 181 ? 9.812 -14.664 -7.262 1 98.69 181 TYR B O 1
ATOM 3044 N N . HIS B 1 182 ? 8.977 -16.703 -7.035 1 98.81 182 HIS B N 1
ATOM 3045 C CA . HIS B 1 182 ? 9.445 -17.094 -8.359 1 98.81 182 HIS B CA 1
ATOM 3046 C C . HIS B 1 182 ? 8.688 -16.344 -9.453 1 98.81 182 HIS B C 1
ATOM 3048 O O . HIS B 1 182 ? 9.25 -16.031 -10.508 1 98.81 182 HIS B O 1
ATOM 3054 N N . LEU B 1 183 ? 7.422 -16.078 -9.195 1 98.75 183 LEU B N 1
ATOM 3055 C CA . LEU B 1 183 ? 6.688 -15.234 -10.125 1 98.75 183 LEU B CA 1
ATOM 3056 C C . LEU B 1 183 ? 7.34 -13.859 -10.242 1 98.75 183 LEU B C 1
ATOM 3058 O O . LEU B 1 183 ? 7.469 -13.32 -11.344 1 98.75 183 LEU B O 1
ATOM 3062 N N . SER B 1 184 ? 7.77 -13.273 -9.125 1 98.5 184 SER B N 1
ATOM 3063 C CA . SER B 1 184 ? 8.453 -11.984 -9.133 1 98.5 184 SER B CA 1
ATOM 3064 C C . SER B 1 184 ? 9.734 -12.039 -9.961 1 98.5 184 SER B C 1
ATOM 3066 O O . SER B 1 184 ? 10.031 -11.117 -10.719 1 98.5 184 SER B O 1
ATOM 3068 N N . VAL B 1 185 ? 10.5 -13.117 -9.812 1 98.5 185 VAL B N 1
ATOM 3069 C CA . VAL B 1 185 ? 11.734 -13.297 -10.562 1 98.5 185 VAL B CA 1
ATOM 3070 C C . VAL B 1 185 ? 11.422 -13.391 -12.055 1 98.5 185 VAL B C 1
ATOM 3072 O O . VAL B 1 185 ? 12.094 -12.766 -12.883 1 98.5 185 VAL B O 1
ATOM 3075 N N . LEU B 1 186 ? 10.406 -14.148 -12.352 1 98.69 186 LEU B N 1
ATOM 3076 C CA . LEU B 1 186 ? 10.023 -14.336 -13.742 1 98.69 186 LEU B CA 1
ATOM 3077 C C . LEU B 1 186 ? 9.594 -13.016 -14.375 1 98.69 186 LEU B C 1
ATOM 3079 O O . LEU B 1 186 ? 9.984 -12.703 -15.5 1 98.69 186 LEU B O 1
ATOM 3083 N N . LEU B 1 187 ? 8.75 -12.242 -13.703 1 98.44 187 LEU B N 1
ATOM 3084 C CA . LEU B 1 187 ? 8.32 -10.938 -14.188 1 98.44 187 LEU B CA 1
ATOM 3085 C C . LEU B 1 187 ? 9.516 -10.016 -14.406 1 98.44 187 LEU B C 1
ATOM 3087 O O . LEU B 1 187 ? 9.609 -9.344 -15.43 1 98.44 187 LEU B O 1
ATOM 3091 N N . ALA B 1 188 ? 10.414 -10 -13.43 1 98 188 ALA B N 1
ATOM 3092 C CA . ALA B 1 188 ? 11.625 -9.195 -13.562 1 98 188 ALA B CA 1
ATOM 3093 C C . ALA B 1 188 ? 12.43 -9.602 -14.797 1 98 188 ALA B C 1
ATOM 3095 O O . ALA B 1 188 ? 12.906 -8.75 -15.547 1 98 188 ALA B O 1
ATOM 3096 N N . ASP B 1 189 ? 12.562 -10.883 -14.93 1 97.62 189 ASP B N 1
ATOM 3097 C CA . ASP B 1 189 ? 13.289 -11.422 -16.078 1 97.62 189 ASP B CA 1
ATOM 3098 C C . ASP B 1 189 ? 12.688 -10.93 -17.391 1 97.62 189 ASP B C 1
ATOM 3100 O O . ASP B 1 189 ? 13.414 -10.703 -18.359 1 97.62 189 ASP B O 1
ATOM 3104 N N . ALA B 1 190 ? 11.43 -10.75 -17.469 1 97.56 190 ALA B N 1
ATOM 3105 C CA . ALA B 1 190 ? 10.711 -10.305 -18.656 1 97.56 190 ALA B CA 1
ATOM 3106 C C . ALA B 1 190 ? 10.57 -8.789 -18.688 1 97.56 190 ALA B C 1
ATOM 3108 O O . ALA B 1 190 ? 9.844 -8.242 -19.516 1 97.56 190 ALA B O 1
ATOM 3109 N N . ASN B 1 191 ? 11.219 -8.055 -17.75 1 96.94 191 ASN B N 1
ATOM 3110 C CA . ASN B 1 191 ? 11.125 -6.605 -17.609 1 96.94 191 ASN B CA 1
ATOM 3111 C C . ASN B 1 191 ? 9.695 -6.156 -17.328 1 96.94 191 ASN B C 1
ATOM 3113 O O . ASN B 1 191 ? 9.219 -5.184 -17.922 1 96.94 191 ASN B O 1
ATOM 3117 N N . LEU B 1 192 ? 8.992 -6.934 -16.547 1 97.88 192 LEU B N 1
ATOM 3118 C CA . LEU B 1 192 ? 7.648 -6.648 -16.062 1 97.88 192 LEU B CA 1
ATOM 3119 C C . LEU B 1 192 ? 7.641 -6.555 -14.531 1 97.88 192 LEU B C 1
ATOM 3121 O O . LEU B 1 192 ? 8.672 -6.762 -13.891 1 97.88 192 LEU B O 1
ATOM 3125 N N . SER B 1 193 ? 6.508 -6.16 -13.977 1 97.56 193 SER B N 1
ATOM 3126 C CA . SER B 1 193 ? 6.336 -6.02 -12.531 1 97.56 193 SER B CA 1
ATOM 3127 C C . SER B 1 193 ? 4.949 -6.473 -12.094 1 97.56 193 SER B C 1
ATOM 3129 O O . SER B 1 193 ? 4.09 -6.758 -12.93 1 97.56 193 SER B O 1
ATOM 3131 N N . PHE B 1 194 ? 4.75 -6.574 -10.805 1 97.75 194 PHE B N 1
ATOM 3132 C CA . PHE B 1 194 ? 3.428 -6.871 -10.266 1 97.75 194 PHE B CA 1
ATOM 3133 C C . PHE B 1 194 ? 2.426 -5.797 -10.664 1 97.75 194 PHE B C 1
ATOM 3135 O O . PHE B 1 194 ? 1.245 -6.086 -10.875 1 97.75 194 PHE B O 1
ATOM 3142 N N . SER B 1 195 ? 2.885 -4.586 -10.797 1 97.69 195 SER B N 1
ATOM 3143 C CA . SER B 1 195 ? 2 -3.498 -11.203 1 97.69 195 SER B CA 1
ATOM 3144 C C . SER B 1 195 ? 1.404 -3.754 -12.586 1 97.69 195 SER B C 1
ATOM 3146 O O . SER B 1 195 ? 0.252 -3.402 -12.844 1 97.69 195 SER B O 1
ATOM 3148 N N . ASP B 1 196 ? 2.184 -4.316 -13.484 1 98.12 196 ASP B N 1
ATOM 3149 C CA . ASP B 1 196 ? 1.66 -4.688 -14.797 1 98.12 196 ASP B CA 1
ATOM 3150 C C . ASP B 1 196 ? 0.542 -5.719 -14.664 1 98.12 196 ASP B C 1
ATOM 3152 O O . ASP B 1 196 ? -0.477 -5.625 -15.352 1 98.12 196 ASP B O 1
ATOM 3156 N N . VAL B 1 197 ? 0.767 -6.656 -13.828 1 98.56 197 VAL B N 1
ATOM 3157 C CA . VAL B 1 197 ? -0.197 -7.727 -13.602 1 98.56 197 VAL B CA 1
ATOM 3158 C C . VAL B 1 197 ? -1.465 -7.156 -12.969 1 98.56 197 VAL B C 1
ATOM 3160 O O . VAL B 1 197 ? -2.576 -7.473 -13.398 1 98.56 197 VAL B O 1
ATOM 3163 N N . ILE B 1 198 ? -1.304 -6.293 -12.008 1 98.38 198 ILE B N 1
ATOM 3164 C CA . ILE B 1 198 ? -2.428 -5.688 -11.297 1 98.38 198 ILE B CA 1
ATOM 3165 C C . ILE B 1 198 ? -3.223 -4.805 -12.25 1 98.38 198 ILE B C 1
ATOM 3167 O O . ILE B 1 198 ? -4.453 -4.762 -12.188 1 98.38 198 ILE B O 1
ATOM 3171 N N . SER B 1 199 ? -2.508 -4.109 -13.102 1 97.69 199 SER B N 1
ATOM 3172 C CA . SER B 1 199 ? -3.184 -3.301 -14.109 1 97.69 199 SER B CA 1
ATOM 3173 C C . SER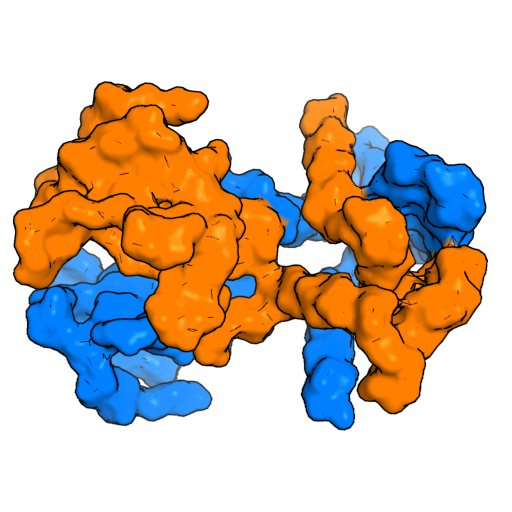 B 1 199 ? -4.117 -4.152 -14.969 1 97.69 199 SER B C 1
ATOM 3175 O O . SER B 1 199 ? -5.215 -3.713 -15.32 1 97.69 199 SER B O 1
ATOM 3177 N N . LYS B 1 200 ? -3.691 -5.305 -15.328 1 98.31 200 LYS B N 1
ATOM 3178 C CA . LYS B 1 200 ? -4.531 -6.227 -16.094 1 98.31 200 LYS B CA 1
ATOM 3179 C C . LYS B 1 200 ? -5.75 -6.656 -15.281 1 98.31 200 LYS B C 1
ATOM 3181 O O . LYS B 1 200 ? -6.855 -6.746 -15.82 1 98.31 200 LYS B O 1
ATOM 3186 N N . LEU B 1 201 ? -5.535 -6.918 -14.023 1 98.12 201 LEU B N 1
ATOM 3187 C CA . LEU B 1 201 ? -6.648 -7.27 -13.148 1 98.12 201 LEU B CA 1
ATOM 3188 C C . LEU B 1 201 ? -7.648 -6.121 -13.055 1 98.12 201 LEU B C 1
ATOM 3190 O O . LEU B 1 201 ? -8.859 -6.348 -13.055 1 98.12 201 LEU B O 1
ATOM 3194 N N . LYS B 1 202 ? -7.137 -4.871 -12.938 1 97.31 202 LYS B N 1
ATOM 3195 C CA . LYS B 1 202 ? -7.992 -3.688 -12.914 1 97.31 202 LYS B CA 1
ATOM 3196 C C . LYS B 1 202 ? -8.852 -3.605 -14.172 1 97.31 202 LYS B C 1
ATOM 3198 O O . LYS B 1 202 ? -10.047 -3.324 -14.102 1 97.31 202 LYS B O 1
ATOM 3203 N N . GLU B 1 203 ? -8.219 -3.867 -15.281 1 96.88 203 GLU B N 1
ATOM 3204 C CA . GLU B 1 203 ? -8.906 -3.834 -16.562 1 96.88 203 GLU B CA 1
ATOM 3205 C C . GLU B 1 203 ? -10.062 -4.828 -16.594 1 96.88 203 GLU B C 1
ATOM 3207 O O . GLU B 1 203 ? -11.156 -4.504 -17.062 1 96.88 203 GLU B O 1
ATOM 3212 N N . ARG B 1 204 ? -9.922 -5.957 -16.047 1 94.75 204 ARG B N 1
ATOM 3213 C CA . ARG B 1 204 ? -10.914 -7.023 -16.062 1 94.75 204 ARG B CA 1
ATOM 3214 C C . ARG B 1 204 ? -12.039 -6.738 -15.07 1 94.75 204 ARG B C 1
ATOM 3216 O O . ARG B 1 204 ? -13.172 -7.188 -15.266 1 94.75 204 ARG B O 1
ATOM 3223 N N . HIS B 1 205 ? -11.672 -6.152 -14.047 1 90.69 205 HIS B N 1
ATOM 3224 C CA . HIS B 1 205 ? -12.656 -5.82 -13.031 1 90.69 205 HIS B CA 1
ATOM 3225 C C . HIS B 1 205 ? -13.633 -4.754 -13.523 1 90.69 205 HIS B C 1
ATOM 3227 O O . HIS B 1 205 ? -14.797 -4.738 -13.133 1 90.69 205 HIS B O 1
ATOM 3233 N N . LYS B 1 206 ? -13.203 -3.855 -14.305 1 82.56 206 LYS B N 1
ATOM 3234 C CA . LYS B 1 206 ? -14.039 -2.803 -14.867 1 82.56 206 LYS B CA 1
ATOM 3235 C C . LYS B 1 206 ? -14.977 -3.361 -15.945 1 82.56 206 LYS B C 1
ATOM 3237 O O . LYS B 1 206 ? -16.062 -2.82 -16.172 1 82.56 206 LYS B O 1
ATOM 3242 N N . ALA B 1 207 ? -14.578 -4.438 -16.562 1 71.75 207 ALA B N 1
ATOM 3243 C CA . ALA B 1 207 ? -15.383 -5.035 -17.625 1 71.75 207 ALA B CA 1
ATOM 3244 C C . ALA B 1 207 ? -16.547 -5.84 -17.062 1 71.75 207 ALA B C 1
ATOM 3246 O O . ALA B 1 207 ? -17.625 -5.887 -17.641 1 71.75 207 ALA B O 1
#

Nearest PDB structures (foldseek):
  7bgm-assembly1_B  TM=6.718E-01  e=2.752E-19  Medicago truncatula
  7bgn-assembly1_A  TM=6.940E-01  e=9.376E-19  Medicago truncatula
  7bgn-assembly2_D  TM=6.716E-01  e=4.034E-18  Medicago truncatula
  7bgn-assembly3_F  TM=6.637E-01  e=4.277E-18  Medicago truncatula
  7bgn-assembly2_C  TM=6.648E-01  e=9.684E-18  Medicago truncatula

Organism: Campylobacter jejuni subsp. jejuni serotype O:2 (strain ATCC 700819 / NCTC 11168) (NCBI:txid192222)

Secondary structure (DSSP, 8-state):
---HHHHHHHS-GGGGTT-EEEEEEETTT--EEEEEEE-HHHHHHHHHHTB-EEEETTTTEEEETTTTTS--EEEEEEEE-TTSS-EEEEEEESS-SSTTS-SSTTHHHHTTSHHHHHHHHHHHHHHTTTS-TTT-HHHHHHHH-HHHHHHHHHHHHHHHHHHHHTT-HHHHHHHHHHHHHHHHHHHHHTT--HHHHHHHHHHHHH-/---HHHHHHHS-GGGGTT-EEEEEEETTT--EEEEEEE-HHHHHHHHHHTB-EEEETTTTEEEETTTTTS--EEEEEEEE-TTSS-EEEEEEESS-SSTTS-SSTTHHHHTTSHHHHHHHHHHHHHHTTTS-TTT-HHHHHHHH-HHHHHHHHHHHHHHHHHHHHTT-HHHHHHHHHHHHHHHHHHHHHTT--HHHHHHHHHHHHH-

Radius of gyration: 22.28 Å; Cα contacts (8 Å, |Δi|>4): 786; chains: 2; bounding box: 53×63×53 Å

pLDDT: mean 96.19, std 4.58, range [58.34, 98.88]

Foldseek 3Di:
DDDLVVLVVLAPCVVQVQKAKEWEAAQQLRQTADIAIAGSVQSVVCVVVQWHWGQDPVVRDIDTQCPPPVFIWGFDDKDADPNRRYMYTHTHTPAQRDPVRHNHPPNVPSCPPDSSVLVVLLVVLLVLLPPDLVPDVSVVQNVVDLVSLVVQLVVLVVQLVVCVVVPPPVSNVVSVVSNSNSVSSNCSSVVHHVSVVVVVVVVVVVD/DDDLVVLVVLAPCVVQVQWAKEWEAAQQLRQTADIAIAGSVQSVVCVVVQWHWGADPVVRDIDTQCPPPVFIWGFDDKDADPNRRYMYTHTHTPAARDPVRHNHPPNVPSCPPDSSVLVVLLVVLLVLLPPDLVPDVSVVQNVVDLVSLVVQLVVLVVQLVVCVVVPPPVSNVVSVVSNSNSVSSNCSSVVHHVSVVVVVVVVVVVD

InterPro domains:
  IPR002496 Phosphoribosyl-AMP cyclohydrolase domain [PF01502] (34-107)
  IPR008179 Phosphoribosyl-ATP pyrophosphohydrolase [MF_01020] (115-201)
  IPR008179 Phosphoribosyl-ATP pyrophosphohydrolase [TIGR03188] (118-201)
  IPR008179 Phosphoribosyl-ATP pyrophosphohydrolase [cd11534] (118-201)
  IPR021130 Phosphoribosyl-ATP pyrophosphohydrolase-like [PF01503] (119-205)
  IPR023019 Histidine biosynthesis bifunctional protein HisIE [MF_01019] (9-206)
  IPR038019 Phosphoribosyl-AMP cyclohydrolase domain superfamily [G3DSA:3.10.20.810] (2-98)
  IPR038019 Phosphoribosyl-AMP cyclohydrolase domain superfamily [SSF141734] (8-117)

Solvent-accessible surface area (backbone atoms only — not comparable to full-atom values): 20733 Å² total; per-residue (Å²): 127,85,53,59,71,65,51,60,69,58,42,38,43,77,82,40,73,54,42,36,43,32,40,36,25,31,33,56,47,35,36,58,30,50,74,48,29,24,32,72,65,21,48,47,51,15,66,72,70,38,32,47,29,27,35,39,77,90,75,67,41,74,45,52,51,27,73,86,80,63,26,31,35,34,58,74,49,71,43,52,31,82,79,24,58,37,36,41,33,29,20,53,62,72,47,42,61,22,92,87,62,37,61,22,31,32,51,91,51,44,54,68,23,40,46,24,32,53,44,50,50,46,53,54,53,53,67,27,62,82,42,59,49,87,74,36,73,67,13,34,42,53,72,63,32,64,62,54,36,22,49,50,22,21,50,26,19,40,48,24,21,52,26,54,65,70,68,34,64,70,54,24,39,53,26,45,28,49,25,53,52,35,45,48,51,41,31,38,74,70,76,46,49,68,61,57,24,43,49,52,47,54,55,57,70,74,102,128,86,53,59,70,65,50,60,70,59,42,37,42,78,82,40,73,52,43,36,42,32,40,37,27,31,33,55,46,34,35,58,31,50,74,50,31,23,32,74,66,21,49,46,51,15,67,73,71,38,32,47,29,27,36,38,78,91,75,67,41,75,44,52,52,25,73,85,79,63,27,30,33,35,58,75,48,69,43,51,31,80,80,22,57,37,37,43,34,29,18,52,62,42,64,40,62,24,92,87,61,36,61,21,30,32,51,91,51,45,55,68,24,40,46,25,32,53,46,51,49,46,51,53,54,52,67,27,63,82,42,58,49,87,75,36,74,67,13,35,43,52,73,62,32,64,61,53,37,23,49,49,21,22,51,25,18,40,49,24,21,53,25,53,64,70,67,34,65,70,54,23,38,54,26,44,28,49,25,54,51,34,43,48,50,42,30,38,74,70,76,46,52,69,58,58,23,44,50,53,46,52,57,60,68,76,102

Sequence (414 aa):
MQNFKELNEKIAWQKVDNLLPVIIQDAKTCEVLMLGFMNNEALEKSLESGKVVFFSRTKQRLWMKGEESGNFLNIIDLSLDCDNDTLLILANPVGPTCHTGDISCFEKISKNADFVFLARLEKLINARKNADENTSYTAKLFKSGTKRIAQKVGEEGVETALAATVKDKEELICEAADLMYHLSVLLADANLSFSDVISKLKERHKAMQNFKELNEKIAWQKVDNLLPVIIQDAKTCEVLMLGFMNNEALEKSLESGKVVFFSRTKQRLWMKGEESGNFLNIIDLSLDCDNDTLLILANPVGPTCHTGDISCFEKISKNADFVFLARLEKLINARKNADENTSYTAKLFKSGTKRIAQKVGEEGVETALAATVKDKEELICEAADLMYHLSVLLADANLSFSDVISKLKERHKA